Protein 1OKT (pdb70)

Radius of gyration: 25.34 Å; Cα contacts (8 Å, |Δi|>4): 531; chains: 2; bounding box: 46×38×75 Å

Sequence (422 aa):
MGDNIVLYYFDARGKAELIRLIFAYLGIEYTDKRFGVNGDAFVEFKNFKKEKDTPFEQVPILQIGDLILAQSQAIVRYLSKKYNICGESELNEFYADMIFCGVQDIHYKFNNTNLFKQNETTFLNEDLPKWSGYFEKLLKKNHTNNNNDKYYFVGNNLTYADLAVFNLYDDIETKYPSSLKNFPLLKAHNEFISNLPNIKNYITNRKESVYMGDNIVLYYFDARGKAELIRLIFAYLGIEYTDKRFGVNGDAFVEFKNFKKEKDTPFEQVPILQIGDLILAQSQAIVRYLSKKYNICGESELNEFYADMIFCGVQDIHYKFNNTNLFKQNETTFLNEDLPKWSGYFEKLLKKNHTNNNNDKYYFVGNNLTYADLAVFNLYDDIETKYPSSLKNFPLLKAHNEFISNLPNIKNYITNRKESVY

CATH classification: 3.40.30.10 (+1 more: 1.20.1050.10)

Solvent-accessible surface area: 21359 Å² total; per-residue (Å²): 236,68,66,107,20,25,0,35,3,20,46,7,35,9,48,0,2,14,0,1,0,0,1,20,64,48,47,35,148,56,72,49,76,24,2,19,90,150,55,61,25,34,83,49,10,113,65,15,55,176,137,43,125,19,79,121,117,61,8,3,0,0,33,27,22,141,90,52,32,19,70,10,47,50,2,1,87,85,1,0,144,114,78,125,7,14,21,139,51,163,104,39,78,106,88,0,47,70,6,13,68,16,5,57,62,0,13,104,77,10,31,39,8,18,15,21,37,67,37,19,41,56,2,40,101,109,27,6,52,106,41,0,28,98,3,25,126,45,1,123,150,36,53,132,33,45,56,145,104,63,37,29,7,6,21,77,74,11,3,4,0,0,0,2,2,5,12,0,2,29,35,0,50,89,64,13,102,81,23,4,164,110,31,87,32,2,86,28,0,20,74,37,0,25,70,32,106,67,0,93,92,36,47,99,110,36,110,172,24,128,100,162,97,52,101,18,22,0,26,1,19,70,7,24,10,51,0,2,14,0,0,0,0,3,20,64,46,52,53,161,52,65,50,61,46,6,36,78,116,38,86,29,49,77,31,13,126,68,15,50,133,151,48,120,18,80,123,114,63,7,5,0,0,20,16,30,135,85,53,34,20,70,10,54,49,1,2,84,84,4,0,124,109,75,128,12,8,21,156,53,167,102,38,67,106,88,0,46,72,6,13,60,10,4,53,68,0,14,106,86,10,32,39,8,29,13,22,37,68,38,15,37,66,3,32,81,96,28,3,51,105,45,0,26,105,3,28,113,49,1,118,141,32,115,20,128,103,78,83,111,70,44,35,10,4,26,102,88,12,4,4,0,0,0,1,0,10,9,0,4,27,23,2,74,81,58,8,75,86,38,13,174,107,28,77,41,0,89,21,0,11,96,40,0,25,86,32,106,69,0,108,88,39,46,106,107,45,181,169,29,115,110

Nearest PDB structures (foldseek):
  1okt-assembly1_A  TM=1.005E+00  e=1.021E-35  Plasmodium falciparum
  3fr6-assembly1_A-2  TM=9.965E-01  e=4.905E-29  Plasmodium falciparum
  2aaw-assembly1_A  TM=9.789E-01  e=7.487E-29  Plasmodium falciparum
  4zxg-assembly1_A-2  TM=9.916E-01  e=8.082E-28  Plasmodium falciparum
  3fr6-assembly1_B-2  TM=9.935E-01  e=1.170E-27  Plasmodium falciparum

InterPro domains:
  IPR004045 Glutathione S-transferase, N-terminal [PF02798] (6-80)
  IPR004045 Glutathione S-transferase, N-terminal [PS50404] (3-87)
  IPR004046 Glutathione S-transferase, C-terminal [PF14497] (111-206)
  IPR010987 Glutathione S-transferase, C-terminal-like [PS50405] (89-211)
  IPR036249 Thioredoxin-like superfamily [SSF52833] (3-84)
  IPR036282 Glutathione S-transferase, C-terminal domain superfamily [SSF47616] (86-207)
  IPR040079 Glutathione transferase family [SFLDS00019] (4-208)
  IPR050213 Glutathione S-transferase superfamily [PTHR11571] (6-207)

Secondary structure (DSSP, 8-state):
--PPEEEEEESSSTTTHHHHHHHHHHT---EEEEETSSS-HHHHHHHHHHHS--SSS-S-EEEETTEEEE-HHHHHHHHHHHTT-S-SSHHHHHHHHHHHHHHHHHHHHHTT--TTTT-HHHIIIIIHHHHHHHHHHHHHHT-SS--TT---SSTTS--HHHHHHHHHHHHHHTTS--TTTT-HHHHHHHHHHHTSHHHHHHHHHSPP---/--S-EEEEEESS-TTTHHHHHHHHHHT---EEEEETSSS-HHHHHHHHHHHS--SSS-S-EEEETTEEEE-HHHHHHHHHHHTT-S-SSHHHHHHHHHHHHHHHHHHHHHHT--GGGT-HHHIIIIIHHHHHHHHHHHHHHT-SSTTTT---SSTTS--HHHHHHHHHHHHHHTTS---GGG-HHHHHHHHHHHTSHHHHHHHHHSPP---

Organism: Plasmodium falciparum (isolate 3D7) (NCBI:txid36329)

Structure (mmCIF, N/CA/C/O backbone):
data_1OKT
#
_entry.id   1OKT
#
_cell.length_a   89.360
_cell.length_b   63.000
_cell.length_c   75.330
_cell.angle_alpha   90.00
_cell.angle_beta   90.00
_cell.angle_gamma   90.00
#
_symmetry.space_group_name_H-M   'P 21 21 2'
#
loop_
_entity.id
_entity.type
_entity.pdbx_description
1 polymer 'GLUTATHIONE S-TRANSFERASE'
2 non-polymer 'FORMIC ACID'
3 water water
#
loop_
_atom_site.group_PDB
_atom_site.id
_atom_site.type_symbol
_atom_site.label_atom_id
_atom_site.label_alt_id
_atom_site.label_comp_id
_atom_site.label_asym_id
_atom_site.label_entity_id
_atom_site.label_seq_id
_atom_site.pdbx_PDB_ins_code
_atom_site.Cartn_x
_atom_site.Cartn_y
_atom_site.Cartn_z
_atom_site.occupancy
_atom_site.B_iso_or_equiv
_atom_site.auth_seq_id
_atom_site.auth_comp_id
_atom_site.auth_asym_id
_atom_site.auth_atom_id
_atom_site.pdbx_PDB_model_num
ATOM 1 N N . MET A 1 1 ? 63.541 36.544 28.923 1.00 77.58 1 MET A N 1
ATOM 2 C CA . MET A 1 1 ? 63.234 37.771 29.715 1.00 77.73 1 MET A CA 1
ATOM 3 C C . MET A 1 1 ? 63.087 38.974 28.784 1.00 76.56 1 MET A C 1
ATOM 4 O O . MET A 1 1 ? 62.020 39.197 28.210 1.00 76.83 1 MET A O 1
ATOM 9 N N . GLY A 1 2 ? 64.160 39.748 28.642 1.00 74.91 2 GLY A N 1
ATOM 10 C CA . GLY A 1 2 ? 64.132 40.908 27.766 1.00 72.43 2 GLY A CA 1
ATOM 11 C C . GLY A 1 2 ? 64.936 40.618 26.512 1.00 70.40 2 GLY A C 1
ATOM 12 O O . GLY A 1 2 ? 65.803 41.401 26.116 1.00 70.39 2 GLY A O 1
ATOM 13 N N . ASP A 1 3 ? 64.637 39.481 25.888 1.00 67.82 3 ASP A N 1
ATOM 14 C CA . ASP A 1 3 ? 65.326 39.031 24.681 1.00 64.04 3 ASP A CA 1
ATOM 15 C C . ASP A 1 3 ? 65.411 40.074 23.574 1.00 60.14 3 ASP A C 1
ATOM 16 O O . ASP A 1 3 ? 64.674 41.062 23.567 1.00 59.91 3 ASP A O 1
ATOM 21 N N . ASN A 1 4 ? 66.326 39.836 22.640 1.00 54.75 4 ASN A N 1
ATOM 22 C CA . ASN A 1 4 ? 66.529 40.720 21.502 1.00 50.02 4 ASN A CA 1
ATOM 23 C C . ASN A 1 4 ? 65.587 40.244 20.399 1.00 44.21 4 ASN A C 1
ATOM 24 O O . ASN A 1 4 ? 65.601 39.074 20.032 1.00 43.35 4 ASN A O 1
ATOM 29 N N . ILE A 1 5 ? 64.771 41.156 19.881 1.00 39.57 5 ILE A N 1
ATOM 30 C CA . ILE A 1 5 ? 63.801 40.822 18.840 1.00 33.59 5 ILE A CA 1
ATOM 31 C C . ILE A 1 5 ? 64.215 41.265 17.445 1.00 30.70 5 ILE A C 1
ATOM 32 O O . ILE A 1 5 ? 64.569 42.422 17.228 1.00 29.14 5 ILE A O 1
ATOM 37 N N . VAL A 1 6 ? 64.149 40.340 16.494 1.00 28.99 6 VAL A N 1
ATOM 38 C CA . VAL A 1 6 ? 64.488 40.645 15.112 1.00 26.29 6 VAL A CA 1
ATOM 39 C C . VAL A 1 6 ? 63.423 40.061 14.178 1.00 24.67 6 VAL A C 1
ATOM 40 O O . VAL A 1 6 ? 63.057 38.898 14.291 1.00 23.03 6 VAL A O 1
ATOM 44 N N . LEU A 1 7 ? 62.925 40.893 13.274 1.00 24.10 7 LEU A N 1
ATOM 45 C CA . LEU A 1 7 ? 61.925 40.476 12.296 1.00 22.92 7 LEU A CA 1
ATOM 46 C C . LEU A 1 7 ? 62.647 40.402 10.963 1.00 23.47 7 LEU A C 1
ATOM 47 O O . LEU A 1 7 ? 63.332 41.353 10.575 1.00 24.69 7 LEU A O 1
ATOM 52 N N . TYR A 1 8 ? 62.517 39.275 10.271 1.00 22.81 8 TYR A N 1
ATOM 53 C CA . TYR A 1 8 ? 63.163 39.115 8.975 1.00 21.97 8 TYR A CA 1
ATOM 54 C C . TYR A 1 8 ? 62.093 39.039 7.904 1.00 22.82 8 TYR A C 1
ATOM 55 O O . TYR A 1 8 ? 61.132 38.285 8.035 1.00 22.29 8 TYR A O 1
ATOM 64 N N . TYR A 1 9 ? 62.272 39.813 6.844 1.00 22.44 9 TYR A N 1
ATOM 65 C CA . TYR A 1 9 ? 61.318 39.821 5.750 1.00 22.09 9 TYR A CA 1
ATOM 66 C C . TYR A 1 9 ? 61.919 40.614 4.607 1.00 22.75 9 TYR A C 1
ATOM 67 O O . TYR A 1 9 ? 63.014 41.182 4.734 1.00 23.26 9 TYR A O 1
ATOM 76 N N . PHE A 1 10 ? 61.214 40.659 3.485 1.00 19.56 10 PHE A N 1
ATOM 77 C CA . PHE A 1 10 ? 61.708 41.422 2.363 1.00 22.16 10 PHE A CA 1
ATOM 78 C C . PHE A 1 10 ? 61.510 42.894 2.669 1.00 22.94 10 PHE A C 1
ATOM 79 O O . PHE A 1 10 ? 60.838 43.253 3.635 1.00 21.49 10 PHE A O 1
ATOM 87 N N . ASP A 1 11 ? 62.113 43.741 1.848 1.00 24.80 11 ASP A N 1
ATOM 88 C CA . ASP A 1 11 ? 62.004 45.180 2.028 1.00 25.71 11 ASP A CA 1
ATOM 89 C C . ASP A 1 11 ? 60.668 45.628 1.438 1.00 24.14 11 ASP A C 1
ATOM 90 O O . ASP A 1 11 ? 60.621 46.280 0.399 1.00 24.97 11 ASP A O 1
ATOM 95 N N . ALA A 1 12 ? 59.582 45.254 2.107 1.00 25.03 12 ALA A N 1
ATOM 96 C CA . ALA A 1 12 ? 58.244 45.588 1.646 1.00 24.39 12 ALA A CA 1
ATOM 97 C C . ALA A 1 12 ? 57.256 45.394 2.786 1.00 24.30 12 ALA A C 1
ATOM 98 O O . ALA A 1 12 ? 57.593 44.831 3.824 1.00 22.76 12 ALA A O 1
ATOM 100 N N . ARG A 1 13 ? 56.032 45.866 2.593 1.00 24.57 13 ARG A N 1
ATOM 101 C CA . ARG A 1 13 ? 55.016 45.725 3.626 1.00 25.28 13 ARG A CA 1
ATOM 102 C C . ARG A 1 13 ? 54.522 44.286 3.640 1.00 23.47 13 ARG A C 1
ATOM 103 O O . ARG A 1 13 ? 54.656 43.581 4.648 1.00 21.85 13 ARG A O 1
ATOM 111 N N . GLY A 1 14 ? 53.972 43.856 2.506 1.00 24.03 14 GLY A N 1
ATOM 112 C CA . GLY A 1 14 ? 53.476 42.497 2.361 1.00 23.00 14 GLY A CA 1
ATOM 113 C C . GLY A 1 14 ? 52.788 41.889 3.566 1.00 23.10 14 GLY A C 1
ATOM 114 O O . GLY A 1 14 ? 51.887 42.495 4.146 1.00 24.72 14 GLY A O 1
ATOM 115 N N . LYS A 1 15 ? 53.222 40.685 3.942 1.00 22.25 15 LYS A N 1
ATOM 116 C CA . LYS A 1 15 ? 52.653 39.944 5.070 1.00 22.86 15 LYS A CA 1
ATOM 117 C C . LYS A 1 15 ? 53.276 40.284 6.432 1.00 21.82 15 LYS A C 1
ATOM 118 O O . LYS A 1 15 ? 52.840 39.773 7.463 1.00 23.47 15 LYS A O 1
ATOM 124 N N . ALA A 1 16 ? 54.293 41.137 6.441 1.00 21.42 16 ALA A N 1
ATOM 125 C CA . ALA A 1 16 ? 54.946 41.498 7.700 1.00 20.97 16 ALA A CA 1
ATOM 126 C C . ALA A 1 16 ? 54.458 42.816 8.322 1.00 22.47 16 ALA A C 1
ATOM 127 O O . ALA A 1 16 ? 54.671 43.060 9.510 1.00 20.01 16 ALA A O 1
ATOM 129 N N . GLU A 1 17 ? 53.791 43.657 7.539 1.00 22.11 17 GLU A N 1
ATOM 130 C CA . GLU A 1 17 ? 53.357 44.955 8.052 1.00 23.19 17 GLU A CA 1
ATOM 131 C C . GLU A 1 17 ? 52.456 44.908 9.283 1.00 22.40 17 GLU A C 1
ATOM 132 O O . GLU A 1 17 ? 52.590 45.755 10.164 1.00 22.31 17 GLU A O 1
ATOM 138 N N . LEU A 1 18 ? 51.551 43.932 9.363 1.00 20.33 18 LEU A N 1
ATOM 139 C CA . LEU A 1 18 ? 50.668 43.836 10.527 1.00 20.63 18 LEU A CA 1
ATOM 140 C C . LEU A 1 18 ? 51.496 43.606 11.792 1.00 21.94 18 LEU A C 1
ATOM 141 O O . LEU A 1 18 ? 51.187 44.148 12.855 1.00 21.37 18 LEU A O 1
ATOM 146 N N . ILE A 1 19 ? 52.541 42.791 11.679 1.00 20.61 19 ILE A N 1
ATOM 147 C CA . ILE A 1 19 ? 53.418 42.522 12.812 1.00 20.77 19 ILE A CA 1
ATOM 148 C C . ILE A 1 19 ? 54.147 43.820 13.182 1.00 22.56 19 ILE A C 1
ATOM 149 O O . ILE A 1 19 ? 54.249 44.171 14.353 1.00 24.00 19 ILE A O 1
ATOM 154 N N . ARG A 1 20 ? 54.635 44.547 12.182 1.00 21.99 20 ARG A N 1
ATOM 155 C CA . ARG A 1 20 ? 55.325 45.800 12.460 1.00 24.53 20 ARG A CA 1
ATOM 156 C C . ARG A 1 20 ? 54.361 46.795 13.135 1.00 26.30 20 ARG A C 1
ATOM 157 O O . ARG A 1 20 ? 54.755 47.528 14.044 1.00 26.13 20 ARG A O 1
ATOM 165 N N . LEU A 1 21 ? 53.100 46.804 12.704 1.00 25.18 21 LEU A N 1
ATOM 166 C CA . LEU A 1 21 ? 52.102 47.711 13.279 1.00 25.44 21 LEU A CA 1
ATOM 167 C C . LEU A 1 21 ? 51.841 47.360 14.738 1.00 25.39 21 LEU A C 1
ATOM 168 O O . LEU A 1 21 ? 51.622 48.244 15.572 1.00 26.73 21 LEU A O 1
ATOM 173 N N . ILE A 1 22 ? 51.848 46.067 15.041 1.00 23.10 22 ILE A N 1
ATOM 174 C CA . ILE A 1 22 ? 51.636 45.599 16.401 1.00 25.53 22 ILE A CA 1
ATOM 175 C C . ILE A 1 22 ? 52.786 46.090 17.289 1.00 26.41 22 ILE A C 1
ATOM 176 O O . ILE A 1 22 ? 52.565 46.574 18.406 1.00 24.97 22 ILE A O 1
ATOM 181 N N . PHE A 1 23 ? 54.012 45.968 16.791 1.00 26.23 23 PHE A N 1
ATOM 182 C CA . PHE A 1 23 ? 55.173 46.428 17.545 1.00 28.48 23 PHE A CA 1
ATOM 183 C C . PHE A 1 23 ? 55.071 47.938 17.756 1.00 30.44 23 PHE A C 1
ATOM 184 O O . PHE A 1 23 ? 55.238 48.429 18.875 1.00 30.60 23 PHE A O 1
ATOM 192 N N . ALA A 1 24 ? 54.780 48.669 16.683 1.00 30.88 24 ALA A N 1
ATOM 193 C CA . ALA A 1 24 ? 54.643 50.121 16.762 1.00 32.36 24 ALA A CA 1
ATOM 194 C C . ALA A 1 24 ? 53.597 50.513 17.804 1.00 32.79 24 ALA A C 1
ATOM 195 O O . ALA A 1 24 ? 53.837 51.387 18.638 1.00 34.31 24 ALA A O 1
ATOM 197 N N . TYR A 1 25 ? 52.438 49.864 17.760 1.00 31.66 25 TYR A N 1
ATOM 198 C CA . TYR A 1 25 ? 51.379 50.160 18.712 1.00 31.39 25 TYR A CA 1
ATOM 199 C C . TYR A 1 25 ? 51.825 49.909 20.147 1.00 32.17 25 TYR A C 1
ATOM 200 O O . TYR A 1 25 ? 51.645 50.759 21.019 1.00 32.03 25 TYR A O 1
ATOM 209 N N . LEU A 1 26 ? 52.416 48.743 20.377 1.00 30.80 26 LEU A N 1
ATOM 210 C CA . LEU A 1 26 ? 52.885 48.349 21.702 1.00 34.89 26 LEU A CA 1
ATOM 211 C C . LEU A 1 26 ? 54.153 49.068 22.173 1.00 35.35 26 LEU A C 1
ATOM 212 O O . LEU A 1 26 ? 54.539 48.946 23.336 1.00 36.75 26 LEU A O 1
ATOM 217 N N . GLY A 1 27 ? 54.797 49.808 21.275 1.00 36.52 27 GLY A N 1
ATOM 218 C CA . GLY A 1 27 ? 56.014 50.521 21.631 1.00 38.09 27 GLY A CA 1
ATOM 219 C C . GLY A 1 27 ? 57.206 49.608 21.876 1.00 39.95 27 GLY A C 1
ATOM 220 O O . GLY A 1 27 ? 58.172 49.995 22.540 1.00 39.39 27 GLY A O 1
ATOM 221 N N . ILE A 1 28 ? 57.149 48.399 21.327 1.00 38.31 28 ILE A N 1
ATOM 222 C CA . ILE A 1 28 ? 58.216 47.420 21.506 1.00 39.15 28 ILE A CA 1
ATOM 223 C C . ILE A 1 28 ? 59.409 47.606 20.574 1.00 38.36 28 ILE A C 1
ATOM 224 O O . ILE A 1 28 ? 59.254 47.832 19.372 1.00 38.45 28 ILE A O 1
ATOM 229 N N . GLU A 1 29 ? 60.605 47.501 21.149 1.00 37.70 29 GLU A N 1
ATOM 230 C CA . GLU A 1 29 ? 61.847 47.659 20.399 1.00 37.61 29 GLU A CA 1
ATOM 231 C C . GLU A 1 29 ? 62.243 46.376 19.686 1.00 34.37 29 GLU A C 1
ATOM 232 O O . GLU A 1 29 ? 62.230 45.295 20.279 1.00 32.94 29 GLU A O 1
ATOM 238 N N . TYR A 1 30 ? 62.609 46.500 18.416 1.00 32.18 30 TYR A N 1
ATOM 239 C CA . TYR A 1 30 ? 63.012 45.335 17.638 1.00 31.31 30 TYR A CA 1
ATOM 240 C C . TYR A 1 30 ? 63.804 45.740 16.410 1.00 30.03 30 TYR A C 1
ATOM 241 O O . TYR A 1 30 ? 63.774 46.902 15.985 1.00 31.15 30 TYR A O 1
ATOM 250 N N . THR A 1 31 ? 64.519 44.777 15.843 1.00 29.68 31 THR A N 1
ATOM 251 C CA . THR A 1 31 ? 65.285 45.028 14.641 1.00 29.85 31 THR A CA 1
ATOM 252 C C . THR A 1 31 ? 64.454 44.596 13.444 1.00 28.75 31 THR A C 1
ATOM 253 O O . THR A 1 31 ? 64.093 43.430 13.317 1.00 27.43 31 THR A O 1
ATOM 257 N N . ASP A 1 32 ? 64.163 45.555 12.575 1.00 28.12 32 ASP A N 1
ATOM 258 C CA . ASP A 1 32 ? 63.373 45.331 11.370 1.00 29.36 32 ASP A CA 1
ATOM 259 C C . ASP A 1 32 ? 64.318 45.037 10.204 1.00 27.30 32 ASP A C 1
ATOM 260 O O . ASP A 1 32 ? 64.637 45.918 9.397 1.00 31.87 32 ASP A O 1
ATOM 265 N N . LYS A 1 33 ? 64.766 43.790 10.133 1.00 25.97 33 LYS A N 1
ATOM 266 C CA . LYS A 1 33 ? 65.697 43.342 9.104 1.00 24.34 33 LYS A CA 1
ATOM 267 C C . LYS A 1 33 ? 65.009 43.057 7.769 1.00 25.99 33 LYS A C 1
ATOM 268 O O . LYS A 1 33 ? 64.118 42.212 7.691 1.00 21.99 33 LYS A O 1
ATOM 274 N N . ARG A 1 34 ? 65.445 43.754 6.723 1.00 25.72 34 ARG A N 1
ATOM 275 C CA . ARG A 1 34 ? 64.863 43.598 5.396 1.00 27.36 34 ARG A CA 1
ATOM 276 C C . ARG A 1 34 ? 65.874 43.134 4.352 1.00 28.32 34 ARG A C 1
ATOM 277 O O . ARG A 1 34 ? 66.994 43.656 4.278 1.00 28.66 34 ARG A O 1
ATOM 285 N N . PHE A 1 35 ? 65.468 42.157 3.544 1.00 26.75 35 PHE A N 1
ATOM 286 C CA . PHE A 1 35 ? 66.314 41.621 2.480 1.00 26.54 35 PHE A CA 1
ATOM 287 C C . PHE A 1 35 ? 66.360 42.584 1.295 1.00 27.76 35 PHE A C 1
ATOM 288 O O . PHE A 1 35 ? 65.389 43.291 1.011 1.00 26.10 35 PHE A O 1
ATOM 296 N N . GLY A 1 36 ? 67.492 42.603 0.603 1.00 27.48 36 GLY A N 1
ATOM 297 C CA . GLY A 1 36 ? 67.621 43.437 -0.578 1.00 25.17 36 GLY A CA 1
ATOM 298 C C . GLY A 1 36 ? 67.565 44.944 -0.439 1.00 27.26 36 GLY A C 1
ATOM 299 O O . GLY A 1 36 ? 67.156 45.623 -1.380 1.00 27.24 36 GLY A O 1
ATOM 300 N N . VAL A 1 37 ? 67.966 45.478 0.708 1.00 28.13 37 VAL A N 1
ATOM 301 C CA . VAL A 1 37 ? 67.962 46.928 0.889 1.00 29.51 37 VAL A CA 1
ATOM 302 C C . VAL A 1 37 ? 68.959 47.527 -0.104 1.00 30.79 37 VAL A C 1
ATO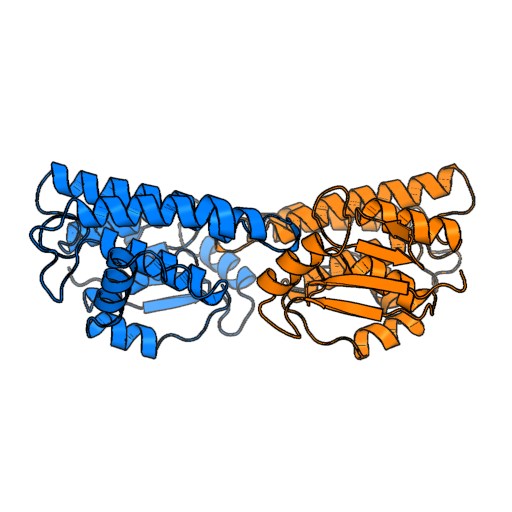M 303 O O . VAL A 1 37 ? 68.686 48.556 -0.729 1.00 28.91 37 VAL A O 1
ATOM 307 N N . ASN A 1 38 ? 70.106 46.865 -0.257 1.00 28.63 38 ASN A N 1
ATOM 308 C CA . ASN A 1 38 ? 71.150 47.324 -1.173 1.00 29.42 38 ASN A CA 1
ATOM 309 C C . ASN A 1 38 ? 71.460 46.323 -2.280 1.00 29.19 38 ASN A C 1
ATOM 310 O O . ASN A 1 38 ? 71.674 46.706 -3.432 1.00 29.26 38 ASN A O 1
ATOM 315 N N . GLY A 1 39 ? 71.495 45.042 -1.928 1.00 27.75 39 GLY A N 1
ATOM 316 C CA . GLY A 1 39 ? 71.785 44.024 -2.914 1.00 27.31 39 GLY A CA 1
ATOM 317 C C . GLY A 1 39 ? 70.566 43.287 -3.429 1.00 29.37 39 GLY A C 1
ATOM 318 O O . GLY A 1 39 ? 69.444 43.802 -3.403 1.00 29.51 39 GLY A O 1
ATOM 319 N N . ASP A 1 40 ? 70.800 42.071 -3.909 1.00 26.90 40 ASP A N 1
ATOM 320 C CA . ASP A 1 40 ? 69.742 41.227 -4.440 1.00 27.89 40 ASP A CA 1
ATOM 321 C C . ASP A 1 40 ? 68.986 40.596 -3.274 1.00 24.62 40 ASP A C 1
ATOM 322 O O . ASP A 1 40 ? 69.561 39.860 -2.478 1.00 24.50 40 ASP A O 1
ATOM 327 N N . ALA A 1 41 ? 67.699 40.899 -3.179 1.00 24.37 41 ALA A N 1
ATOM 328 C CA . ALA A 1 41 ? 66.861 40.373 -2.108 1.00 24.32 41 ALA A CA 1
ATOM 329 C C . ALA A 1 41 ? 66.760 38.846 -2.099 1.00 22.69 41 ALA A C 1
ATOM 330 O O . ALA A 1 41 ? 66.682 38.228 -1.038 1.00 23.61 41 ALA A O 1
ATOM 332 N N . PHE A 1 42 ? 66.769 38.232 -3.275 1.00 25.05 42 PHE A N 1
ATOM 333 C CA . PHE A 1 42 ? 66.650 36.784 -3.341 1.00 25.76 42 PHE A CA 1
ATOM 334 C C . PHE A 1 42 ? 67.923 36.018 -3.014 1.00 26.50 42 PHE A C 1
ATOM 335 O O . PHE A 1 42 ? 67.861 34.899 -2.501 1.00 26.45 42 PHE A O 1
ATOM 343 N N . VAL A 1 43 ? 69.077 36.611 -3.303 1.00 26.37 43 VAL A N 1
ATOM 344 C CA . VAL A 1 43 ? 70.341 35.971 -2.961 1.00 25.54 43 VAL A CA 1
ATOM 345 C C . VAL A 1 43 ? 70.409 36.007 -1.440 1.00 23.63 43 VAL A C 1
ATOM 346 O O . VAL A 1 43 ? 70.784 35.026 -0.798 1.00 24.50 43 VAL A O 1
ATOM 350 N N . GLU A 1 44 ? 70.012 37.142 -0.868 1.00 24.83 44 GLU A N 1
ATOM 351 C CA . GLU A 1 44 ? 70.024 37.309 0.574 1.00 23.53 44 GLU A CA 1
ATOM 352 C C . GLU A 1 44 ? 69.005 36.375 1.239 1.00 24.26 44 GLU A C 1
ATOM 353 O O . GLU A 1 44 ? 69.258 35.833 2.317 1.00 23.74 44 GLU A O 1
ATOM 359 N N . PHE A 1 45 ? 67.861 36.171 0.591 1.00 23.02 45 PHE A N 1
ATOM 360 C CA . PHE A 1 45 ? 66.846 35.275 1.146 1.00 21.57 45 PHE A CA 1
ATOM 361 C C . PHE A 1 45 ? 67.369 33.838 1.077 1.00 21.76 45 PHE A C 1
ATOM 362 O O . PHE A 1 45 ? 67.178 33.044 2.002 1.00 22.45 45 PHE A O 1
ATOM 370 N N . LYS A 1 46 ? 68.046 33.508 -0.017 1.00 24.43 46 LYS A N 1
ATOM 371 C CA . LYS A 1 46 ? 68.603 32.172 -0.177 1.00 26.22 46 LYS A CA 1
ATOM 372 C C . LYS A 1 46 ? 69.611 31.930 0.950 1.00 28.33 46 LYS A C 1
ATOM 373 O O . LYS A 1 46 ? 69.602 30.874 1.596 1.00 24.90 46 LYS A O 1
ATOM 379 N N . ASN A 1 47 ? 70.471 32.918 1.192 1.00 28.40 47 ASN A N 1
ATOM 380 C CA . ASN A 1 47 ? 71.475 32.812 2.247 1.00 28.54 47 ASN A CA 1
ATOM 381 C C . ASN A 1 47 ? 70.825 32.787 3.627 1.00 27.37 47 ASN A C 1
ATOM 382 O O . ASN A 1 47 ? 71.297 32.100 4.535 1.00 29.11 47 ASN A O 1
ATOM 387 N N . PHE A 1 48 ? 69.738 33.533 3.785 1.00 26.90 48 PHE A N 1
ATOM 388 C CA . PHE A 1 48 ? 69.032 33.564 5.069 1.00 27.21 48 PHE A CA 1
ATOM 389 C C . PHE A 1 48 ? 68.551 32.163 5.443 1.00 27.28 48 PHE A C 1
ATOM 390 O O . PHE A 1 48 ? 68.724 31.718 6.583 1.00 28.40 48 PHE A O 1
ATOM 398 N N . LYS A 1 49 ? 67.950 31.471 4.478 1.00 26.73 49 LYS A N 1
ATOM 399 C CA . LYS A 1 49 ? 67.429 30.125 4.703 1.00 27.44 49 LYS A CA 1
ATOM 400 C C . LYS A 1 49 ? 68.533 29.106 4.984 1.00 30.72 49 LYS A C 1
ATOM 401 O O . LYS A 1 49 ? 68.323 28.116 5.686 1.00 30.09 49 LYS A O 1
ATOM 407 N N . LYS A 1 50 ? 69.713 29.355 4.436 1.00 34.09 50 LYS A N 1
ATOM 408 C CA . LYS A 1 50 ? 70.845 28.464 4.647 1.00 36.79 50 LYS A CA 1
ATOM 409 C C . LYS A 1 50 ? 71.430 28.683 6.042 1.00 36.35 50 LYS A C 1
ATOM 410 O O . LYS A 1 50 ? 71.927 27.749 6.673 1.00 36.87 50 LYS A O 1
ATOM 416 N N . GLU A 1 51 ? 71.345 29.918 6.526 1.00 36.93 51 GLU A N 1
ATOM 417 C CA . GLU A 1 51 ? 71.894 30.279 7.831 1.00 39.03 51 GLU A CA 1
ATOM 418 C C . GLU A 1 51 ? 70.937 30.121 9.004 1.00 38.95 51 GLU A C 1
ATOM 419 O O . GLU A 1 51 ? 71.371 29.910 10.139 1.00 38.88 51 GLU A O 1
ATOM 425 N N . LYS A 1 52 ? 69.639 30.228 8.741 1.00 37.66 52 LYS A N 1
ATOM 426 C CA . LYS A 1 52 ? 68.653 30.111 9.804 1.00 35.28 52 LYS A CA 1
ATOM 427 C C . LYS A 1 52 ? 67.695 28.946 9.570 1.00 33.51 52 LYS A C 1
ATOM 428 O O . LYS A 1 52 ? 67.261 28.701 8.447 1.00 30.94 52 LYS A O 1
ATOM 434 N N . ASP A 1 53 ? 67.368 28.238 10.645 1.00 33.53 53 ASP A N 1
ATOM 435 C CA . ASP A 1 53 ? 66.484 27.079 10.581 1.00 34.09 53 ASP A CA 1
ATOM 436 C C . ASP A 1 53 ? 64.999 27.451 10.570 1.00 31.89 53 ASP A C 1
ATOM 437 O O . ASP A 1 53 ? 64.381 27.600 11.621 1.00 32.61 53 ASP A O 1
ATOM 442 N N . THR A 1 54 ? 64.430 27.599 9.378 1.00 29.03 54 THR A N 1
ATOM 443 C CA . THR A 1 54 ? 63.015 27.943 9.258 1.00 26.81 54 THR A CA 1
ATOM 444 C C . THR A 1 54 ? 62.213 26.660 9.047 1.00 25.45 54 THR A C 1
ATOM 445 O O . THR A 1 54 ? 62.697 25.709 8.430 1.00 26.68 54 THR A O 1
ATOM 449 N N . PRO A 1 55 ? 60.975 26.612 9.566 1.00 21.63 55 PRO A N 1
ATOM 450 C CA . PRO A 1 55 ? 60.136 25.422 9.416 1.00 23.11 55 PRO A CA 1
ATOM 451 C C . PRO A 1 55 ? 59.547 25.156 8.029 1.00 20.63 55 PRO A C 1
ATOM 452 O O . PRO A 1 55 ? 59.347 23.995 7.663 1.00 21.01 55 PRO A O 1
ATOM 456 N N . PHE A 1 56 ? 59.261 26.218 7.275 1.00 20.49 56 PHE A N 1
ATOM 457 C CA . PHE A 1 56 ? 58.676 26.089 5.936 1.00 19.41 56 PHE A CA 1
ATOM 458 C C . PHE A 1 56 ? 59.365 26.927 4.864 1.00 21.17 56 PHE A C 1
ATOM 459 O O . PHE A 1 56 ? 58.793 27.169 3.799 1.00 19.16 56 PHE A O 1
ATOM 467 N N . GLU A 1 57 ? 60.577 27.384 5.148 1.00 21.06 57 GLU A N 1
ATOM 468 C CA . GLU A 1 57 ? 61.327 28.190 4.188 1.00 22.41 57 GLU A CA 1
ATOM 469 C C . GLU A 1 57 ? 60.561 29.432 3.734 1.00 22.65 57 GLU A C 1
ATOM 470 O O . GLU A 1 57 ? 60.611 29.832 2.570 1.00 21.08 57 GLU A O 1
ATOM 476 N N . GLN A 1 58 ? 59.849 30.046 4.670 1.00 21.79 58 GLN A N 1
ATOM 477 C CA . GLN A 1 58 ? 59.089 31.243 4.357 1.00 20.55 58 GLN A CA 1
ATOM 478 C C . GLN A 1 58 ? 59.389 32.310 5.391 1.00 19.99 58 GLN A C 1
ATOM 479 O O . GLN A 1 58 ? 59.886 32.020 6.480 1.00 19.41 58 GLN A O 1
ATOM 485 N N . VAL A 1 59 ? 59.098 33.548 5.016 1.00 18.91 59 VAL A N 1
ATOM 486 C CA . VAL A 1 59 ? 59.224 34.681 5.909 1.00 19.86 59 VAL A CA 1
ATOM 487 C C . VAL A 1 59 ? 57.816 35.280 5.838 1.00 18.58 59 VAL A C 1
ATOM 488 O O . VAL A 1 59 ? 57.062 34.987 4.916 1.00 21.71 59 VAL A O 1
ATOM 492 N N . PRO A 1 60 ? 57.454 36.140 6.788 1.00 20.38 60 PRO A N 1
ATOM 493 C CA . PRO A 1 60 ? 58.266 36.601 7.915 1.00 19.23 60 PRO A CA 1
ATOM 494 C C . PRO A 1 60 ? 58.730 35.571 8.941 1.00 20.61 60 PRO A C 1
ATOM 495 O O . PRO A 1 60 ? 58.089 34.548 9.173 1.00 20.60 60 PRO A O 1
ATOM 499 N N . ILE A 1 61 ? 59.865 35.881 9.557 1.00 20.65 61 ILE A N 1
ATOM 500 C CA . ILE A 1 61 ? 60.434 35.069 10.616 1.00 21.32 61 ILE A CA 1
ATOM 501 C C . ILE A 1 61 ? 60.681 36.053 11.744 1.00 20.46 61 ILE A C 1
ATOM 502 O O . ILE A 1 61 ? 61.259 37.116 11.532 1.00 21.59 61 ILE A O 1
ATOM 507 N N . LEU A 1 62 ? 60.215 35.717 12.937 1.00 21.66 62 LEU A N 1
ATOM 508 C CA . LEU A 1 62 ? 60.430 36.581 14.076 1.00 21.98 62 LEU A CA 1
ATOM 509 C C . LEU A 1 62 ? 61.314 35.811 15.042 1.00 24.81 62 LEU A C 1
ATOM 510 O O . LEU A 1 62 ? 61.000 34.681 15.423 1.00 25.79 62 LEU A O 1
ATOM 515 N N . GLN A 1 63 ? 62.438 36.406 15.417 1.00 25.95 63 GLN A N 1
ATOM 516 C CA . GLN A 1 63 ? 63.325 35.734 16.349 1.00 27.81 63 GLN A CA 1
ATOM 517 C C . GLN A 1 63 ? 63.378 36.536 17.630 1.00 27.93 63 GLN A C 1
ATOM 518 O O . GLN A 1 63 ? 63.617 37.742 17.610 1.00 28.18 63 GLN A O 1
ATOM 524 N N . ILE A 1 64 ? 63.122 35.855 18.739 1.00 27.67 64 ILE A N 1
ATOM 525 C CA . ILE A 1 64 ? 63.151 36.470 20.060 1.00 31.84 64 ILE A CA 1
ATOM 526 C C . ILE A 1 64 ? 64.184 35.634 20.804 1.00 32.75 64 ILE A C 1
ATOM 527 O O . ILE A 1 64 ? 63.929 34.480 21.146 1.00 33.32 64 ILE A O 1
ATOM 532 N N . GLY A 1 65 ? 65.358 36.214 21.028 1.00 35.03 65 GLY A N 1
ATOM 533 C CA . GLY A 1 65 ? 66.419 35.468 21.678 1.00 36.04 65 GLY A CA 1
ATOM 534 C C . GLY A 1 65 ? 66.862 34.433 20.663 1.00 35.93 65 GLY A C 1
ATOM 535 O O . GLY A 1 65 ? 67.222 34.784 19.539 1.00 36.59 65 GLY A O 1
ATOM 536 N N . ASP A 1 66 ? 66.824 33.159 21.037 1.00 35.74 66 ASP A N 1
ATOM 537 C CA . ASP A 1 66 ? 67.211 32.100 20.114 1.00 37.61 66 ASP A CA 1
ATOM 538 C C . ASP A 1 66 ? 65.960 31.438 19.550 1.00 36.38 66 ASP A C 1
ATOM 539 O O . ASP A 1 66 ? 66.042 30.523 18.731 1.00 36.17 66 ASP A O 1
ATOM 544 N N . LEU A 1 67 ? 64.802 31.912 19.998 1.00 34.35 67 LEU A N 1
ATOM 545 C CA . LEU A 1 67 ? 63.523 31.369 19.562 1.00 34.36 67 LEU A CA 1
ATOM 546 C C . LEU A 1 67 ? 63.145 31.849 18.160 1.00 31.70 67 LEU A C 1
ATOM 547 O O . LEU A 1 67 ? 63.067 33.051 17.912 1.00 32.04 67 LEU A O 1
ATOM 552 N N . ILE A 1 68 ? 62.913 30.905 17.252 1.00 29.89 68 ILE A N 1
ATOM 553 C CA . ILE A 1 68 ? 62.532 31.228 15.878 1.00 28.30 68 ILE A CA 1
ATOM 554 C C . ILE A 1 68 ? 61.049 30.943 15.668 1.00 27.55 68 ILE A C 1
ATOM 555 O O . ILE A 1 68 ? 60.592 29.816 15.856 1.00 24.71 68 ILE A O 1
ATOM 560 N N . LEU A 1 69 ? 60.306 31.976 15.285 1.00 25.49 69 LEU A N 1
ATOM 561 C CA . LEU A 1 69 ? 58.870 31.852 15.059 1.00 24.70 69 LEU A CA 1
ATOM 562 C C . LEU A 1 69 ? 58.562 32.125 13.593 1.00 22.27 69 LEU A C 1
ATOM 563 O O . LEU A 1 69 ? 59.124 33.042 12.996 1.00 24.13 69 LEU A O 1
ATOM 568 N N . ALA A 1 70 ? 57.669 31.327 13.020 1.00 21.33 70 ALA A N 1
ATOM 569 C CA . ALA A 1 70 ? 57.271 31.482 11.618 1.00 21.06 70 ALA A CA 1
ATOM 570 C C . ALA A 1 70 ? 55.749 31.519 11.503 1.00 20.26 70 ALA A C 1
ATOM 571 O O . ALA A 1 70 ? 55.043 31.305 12.491 1.00 19.47 70 ALA A O 1
ATOM 573 N N . GLN A 1 71 ? 55.271 31.773 10.282 1.00 18.42 71 GLN A N 1
ATOM 574 C CA . GLN A 1 71 ? 53.848 31.853 9.951 1.00 16.69 71 GLN A CA 1
ATOM 575 C C . GLN A 1 71 ? 53.250 33.138 10.507 1.00 18.29 71 GLN A C 1
ATOM 576 O O . GLN A 1 71 ? 52.956 33.240 11.694 1.00 18.58 71 GLN A O 1
ATOM 582 N N . SER A 1 72 ? 53.099 34.124 9.632 1.00 16.94 72 SER A N 1
ATOM 583 C CA . SER A 1 72 ? 52.570 35.428 10.022 1.00 18.74 72 SER A CA 1
ATOM 584 C C . SER A 1 72 ? 51.345 35.409 10.924 1.00 15.69 72 SER A C 1
ATOM 585 O O . SER A 1 72 ? 51.308 36.135 11.915 1.00 16.71 72 SER A O 1
ATOM 588 N N . GLN A 1 73 ? 50.336 34.602 10.598 1.00 15.68 73 GLN A N 1
ATOM 589 C CA . GLN A 1 73 ? 49.131 34.583 11.431 1.00 18.35 73 GLN A CA 1
ATOM 590 C C . GLN A 1 73 ? 49.408 34.090 12.845 1.00 19.14 73 GLN A C 1
ATOM 591 O O . GLN A 1 73 ? 48.885 34.637 13.818 1.00 17.13 73 GLN A O 1
ATOM 597 N N . ALA A 1 74 ? 50.214 33.042 12.958 1.00 19.27 74 ALA A N 1
ATOM 598 C C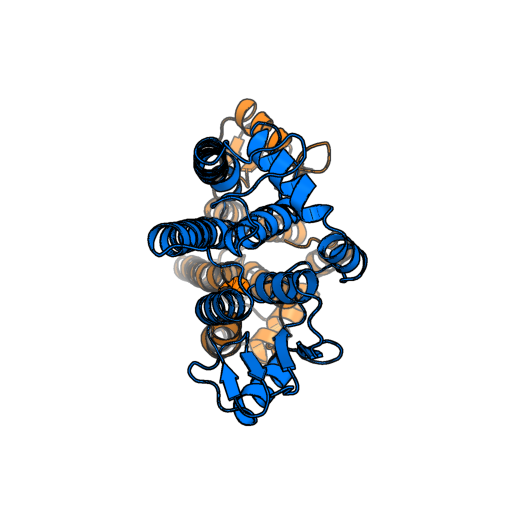A . ALA A 1 74 ? 50.526 32.483 14.262 1.00 20.16 74 ALA A CA 1
ATOM 599 C C . ALA A 1 74 ? 51.342 33.478 15.075 1.00 19.88 74 ALA A C 1
ATOM 600 O O . ALA A 1 74 ? 51.166 33.594 16.290 1.00 20.78 74 ALA A O 1
ATOM 602 N N . ILE A 1 75 ? 52.227 34.205 14.402 1.00 19.82 75 ILE A N 1
ATOM 603 C CA . ILE A 1 75 ? 53.046 35.207 15.077 1.00 19.17 75 ILE A CA 1
ATOM 604 C C . ILE A 1 75 ? 52.161 36.320 15.634 1.00 21.27 75 ILE A C 1
ATOM 605 O O . ILE A 1 75 ? 52.333 36.756 16.772 1.00 18.40 75 ILE A O 1
ATOM 610 N N . VAL A 1 76 ? 51.216 36.780 14.821 1.00 21.01 76 VAL A N 1
ATOM 611 C CA . VAL A 1 76 ? 50.293 37.838 15.235 1.00 21.67 76 VAL A CA 1
ATOM 612 C C . VAL A 1 76 ? 49.496 37.423 16.470 1.00 21.96 76 VAL A C 1
ATOM 613 O O . VAL A 1 76 ? 49.344 38.203 17.414 1.00 20.61 76 VAL A O 1
ATOM 617 N N . ARG A 1 77 ? 48.981 36.198 16.469 1.00 20.79 77 ARG A N 1
ATOM 618 C CA . ARG A 1 77 ? 48.221 35.720 17.616 1.00 21.18 77 ARG A CA 1
ATOM 619 C C . ARG A 1 77 ? 49.111 35.523 18.847 1.00 22.17 77 ARG A C 1
ATOM 620 O O . ARG A 1 77 ? 48.663 35.709 19.979 1.00 21.07 77 ARG A O 1
ATOM 628 N N . TYR A 1 78 ? 50.368 35.150 18.628 1.00 22.35 78 TYR A N 1
ATOM 629 C CA . TYR A 1 78 ? 51.301 34.938 19.739 1.00 23.58 78 TYR A CA 1
ATOM 630 C C . TYR A 1 78 ? 51.608 36.250 20.456 1.00 24.08 78 TYR A C 1
ATOM 631 O O . TYR A 1 78 ? 51.570 36.332 21.686 1.00 24.74 78 TYR A O 1
ATOM 640 N N . LEU A 1 79 ? 51.919 37.274 19.675 1.00 21.44 79 LEU A N 1
ATOM 641 C CA . LEU A 1 79 ? 52.232 38.581 20.224 1.00 23.51 79 LEU A CA 1
ATOM 642 C C . LEU A 1 79 ? 51.005 39.199 20.873 1.00 24.70 79 LEU A C 1
ATOM 643 O O . LEU A 1 79 ? 51.086 39.777 21.958 1.00 25.72 79 LEU A O 1
ATOM 648 N N . SER A 1 80 ? 49.862 39.066 20.210 1.00 25.72 80 SER A N 1
ATOM 649 C CA . SER A 1 80 ? 48.626 39.640 20.721 1.00 26.88 80 SER A CA 1
ATOM 650 C C . SER A 1 80 ? 48.202 39.057 22.061 1.00 29.19 80 SER A C 1
ATOM 651 O O . SER A 1 80 ? 47.720 39.784 22.933 1.00 29.78 80 SER A O 1
ATOM 654 N N . LYS A 1 81 ? 48.383 37.754 22.228 1.00 31.81 81 LYS A N 1
ATOM 655 C CA . LYS A 1 81 ? 48.019 37.090 23.475 1.00 36.63 81 LYS A CA 1
ATOM 656 C C . LYS A 1 81 ? 49.016 37.471 24.563 1.00 37.82 81 LYS A C 1
ATOM 657 O O . LYS A 1 81 ? 48.646 37.664 25.720 1.00 38.22 81 LYS A O 1
ATOM 663 N N . LYS A 1 82 ? 50.280 37.594 24.175 1.00 37.22 82 LYS A N 1
ATOM 664 C CA . LYS A 1 82 ? 51.345 37.948 25.104 1.00 39.56 82 LYS A CA 1
ATOM 665 C C . LYS A 1 82 ? 51.293 39.402 25.570 1.00 38.89 82 LYS A C 1
ATOM 666 O O . LYS A 1 82 ? 51.701 39.711 26.689 1.00 40.83 82 LYS A O 1
ATOM 672 N N . TYR A 1 83 ? 50.799 40.295 24.719 1.00 36.33 83 TYR A N 1
ATOM 673 C CA . TYR A 1 83 ? 50.738 41.708 25.077 1.00 35.80 83 TYR A CA 1
ATOM 674 C C . TYR A 1 83 ? 49.333 42.283 25.216 1.00 34.08 83 TYR A C 1
ATOM 675 O O . TYR A 1 83 ? 49.123 43.481 25.039 1.00 33.87 83 TYR A O 1
ATOM 684 N N . ASN A 1 84 ? 48.382 41.413 25.530 1.00 35.78 84 ASN A N 1
ATOM 685 C CA . ASN A 1 84 ? 46.988 41.788 25.745 1.00 38.00 84 ASN A CA 1
ATOM 686 C C . ASN A 1 84 ? 46.236 42.635 24.726 1.00 37.43 84 ASN A C 1
ATOM 687 O O . ASN A 1 84 ? 45.730 43.714 25.053 1.00 38.05 84 ASN A O 1
ATOM 692 N N . ILE A 1 85 ? 46.158 42.151 23.494 1.00 33.93 85 ILE A N 1
ATOM 693 C CA . ILE A 1 85 ? 45.395 42.840 22.465 1.00 31.10 85 ILE A CA 1
ATOM 694 C C . ILE A 1 85 ? 44.643 41.759 21.692 1.00 29.81 85 ILE A C 1
ATOM 695 O O . ILE A 1 85 ? 44.461 41.851 20.484 1.00 27.28 85 ILE A O 1
ATOM 700 N N . CYS A 1 86 ? 44.183 40.741 22.416 1.00 31.94 86 CYS A N 1
ATOM 701 C CA . CYS A 1 86 ? 43.467 39.624 21.793 1.00 34.83 86 CYS A CA 1
ATOM 702 C C . CYS A 1 86 ? 42.051 39.380 22.308 1.00 35.48 86 CYS A C 1
ATOM 703 O O . CYS A 1 86 ? 41.375 38.458 21.848 1.00 38.11 86 CYS A O 1
ATOM 706 N N . GLY A 1 87 ? 41.596 40.187 23.258 1.00 35.14 87 GLY A N 1
ATOM 707 C CA . GLY A 1 87 ? 40.260 39.979 23.787 1.00 35.56 87 GLY A CA 1
ATOM 708 C C . GLY A 1 87 ? 40.336 39.518 25.227 1.00 36.08 87 GLY A C 1
ATOM 709 O O . GLY A 1 87 ? 41.231 38.752 25.591 1.00 36.26 87 GLY A O 1
ATOM 710 N N . GLU A 1 88 ? 39.387 39.963 26.044 1.00 35.31 88 GLU A N 1
ATOM 711 C CA . GLU A 1 88 ? 39.386 39.614 27.457 1.00 35.53 88 GLU A CA 1
ATOM 712 C C . GLU A 1 88 ? 38.432 38.503 27.889 1.00 34.33 88 GLU A C 1
ATOM 713 O O . GLU A 1 88 ? 38.127 38.363 29.075 1.00 33.88 88 GLU A O 1
ATOM 719 N N . SER A 1 89 ? 37.971 37.711 26.930 1.00 31.24 89 SER A N 1
ATOM 720 C CA . SER A 1 89 ? 37.085 36.591 27.222 1.00 29.59 89 SER A CA 1
ATOM 721 C C . SER A 1 89 ? 37.303 35.553 26.137 1.00 29.73 89 SER A C 1
ATOM 722 O O . SER A 1 89 ? 37.850 35.869 25.080 1.00 29.94 89 SER A O 1
ATOM 725 N N . GLU A 1 90 ? 36.891 34.316 26.395 1.00 28.51 90 GLU A N 1
ATOM 726 C CA . GLU A 1 90 ? 37.052 33.259 25.403 1.00 30.97 90 GLU A CA 1
ATOM 727 C C . GLU A 1 90 ? 36.307 33.654 24.128 1.00 29.87 90 GLU A C 1
ATOM 728 O O . GLU A 1 90 ? 36.824 33.518 23.017 1.00 28.75 90 GLU A O 1
ATOM 734 N N . LEU A 1 91 ? 35.091 34.154 24.306 1.00 29.01 91 LEU A N 1
ATOM 735 C CA . LEU A 1 91 ? 34.258 34.571 23.187 1.00 29.67 91 LEU A CA 1
ATOM 736 C C . LEU A 1 91 ? 34.899 35.706 22.387 1.00 28.48 91 LEU A C 1
ATOM 737 O O . LEU A 1 91 ? 34.956 35.653 21.157 1.00 25.70 91 LEU A O 1
ATOM 742 N N . ASN A 1 92 ? 35.374 36.734 23.082 1.00 26.27 92 ASN A N 1
ATOM 743 C CA . ASN A 1 92 ? 35.992 37.862 22.400 1.00 27.86 92 ASN A CA 1
ATOM 744 C C . ASN A 1 92 ? 37.300 37.479 21.719 1.00 26.26 92 ASN A C 1
ATOM 745 O O . ASN A 1 92 ? 37.640 38.018 20.670 1.00 26.15 92 ASN A O 1
ATOM 750 N N . GLU A 1 93 ? 38.036 36.545 22.308 1.00 27.07 93 GLU A N 1
ATOM 751 C CA . GLU A 1 93 ? 39.275 36.102 21.689 1.00 27.16 93 GLU A CA 1
ATOM 752 C C . GLU A 1 93 ? 38.860 35.485 20.357 1.00 25.81 93 GLU A C 1
ATOM 753 O O . GLU A 1 93 ? 39.499 35.705 19.327 1.00 22.50 93 GLU A O 1
ATOM 759 N N . PHE A 1 94 ? 37.769 34.725 20.382 1.00 22.82 94 PHE A N 1
ATOM 760 C CA . PHE A 1 94 ? 37.259 34.113 19.164 1.00 23.85 94 PHE A CA 1
ATOM 761 C C . PHE A 1 94 ? 36.846 35.180 18.142 1.00 22.39 94 PHE A C 1
ATOM 762 O O . PHE A 1 94 ? 37.200 35.096 16.968 1.00 20.69 94 PHE A O 1
ATOM 770 N N . TYR A 1 95 ? 36.085 36.179 18.579 1.00 22.83 95 TYR A N 1
ATOM 771 C CA . TYR A 1 95 ? 35.645 37.221 17.652 1.00 22.85 95 TYR A CA 1
ATOM 772 C C . TYR A 1 95 ? 36.812 37.947 16.989 1.00 21.80 95 TYR A C 1
ATOM 773 O O . TYR A 1 95 ? 36.781 38.196 15.783 1.00 22.04 95 TYR A O 1
ATOM 782 N N . ALA A 1 96 ? 37.852 38.274 17.751 1.00 19.88 96 ALA A N 1
ATOM 783 C CA . ALA A 1 96 ? 39.009 38.955 17.161 1.00 19.13 96 ALA A CA 1
ATOM 784 C C . ALA A 1 96 ? 39.634 38.039 16.101 1.00 19.66 96 ALA A C 1
ATOM 785 O O . ALA A 1 96 ? 40.066 38.490 15.038 1.00 18.54 96 ALA A O 1
ATOM 787 N N . ASP A 1 97 ? 39.659 36.749 16.415 1.00 18.81 97 ASP A N 1
ATOM 788 C CA . ASP A 1 97 ? 40.203 35.716 15.537 1.00 20.48 97 ASP A CA 1
ATOM 789 C C . ASP A 1 97 ? 39.376 35.618 14.246 1.00 20.62 97 ASP A C 1
ATOM 790 O O . ASP A 1 97 ? 39.911 35.637 13.134 1.00 20.28 97 ASP A O 1
ATOM 795 N N . MET A 1 98 ? 38.065 35.494 14.412 1.00 18.14 98 MET A N 1
ATOM 796 C CA . MET A 1 98 ? 37.142 35.385 13.287 1.00 19.84 98 MET A CA 1
ATOM 797 C C . MET A 1 98 ? 37.311 36.576 12.338 1.00 18.95 98 MET A C 1
ATOM 798 O O . MET A 1 98 ? 37.360 36.421 11.115 1.00 16.80 98 MET A O 1
ATOM 803 N N . ILE A 1 99 ? 37.423 37.767 12.907 1.00 18.93 99 ILE A N 1
ATOM 804 C CA . ILE A 1 99 ? 37.589 38.965 12.104 1.00 19.38 99 ILE A CA 1
ATOM 805 C C . ILE A 1 99 ? 38.908 38.931 11.338 1.00 19.22 99 ILE A C 1
ATOM 806 O O . ILE A 1 99 ? 38.948 39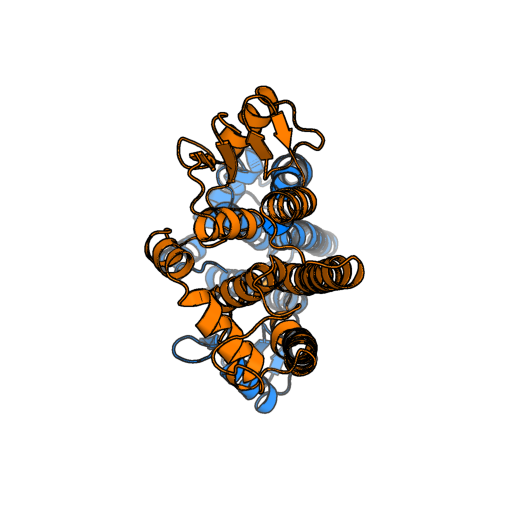.283 10.161 1.00 17.32 99 ILE A O 1
ATOM 811 N N . PHE A 1 100 ? 39.980 38.494 11.995 1.00 16.94 100 PHE A N 1
ATOM 812 C CA . PHE A 1 100 ? 41.280 38.411 11.326 1.00 17.83 100 PHE A CA 1
ATOM 813 C C . PHE A 1 100 ? 41.197 37.393 10.187 1.00 13.77 100 PHE A C 1
ATOM 814 O O . PHE A 1 100 ? 41.761 37.607 9.117 1.00 15.87 100 PHE A O 1
ATOM 822 N N . CYS A 1 101 ? 40.502 36.280 10.412 1.00 16.96 101 CYS A N 1
ATOM 823 C CA . CYS A 1 101 ? 40.353 35.291 9.347 1.00 17.38 101 CYS A CA 1
ATOM 824 C C . CYS A 1 101 ? 39.621 35.923 8.158 1.00 16.03 101 CYS A C 1
ATOM 825 O O . CYS A 1 101 ? 39.958 35.665 6.998 1.00 15.74 101 CYS A O 1
ATOM 828 N N . GLY A 1 102 ? 38.615 36.742 8.445 1.00 16.19 102 GLY A N 1
ATOM 829 C CA . GLY A 1 102 ? 37.896 37.409 7.364 1.00 14.85 102 GLY A CA 1
ATOM 830 C C . GLY A 1 102 ? 38.822 38.335 6.583 1.00 15.58 102 GLY A C 1
ATOM 831 O O . GLY A 1 102 ? 38.813 38.364 5.347 1.00 16.08 102 GLY A O 1
ATOM 832 N N . VAL A 1 103 ? 39.627 39.105 7.306 1.00 15.82 103 VAL A N 1
ATOM 833 C CA . VAL A 1 103 ? 40.574 40.028 6.686 1.00 13.93 103 VAL A CA 1
ATOM 834 C C . VAL A 1 103 ? 41.523 39.293 5.715 1.00 15.23 103 VAL A C 1
ATOM 835 O O . VAL A 1 103 ? 41.786 39.766 4.608 1.00 13.95 103 VAL A O 1
ATOM 839 N N . GLN A 1 104 ? 42.035 38.141 6.136 1.00 15.31 1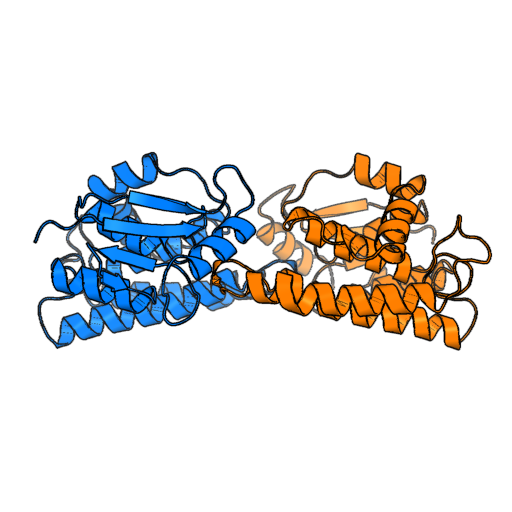04 GLN A N 1
ATOM 840 C CA . GLN A 1 104 ? 42.959 37.372 5.305 1.00 15.16 104 GLN A CA 1
ATOM 841 C C . GLN A 1 104 ? 42.327 37.027 3.960 1.00 15.22 104 GLN A C 1
ATOM 842 O O . GLN A 1 104 ? 42.983 37.083 2.915 1.00 15.24 104 GLN A O 1
ATOM 848 N N . ASP A 1 105 ? 41.050 36.671 3.994 1.00 17.21 105 ASP A N 1
ATOM 849 C CA . ASP A 1 105 ? 40.310 36.321 2.786 1.00 17.74 105 ASP A CA 1
ATOM 850 C C . ASP A 1 105 ? 40.305 37.479 1.795 1.00 17.54 105 ASP A C 1
ATOM 851 O O . ASP A 1 105 ? 40.745 37.331 0.663 1.00 17.61 105 ASP A O 1
ATOM 856 N N . ILE A 1 106 ? 39.841 38.644 2.227 1.00 17.42 106 ILE A N 1
ATOM 857 C CA . ILE A 1 106 ? 39.772 39.774 1.314 1.00 16.90 106 ILE A CA 1
ATOM 858 C C . ILE A 1 106 ? 41.138 40.383 1.000 1.00 16.55 106 ILE A C 1
ATOM 859 O O . ILE A 1 106 ? 41.354 40.881 -0.107 1.00 16.62 106 ILE A O 1
ATOM 864 N N . HIS A 1 107 ? 42.082 40.301 1.938 1.00 16.22 107 HIS A N 1
ATOM 865 C CA . HIS A 1 107 ? 43.408 40.849 1.689 1.00 16.85 107 HIS A CA 1
ATOM 866 C C . HIS A 1 107 ? 44.069 40.003 0.603 1.00 17.28 107 HIS A C 1
ATOM 867 O O . HIS A 1 107 ? 44.732 40.530 -0.282 1.00 16.98 107 HIS A O 1
ATOM 874 N N . TYR A 1 108 ? 43.861 38.689 0.660 1.00 15.85 108 TYR A N 1
ATOM 875 C CA . TYR A 1 108 ? 44.419 37.796 -0.347 1.00 17.18 108 TYR A CA 1
ATOM 876 C C . TYR A 1 108 ? 43.796 38.109 -1.706 1.00 18.86 108 TYR A C 1
ATOM 877 O O . TYR A 1 108 ? 44.496 38.163 -2.721 1.00 20.04 108 TYR A O 1
ATOM 886 N N . LYS A 1 109 ? 42.481 38.317 -1.730 1.00 20.09 109 LYS A N 1
ATOM 887 C CA . LYS A 1 109 ? 41.792 38.644 -2.981 1.00 21.46 109 LYS A CA 1
ATOM 888 C C . LYS A 1 109 ? 42.394 39.907 -3.588 1.00 20.05 109 LYS A C 1
ATOM 889 O O . LYS A 1 109 ? 42.672 39.961 -4.786 1.00 21.07 109 LYS A O 1
ATOM 895 N N . PHE A 1 110 ? 42.584 40.926 -2.758 1.00 21.15 110 PHE A N 1
ATOM 896 C CA . PHE A 1 110 ? 43.166 42.184 -3.218 1.00 20.23 110 PHE A CA 1
ATOM 897 C C . PHE A 1 110 ? 44.522 41.939 -3.869 1.00 22.27 110 PHE A C 1
ATOM 898 O O . PHE A 1 110 ? 44.810 42.450 -4.950 1.00 23.39 110 PHE A O 1
ATOM 906 N N . ASN A 1 111 ? 45.356 41.150 -3.201 1.00 22.44 111 ASN A N 1
ATOM 907 C CA . ASN A 1 111 ? 46.684 40.851 -3.714 1.00 26.04 111 ASN A CA 1
ATOM 908 C C . ASN A 1 111 ? 46.713 39.858 -4.863 1.00 27.59 111 ASN A C 1
ATOM 909 O O . ASN A 1 111 ? 47.784 39.482 -5.343 1.00 32.81 111 ASN A O 1
ATOM 914 N N . ASN A 1 112 ? 45.533 39.445 -5.304 1.00 25.48 112 ASN A N 1
ATOM 915 C CA . ASN A 1 112 ? 45.406 38.506 -6.404 1.00 24.54 112 ASN A CA 1
ATOM 916 C C . ASN A 1 112 ? 44.689 39.232 -7.535 1.00 24.49 112 ASN A C 1
ATOM 917 O O . ASN A 1 112 ? 44.288 38.634 -8.531 1.00 24.65 112 ASN A O 1
ATOM 922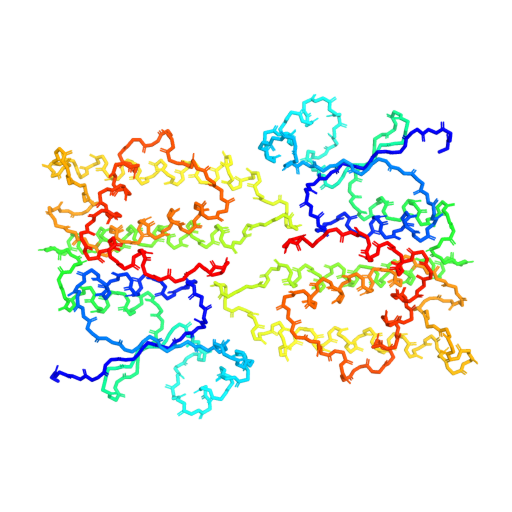 N N . THR A 1 113 ? 44.533 40.536 -7.364 1.00 23.22 113 THR A N 1
ATOM 923 C CA . THR A 1 113 ? 43.844 41.353 -8.347 1.00 24.55 113 THR A CA 1
ATOM 924 C C . THR A 1 113 ? 44.831 42.193 -9.127 1.00 24.09 113 THR A C 1
ATOM 925 O O . THR A 1 113 ? 45.738 42.795 -8.554 1.00 25.58 113 THR A O 1
ATOM 929 N N . ASN A 1 114 ? 44.682 42.207 -10.443 1.00 24.95 114 ASN A N 1
ATOM 930 C CA . ASN A 1 114 ? 45.544 43.035 -11.267 1.00 24.61 114 ASN A CA 1
ATOM 931 C C . ASN A 1 114 ? 45.041 43.155 -12.690 1.00 27.20 114 ASN A C 1
ATOM 932 O O . ASN A 1 114 ? 44.204 42.372 -13.155 1.00 23.78 114 ASN A O 1
ATOM 937 N N . LEU A 1 115 ? 45.556 44.171 -13.365 1.00 25.83 115 LEU A N 1
ATOM 938 C CA . LEU A 1 115 ? 45.192 44.469 -14.734 1.00 27.46 115 LEU A CA 1
ATOM 939 C C . LEU A 1 115 ? 45.346 43.277 -15.663 1.00 26.99 115 LEU A C 1
ATOM 940 O O . LEU A 1 115 ? 44.423 42.942 -16.407 1.00 29.15 115 LEU A O 1
ATOM 945 N N . PHE A 1 116 ? 46.510 42.635 -15.622 1.00 27.10 116 PHE A N 1
ATOM 946 C CA . PHE A 1 116 ? 46.764 41.497 -16.496 1.00 26.95 116 PHE A CA 1
ATOM 947 C C . PHE A 1 116 ? 45.660 40.454 -16.397 1.00 26.84 116 PHE A C 1
ATOM 948 O O . PHE A 1 116 ? 45.200 39.937 -17.419 1.00 25.57 116 PHE A O 1
ATOM 956 N N . LYS A 1 117 ? 45.228 40.159 -15.171 1.00 25.77 117 LYS A N 1
ATOM 957 C CA . LYS A 1 117 ? 44.180 39.168 -14.927 1.00 23.50 117 LYS A CA 1
ATOM 958 C C . LYS A 1 117 ? 42.756 39.642 -15.204 1.00 23.02 117 LYS A C 1
ATOM 959 O O . LYS A 1 117 ? 41.817 38.855 -15.134 1.00 24.85 117 LYS A O 1
ATOM 965 N N . GLN A 1 118 ? 42.594 40.926 -15.503 1.00 22.77 118 GLN A N 1
ATOM 966 C CA . GLN A 1 118 ? 41.282 41.479 -15.808 1.00 22.02 118 GLN A CA 1
ATOM 967 C C . GLN A 1 118 ? 40.246 41.264 -14.708 1.00 23.58 118 GLN A C 1
ATOM 968 O O . GLN A 1 118 ? 39.062 41.087 -14.999 1.00 22.28 118 GLN A O 1
ATOM 974 N N . ASN A 1 119 ? 40.679 41.277 -13.449 1.00 22.24 119 ASN A N 1
ATOM 975 C CA . ASN A 1 119 ? 39.738 41.078 -12.352 1.00 23.22 119 ASN A CA 1
ATOM 976 C C . ASN A 1 119 ? 39.649 42.281 -11.423 1.00 21.86 119 ASN A C 1
ATOM 977 O O . ASN A 1 119 ? 39.157 42.164 -10.307 1.00 22.46 119 ASN A O 1
ATOM 982 N N . GLU A 1 120 ? 40.125 43.429 -11.894 1.00 23.58 120 GLU A N 1
ATOM 983 C CA . GLU A 1 120 ? 40.102 44.668 -11.113 1.00 25.04 120 GLU A CA 1
ATOM 984 C C . GLU A 1 120 ? 38.686 45.193 -10.906 1.00 25.62 120 GLU A C 1
ATOM 985 O O . GLU A 1 120 ? 38.301 45.541 -9.791 1.00 25.35 120 GLU A O 1
ATOM 991 N N . THR A 1 121 ? 37.918 45.254 -11.989 1.00 27.47 121 THR A N 1
ATOM 992 C CA . THR A 1 121 ? 36.539 45.729 -11.932 1.00 29.69 121 THR A CA 1
ATOM 993 C C . THR A 1 121 ? 35.710 44.863 -10.992 1.00 30.25 121 THR A C 1
ATOM 994 O O . THR A 1 121 ? 34.900 45.369 -10.217 1.00 29.66 121 THR A O 1
ATOM 998 N N . THR A 1 122 ? 35.915 43.552 -11.068 1.00 29.42 122 THR A N 1
ATOM 999 C CA . THR A 1 122 ? 35.198 42.617 -10.206 1.00 31.16 122 THR A CA 1
ATOM 1000 C C . THR A 1 122 ? 35.504 42.911 -8.742 1.00 29.14 122 THR A C 1
ATOM 1001 O O . THR A 1 122 ? 34.605 42.999 -7.902 1.00 29.29 122 THR A O 1
ATOM 1005 N N . PHE A 1 123 ? 36.788 43.041 -8.436 1.00 28.09 123 PHE A N 1
ATOM 1006 C CA . PHE A 1 123 ? 37.207 43.319 -7.075 1.00 25.98 123 PHE A CA 1
ATOM 1007 C C . PHE A 1 123 ? 36.593 44.627 -6.572 1.00 27.03 123 PHE A C 1
ATOM 1008 O O . PHE A 1 123 ? 36.034 44.686 -5.476 1.00 27.10 123 PHE A O 1
ATOM 1016 N N . LEU A 1 124 ? 36.691 45.668 -7.389 1.00 26.75 124 LEU A N 1
ATOM 1017 C CA . LEU A 1 124 ? 36.179 46.984 -7.021 1.00 29.40 124 LEU A CA 1
ATOM 1018 C C . LEU A 1 124 ? 34.669 47.122 -6.881 1.00 28.87 124 LEU A C 1
ATOM 1019 O O . LEU A 1 124 ? 34.192 47.829 -5.995 1.00 29.60 124 LEU A O 1
ATOM 1024 N N . ASN A 1 125 ? 33.913 46.444 -7.736 1.00 31.12 125 ASN A N 1
ATOM 1025 C CA . ASN A 1 125 ? 32.465 46.569 -7.697 1.00 32.55 125 ASN A CA 1
ATOM 1026 C C . ASN A 1 125 ? 31.707 45.431 -7.032 1.00 33.06 125 ASN A C 1
ATOM 1027 O O . ASN A 1 125 ? 30.541 45.588 -6.683 1.00 33.97 125 ASN A O 1
ATOM 1032 N N . GLU A 1 126 ? 32.353 44.286 -6.846 1.00 31.19 126 GLU A N 1
ATOM 1033 C CA . GLU A 1 126 ? 31.671 43.166 -6.215 1.00 31.85 126 GLU A CA 1
ATOM 1034 C C . GLU A 1 126 ? 32.282 42.787 -4.868 1.00 30.78 126 GLU A C 1
ATOM 1035 O O . GLU A 1 126 ? 31.676 42.982 -3.813 1.00 28.30 126 GLU A O 1
ATOM 1041 N N . ASP A 1 127 ? 33.495 42.254 -4.917 1.00 26.76 127 ASP A N 1
ATOM 1042 C CA . ASP A 1 127 ? 34.184 41.797 -3.720 1.00 25.91 127 ASP A CA 1
ATOM 1043 C C . ASP A 1 127 ? 34.432 42.806 -2.599 1.00 22.65 127 ASP A C 1
ATOM 1044 O O . ASP A 1 127 ? 34.000 42.596 -1.464 1.00 21.83 127 ASP A O 1
ATOM 1049 N N . LEU A 1 128 ? 35.124 43.898 -2.898 1.00 23.40 128 LEU A N 1
ATOM 1050 C CA . LEU A 1 128 ? 35.427 44.861 -1.847 1.00 24.85 128 LEU A CA 1
ATOM 1051 C C . LEU A 1 128 ? 34.193 45.493 -1.209 1.00 24.58 128 LEU A C 1
ATOM 1052 O O . LEU A 1 128 ? 34.123 45.620 0.011 1.00 23.55 128 LEU A O 1
ATOM 1057 N N . PRO A 1 129 ? 33.205 45.904 -2.020 1.00 25.60 129 PRO A N 1
ATOM 1058 C CA . PRO A 1 129 ? 32.016 46.509 -1.406 1.00 25.63 129 PRO A CA 1
ATOM 1059 C C . PRO A 1 129 ? 31.328 45.519 -0.467 1.00 25.07 129 PRO A C 1
ATOM 1060 O O . PRO A 1 129 ? 30.842 45.884 0.602 1.00 24.41 129 PRO A O 1
ATOM 1064 N N . LYS A 1 130 ? 31.299 44.257 -0.877 1.00 22.98 130 LYS A N 1
ATOM 1065 C CA . LYS A 1 130 ? 30.663 43.218 -0.082 1.00 24.54 130 LYS A CA 1
ATOM 1066 C C . LYS A 1 130 ? 31.378 43.053 1.258 1.00 22.09 130 LYS A C 1
ATOM 1067 O O . LYS A 1 130 ? 30.752 43.110 2.315 1.00 19.82 130 LYS A O 1
ATOM 1073 N N . TRP A 1 131 ? 32.694 42.874 1.219 1.00 21.03 131 TRP A N 1
ATOM 1074 C CA . TRP A 1 131 ? 33.457 42.712 2.453 1.00 20.97 131 TRP A CA 1
ATOM 1075 C C . TRP A 1 131 ? 33.476 43.965 3.329 1.00 19.21 131 TRP A C 1
ATOM 1076 O O . TRP A 1 131 ? 33.490 43.867 4.553 1.00 17.91 131 TRP A O 1
ATOM 1087 N N . SER A 1 132 ? 33.482 45.142 2.717 1.00 21.17 132 SER A N 1
ATOM 1088 C CA . SER A 1 132 ? 33.448 46.368 3.513 1.00 23.44 132 SER A CA 1
ATOM 1089 C C . SER A 1 132 ? 32.134 46.362 4.307 1.00 23.29 132 SER A C 1
ATOM 1090 O O . SER A 1 132 ? 32.097 46.749 5.477 1.00 22.73 132 SER A O 1
ATOM 1093 N N . GLY A 1 133 ? 31.063 45.897 3.665 1.00 23.59 133 GLY A N 1
ATOM 1094 C CA . GLY A 1 133 ? 29.771 45.816 4.324 1.00 22.23 133 GLY A CA 1
ATOM 1095 C C . GLY A 1 133 ? 29.798 44.817 5.474 1.00 22.91 133 GLY A C 1
ATOM 1096 O O . GLY A 1 133 ? 29.148 45.022 6.496 1.00 23.02 133 GLY A O 1
ATOM 1097 N N . TYR A 1 134 ? 30.541 43.726 5.318 1.00 21.86 134 TYR A N 1
ATOM 1098 C CA . TYR A 1 134 ? 30.639 42.745 6.398 1.00 21.62 134 TYR A CA 1
ATOM 1099 C C . TYR A 1 134 ? 31.281 43.406 7.614 1.00 21.87 134 TYR A C 1
ATOM 1100 O O . TYR A 1 134 ? 30.800 43.275 8.741 1.00 22.50 134 TYR A O 1
ATOM 1109 N N . PHE A 1 135 ? 32.369 44.128 7.374 1.00 21.39 135 PHE A N 1
ATOM 1110 C CA . PHE A 1 135 ? 33.094 44.786 8.449 1.00 19.69 135 PHE A CA 1
ATOM 1111 C C . PHE A 1 135 ? 32.294 45.929 9.064 1.00 22.78 135 PHE A C 1
ATOM 1112 O O . PHE A 1 135 ? 32.313 46.115 10.283 1.00 18.53 135 PHE A O 1
ATOM 1120 N N . GLU A 1 136 ? 31.596 46.691 8.222 1.00 22.44 136 GLU A N 1
ATOM 1121 C CA . GLU A 1 136 ? 30.778 47.799 8.704 1.00 23.09 136 GLU A CA 1
ATOM 1122 C C . GLU A 1 136 ? 29.744 47.263 9.700 1.00 23.97 136 GLU A C 1
ATOM 1123 O O . GLU A 1 136 ? 29.550 47.830 10.772 1.00 24.26 136 GLU A O 1
ATOM 1129 N N . LYS A 1 137 ? 29.089 46.163 9.336 1.00 21.78 137 LYS A N 1
ATOM 1130 C CA . LYS A 1 137 ? 28.064 45.540 10.172 1.00 24.01 137 LYS A CA 1
ATOM 1131 C C . LYS A 1 137 ? 28.633 44.967 11.474 1.00 25.90 137 LYS A C 1
ATOM 1132 O O . LYS A 1 137 ? 27.993 45.034 12.527 1.00 22.27 137 LYS A O 1
ATOM 1138 N N . LEU A 1 138 ? 29.834 44.401 11.402 1.00 22.70 138 LEU A N 1
ATOM 1139 C CA . LEU A 1 138 ? 30.472 43.841 12.590 1.00 25.14 138 LEU A CA 1
ATOM 1140 C C . LEU A 1 138 ? 30.847 44.963 13.551 1.00 24.06 138 LEU A C 1
ATOM 1141 O O . LEU A 1 138 ? 30.719 44.830 14.762 1.00 24.58 138 LEU A O 1
ATOM 1146 N N . LEU A 1 139 ? 31.304 46.076 13.001 1.00 25.44 139 LEU A N 1
ATOM 1147 C CA . LEU A 1 139 ? 31.684 47.216 13.819 1.00 28.88 139 LEU A CA 1
ATOM 1148 C C . LEU A 1 139 ? 30.417 47.785 14.468 1.00 31.48 139 LEU A C 1
ATOM 1149 O O . LEU A 1 139 ? 30.420 48.180 15.638 1.00 31.55 139 LEU A O 1
ATOM 1154 N N . LYS A 1 140 ? 29.332 47.801 13.701 1.00 32.21 140 LYS A N 1
ATOM 1155 C CA . LYS A 1 140 ? 28.054 48.308 14.181 1.00 37.07 140 LYS A CA 1
ATOM 1156 C C . LYS A 1 140 ? 27.548 47.469 15.352 1.00 38.90 140 LYS A C 1
ATOM 1157 O O . LYS A 1 140 ? 26.995 48.003 16.314 1.00 38.00 140 LYS A O 1
ATOM 1163 N N . LYS A 1 141 ? 27.750 46.157 15.273 1.00 41.75 141 LYS A N 1
ATOM 1164 C CA . LYS A 1 141 ? 27.318 45.247 16.331 1.00 47.19 141 LYS A CA 1
ATOM 1165 C C . LYS A 1 141 ? 28.006 45.554 17.654 1.00 49.99 141 LYS A C 1
ATOM 1166 O O . LYS A 1 141 ? 27.391 45.480 18.716 1.00 49.59 141 LYS A O 1
ATOM 1172 N N . ASN A 1 142 ? 29.289 45.888 17.585 1.00 54.21 142 ASN A N 1
ATOM 1173 C CA . ASN A 1 142 ? 30.059 46.218 18.778 1.00 59.22 142 ASN A CA 1
ATOM 1174 C C . ASN A 1 142 ? 30.070 47.740 18.913 1.00 63.57 142 ASN A C 1
ATOM 1175 O O . ASN A 1 142 ? 31.127 48.368 18.860 1.00 65.33 142 ASN A O 1
ATOM 1180 N N . HIS A 1 143 ? 28.890 48.330 19.089 1.00 68.38 143 HIS A N 1
ATOM 1181 C CA . HIS A 1 143 ? 28.776 49.780 19.194 1.00 72.74 143 HIS A CA 1
ATOM 1182 C C . HIS A 1 143 ? 28.430 50.352 20.563 1.00 74.72 143 HIS A C 1
ATOM 1183 O O . HIS A 1 143 ? 27.851 51.433 20.657 1.00 75.19 143 HIS A O 1
ATOM 1190 N N . THR A 1 144 ? 28.787 49.637 21.623 1.00 77.71 144 THR A N 1
ATOM 1191 C CA . THR A 1 144 ? 28.527 50.119 22.974 1.00 79.89 144 THR A CA 1
ATOM 1192 C C . THR A 1 144 ? 29.740 50.946 23.393 1.00 81.67 144 THR A C 1
ATOM 1193 O O . THR A 1 144 ? 29.671 51.759 24.315 1.00 82.01 144 THR A O 1
ATOM 1197 N N . ASN A 1 145 ? 30.850 50.723 22.692 1.00 83.67 145 ASN A N 1
ATOM 1198 C CA . ASN A 1 145 ? 32.102 51.430 22.940 1.00 85.62 145 ASN A CA 1
ATOM 1199 C C . ASN A 1 145 ? 32.510 52.188 21.687 1.00 86.87 145 ASN A C 1
ATOM 1200 O O . ASN A 1 145 ? 33.661 52.608 21.542 1.00 87.19 145 ASN A O 1
ATOM 1205 N N . ASN A 1 146 ? 31.551 52.345 20.780 1.00 87.90 146 ASN A N 1
ATOM 1206 C CA . ASN A 1 146 ? 31.764 53.067 19.532 1.00 88.49 146 ASN A CA 1
ATOM 1207 C C . ASN A 1 146 ? 32.005 54.529 19.879 1.00 88.92 146 ASN A C 1
ATOM 1208 O O . ASN A 1 146 ? 31.977 55.399 19.006 1.00 89.17 146 ASN A O 1
ATOM 1213 N N . ASN A 1 147 ? 32.219 54.776 21.170 1.00 88.26 147 ASN A N 1
ATOM 1214 C CA . ASN A 1 147 ? 32.470 56.104 21.718 1.00 87.82 147 ASN A CA 1
ATOM 1215 C C . ASN A 1 147 ? 32.857 57.138 20.665 1.00 87.34 147 ASN A C 1
ATOM 1216 O O . ASN A 1 147 ? 33.674 56.876 19.779 1.00 87.28 147 ASN A O 1
ATOM 1221 N N . ASN A 1 148 ? 32.243 58.311 20.787 1.00 86.29 148 ASN A N 1
ATOM 1222 C CA . ASN A 1 148 ? 32.452 59.453 19.901 1.00 84.59 148 ASN A CA 1
ATOM 1223 C C . ASN A 1 148 ? 33.768 59.447 19.126 1.00 82.59 148 ASN A C 1
ATOM 1224 O O . ASN A 1 148 ? 33.799 59.781 17.940 1.00 82.56 148 ASN A O 1
ATOM 1229 N N . ASP A 1 149 ? 34.853 59.067 19.794 1.00 79.83 149 ASP A N 1
ATOM 1230 C CA . ASP A 1 149 ? 36.162 59.063 19.156 1.00 76.88 149 ASP A CA 1
ATOM 1231 C C . ASP A 1 149 ? 36.931 57.741 19.195 1.00 73.86 149 ASP A C 1
ATOM 1232 O O . ASP A 1 149 ? 38.111 57.707 18.845 1.00 74.26 149 ASP A O 1
ATOM 1237 N N . LYS A 1 150 ? 36.281 56.658 19.612 1.00 69.66 150 LYS A N 1
ATOM 1238 C CA . LYS A 1 150 ? 36.959 55.365 19.660 1.00 64.90 150 LYS A CA 1
ATOM 1239 C C . LYS A 1 150 ? 36.100 54.224 19.124 1.00 60.52 150 LYS A C 1
ATOM 1240 O O . LYS A 1 150 ? 34.981 53.998 19.584 1.00 59.03 150 LYS A O 1
ATOM 1246 N N . TYR A 1 151 ? 36.640 53.505 18.146 1.00 55.19 151 TYR A N 1
ATOM 1247 C CA . TYR A 1 151 ? 35.933 52.388 17.536 1.00 49.59 151 TYR A CA 1
ATOM 1248 C C . TYR A 1 151 ? 36.735 51.106 17.646 1.00 44.26 151 TYR A C 1
ATOM 1249 O O . TYR A 1 151 ? 37.885 51.050 17.220 1.00 42.96 151 TYR A O 1
ATOM 1258 N N . TYR A 1 152 ? 36.123 50.079 18.218 1.00 38.94 152 TYR A N 1
ATOM 1259 C CA . TYR A 1 152 ? 36.784 48.790 18.362 1.00 35.49 152 TYR A CA 1
ATOM 1260 C C . TYR A 1 152 ? 35.884 47.713 17.796 1.00 31.91 152 TYR A C 1
ATOM 1261 O O . TYR A 1 152 ? 34.666 47.800 17.912 1.00 29.60 152 TYR A O 1
ATOM 1270 N N . PHE A 1 153 ? 36.480 46.703 17.169 1.00 28.35 153 PHE A N 1
ATOM 1271 C CA . PHE A 1 153 ? 35.695 45.614 16.616 1.00 26.23 153 PHE A CA 1
ATOM 1272 C C . PHE A 1 153 ? 35.270 44.657 17.716 1.00 25.84 153 PHE A C 1
ATOM 1273 O O . PHE A 1 153 ? 34.193 44.078 17.653 1.00 27.27 153 PHE A O 1
ATOM 1281 N N . VAL A 1 154 ? 36.119 44.501 18.729 1.00 26.00 154 VAL A N 1
ATOM 1282 C CA . VAL A 1 154 ? 35.833 43.573 19.817 1.00 28.15 154 VAL A CA 1
ATOM 1283 C C . VAL A 1 154 ? 35.969 44.206 21.206 1.00 29.90 154 VAL A C 1
ATOM 1284 O O . VAL A 1 154 ? 36.954 44.887 21.497 1.00 29.07 154 VAL A O 1
ATOM 1288 N N . GLY A 1 155 ? 34.977 43.962 22.060 1.00 31.71 155 GLY A N 1
ATOM 1289 C CA . GLY A 1 155 ? 35.005 44.501 23.409 1.00 34.88 155 GLY A CA 1
ATOM 1290 C C . GLY A 1 155 ? 35.154 46.009 23.488 1.00 37.19 155 GLY A C 1
ATOM 1291 O O . GLY A 1 155 ? 34.668 46.742 22.626 1.00 37.89 155 GLY A O 1
ATOM 1292 N N . ASN A 1 156 ? 35.827 46.480 24.533 1.00 39.45 156 ASN A N 1
ATOM 1293 C CA . ASN A 1 156 ? 36.031 47.909 24.719 1.00 40.92 156 ASN A CA 1
ATOM 1294 C C . ASN A 1 156 ? 37.500 48.300 24.673 1.00 39.96 156 ASN A C 1
ATOM 1295 O O . ASN A 1 156 ? 37.875 49.395 25.098 1.00 39.47 156 ASN A O 1
ATOM 1300 N N . ASN A 1 157 ? 38.329 47.400 24.150 1.00 37.60 157 ASN A N 1
ATOM 1301 C CA . ASN A 1 157 ? 39.760 47.647 24.028 1.00 35.73 157 ASN A CA 1
ATOM 1302 C C . ASN A 1 157 ? 40.255 47.218 22.651 1.00 34.05 157 ASN A C 1
ATOM 1303 O O . ASN A 1 157 ? 39.665 46.343 22.013 1.00 29.98 157 ASN A O 1
ATOM 1308 N N . LEU A 1 158 ? 41.343 47.836 22.202 1.00 30.94 158 LEU A N 1
ATOM 1309 C CA . LEU A 1 158 ? 41.900 47.513 20.900 1.00 30.15 158 LEU A CA 1
ATOM 1310 C C . LEU A 1 158 ? 42.415 46.084 20.875 1.00 27.80 158 LEU A C 1
ATOM 1311 O O . LEU A 1 158 ? 42.959 45.594 21.862 1.00 29.17 158 LEU A O 1
ATOM 1316 N N . THR A 1 159 ? 42.215 45.411 19.746 1.00 27.20 159 THR A N 1
ATOM 1317 C CA . THR A 1 159 ? 42.708 44.054 19.567 1.00 24.19 159 THR A CA 1
ATOM 1318 C C . THR A 1 159 ? 43.461 44.053 18.249 1.00 23.84 159 THR A C 1
ATOM 1319 O O . THR A 1 159 ? 43.401 45.030 17.498 1.00 23.07 159 THR A O 1
ATOM 1323 N N . TYR A 1 160 ? 44.180 42.971 17.964 1.00 21.20 160 TYR A N 1
ATOM 1324 C CA . TYR A 1 160 ? 44.930 42.902 16.720 1.00 21.74 160 TYR A CA 1
ATOM 1325 C C . TYR A 1 160 ? 43.957 42.965 15.550 1.00 20.49 160 TYR A C 1
ATOM 1326 O O . TYR A 1 160 ? 44.327 43.347 14.443 1.00 20.98 160 TYR A O 1
ATOM 1335 N N . ALA A 1 161 ? 42.707 42.594 15.805 1.00 22.39 161 ALA A N 1
ATOM 1336 C CA . ALA A 1 161 ? 41.682 42.634 14.767 1.00 22.68 161 ALA A CA 1
ATOM 1337 C C . ALA A 1 161 ? 41.538 44.069 14.254 1.00 22.56 161 ALA A C 1
ATOM 1338 O O . ALA A 1 161 ? 41.333 44.293 13.063 1.00 21.77 161 ALA A O 1
ATOM 1340 N N . ASP A 1 162 ? 41.645 45.043 15.153 1.00 23.67 162 ASP A N 1
ATOM 1341 C CA . ASP A 1 162 ? 41.537 46.441 14.751 1.00 21.30 162 ASP A CA 1
ATOM 1342 C C . ASP A 1 162 ? 42.703 46.827 13.836 1.00 21.42 162 ASP A C 1
ATOM 1343 O O . ASP A 1 162 ? 42.517 47.489 12.807 1.00 19.16 162 ASP A O 1
ATOM 1348 N N . LEU A 1 163 ? 43.907 46.399 14.195 1.00 20.50 163 LEU A N 1
ATOM 1349 C CA . LEU A 1 163 ? 45.082 46.726 13.394 1.00 20.28 163 LEU A CA 1
ATOM 1350 C C . LEU A 1 163 ? 45.066 46.009 12.051 1.00 19.27 163 LEU A C 1
ATOM 1351 O O . LEU A 1 163 ? 45.548 46.539 11.043 1.00 17.97 163 LEU A O 1
ATOM 1356 N N . ALA A 1 164 ? 44.492 44.810 12.035 1.00 18.86 164 ALA A N 1
ATOM 1357 C CA . ALA A 1 164 ? 44.426 44.030 10.807 1.00 19.14 164 ALA A CA 1
ATOM 1358 C C . ALA A 1 164 ? 43.499 44.716 9.814 1.00 20.69 164 ALA A C 1
ATOM 1359 O O . ALA A 1 164 ? 43.829 44.860 8.637 1.00 20.04 164 ALA A O 1
ATOM 1361 N N . VAL A 1 165 ? 42.333 45.152 10.281 1.00 20.85 165 VAL A N 1
ATOM 1362 C CA . VAL A 1 165 ? 41.407 45.815 9.371 1.00 20.23 165 VAL A CA 1
ATOM 1363 C C . VAL A 1 165 ? 42.024 47.119 8.869 1.00 19.63 165 VAL A C 1
ATOM 1364 O O . VAL A 1 165 ? 41.916 47.440 7.692 1.00 19.09 165 VAL A O 1
ATOM 1368 N N . PHE A 1 166 ? 42.673 47.870 9.754 1.00 20.30 166 PHE A N 1
ATOM 1369 C CA . PHE A 1 166 ? 43.316 49.109 9.329 1.00 19.70 166 PHE A CA 1
ATOM 1370 C C . PHE A 1 166 ? 44.328 48.801 8.227 1.00 20.01 166 PHE A C 1
ATOM 1371 O O . PHE A 1 166 ? 44.304 49.405 7.152 1.00 20.47 166 PHE A O 1
ATOM 1379 N N . ASN A 1 167 ? 45.225 47.857 8.502 1.00 18.02 167 ASN A N 1
ATOM 1380 C CA . ASN A 1 167 ? 46.260 47.477 7.539 1.00 21.60 167 ASN A CA 1
ATOM 1381 C C . ASN A 1 167 ? 45.657 47.100 6.191 1.00 19.94 167 ASN A C 1
ATOM 1382 O O . ASN A 1 167 ? 46.148 47.511 5.137 1.00 20.61 167 ASN A O 1
ATOM 1387 N N . LEU A 1 168 ? 44.578 46.329 6.235 1.00 20.98 168 LEU A N 1
ATOM 1388 C CA . LEU A 1 168 ? 43.890 45.896 5.021 1.00 20.95 168 LEU A CA 1
ATOM 1389 C C . LEU A 1 168 ? 43.541 47.082 4.123 1.00 21.42 168 LEU A C 1
ATOM 1390 O O . LEU A 1 168 ? 43.971 47.158 2.976 1.00 19.25 168 LEU A O 1
ATOM 1395 N N . TYR A 1 169 ? 42.754 48.015 4.644 1.00 22.98 169 TYR A N 1
ATOM 1396 C CA . TYR A 1 169 ? 42.375 49.152 3.825 1.00 24.09 169 TYR A CA 1
ATOM 1397 C C . TYR A 1 169 ? 43.537 50.080 3.517 1.00 26.04 169 TYR A C 1
ATOM 1398 O O . TYR A 1 169 ? 43.562 50.715 2.467 1.00 28.51 169 TYR A O 1
ATOM 1407 N N . ASP A 1 170 ? 44.517 50.135 4.411 1.00 26.33 170 ASP A N 1
ATOM 1408 C CA . ASP A 1 170 ? 45.687 50.971 4.181 1.00 27.31 170 ASP A CA 1
ATOM 1409 C C . ASP A 1 170 ? 46.412 50.465 2.929 1.00 27.91 170 ASP A C 1
ATOM 1410 O O . ASP A 1 170 ? 46.848 51.245 2.071 1.00 25.11 170 ASP A O 1
ATOM 1415 N N . ASP A 1 171 ? 46.524 49.144 2.827 1.00 26.85 171 ASP A N 1
ATOM 1416 C CA . ASP A 1 171 ? 47.188 48.511 1.694 1.00 27.72 171 ASP A CA 1
ATOM 1417 C C . ASP A 1 171 ? 46.386 48.719 0.409 1.00 28.51 171 ASP A C 1
ATOM 1418 O O . ASP A 1 171 ? 46.935 49.140 -0.610 1.00 28.69 171 ASP A O 1
ATOM 1423 N N . ILE A 1 172 ? 45.087 48.436 0.466 1.00 28.23 172 ILE A N 1
ATOM 1424 C CA . ILE A 1 172 ? 44.216 48.607 -0.694 1.00 30.24 172 ILE A CA 1
ATOM 1425 C C . ILE A 1 172 ? 44.312 50.046 -1.198 1.00 33.71 172 ILE A C 1
ATOM 1426 O O . ILE A 1 172 ? 44.540 50.286 -2.385 1.00 33.64 172 ILE A O 1
ATOM 1431 N N . GLU A 1 173 ? 44.153 50.993 -0.277 1.00 36.89 173 GLU A N 1
ATOM 1432 C CA . GLU A 1 173 ? 44.193 52.424 -0.588 1.00 40.90 173 GLU A CA 1
ATOM 1433 C C . GLU A 1 173 ? 45.366 52.883 -1.454 1.00 41.01 173 GLU A C 1
ATOM 1434 O O . GLU A 1 173 ? 45.229 53.831 -2.228 1.00 41.84 173 GLU A O 1
ATOM 1440 N N . THR A 1 174 ? 46.514 52.228 -1.326 1.00 42.43 174 THR A N 1
ATOM 1441 C CA . THR A 1 174 ? 47.681 52.613 -2.115 1.00 43.64 174 THR A CA 1
ATOM 1442 C C . THR A 1 174 ? 47.557 52.175 -3.570 1.00 44.76 174 THR A C 1
ATOM 1443 O O . THR A 1 174 ? 48.511 52.294 -4.342 1.00 44.64 174 THR A O 1
ATOM 1447 N N . LYS A 1 175 ? 46.383 51.670 -3.943 1.00 44.37 175 LYS A N 1
ATOM 1448 C CA . LYS A 1 175 ? 46.162 51.217 -5.310 1.00 45.07 175 LYS A CA 1
ATOM 1449 C C . LYS A 1 175 ? 44.761 51.573 -5.804 1.00 45.79 175 LYS A C 1
ATOM 1450 O O . LYS A 1 175 ? 44.576 51.881 -6.982 1.00 46.86 175 LYS A O 1
ATOM 1456 N N . TYR A 1 176 ? 43.783 51.546 -4.901 1.00 46.56 176 TYR A N 1
ATOM 1457 C CA . TYR A 1 176 ? 42.390 51.854 -5.238 1.00 47.99 176 TYR A CA 1
ATOM 1458 C C . TYR A 1 176 ? 41.767 52.783 -4.184 1.00 48.79 176 TYR A C 1
ATOM 1459 O O . TYR A 1 176 ? 41.031 52.336 -3.305 1.00 50.34 176 TYR A O 1
ATOM 1468 N N . PRO A 1 177 ? 42.038 54.092 -4.280 1.00 49.10 177 PRO A N 1
ATOM 1469 C CA . PRO A 1 177 ? 41.544 55.129 -3.363 1.00 48.45 177 PRO A CA 1
ATOM 1470 C C . PRO A 1 177 ? 40.035 55.273 -3.152 1.00 47.71 177 PRO A C 1
ATOM 1471 O O . PRO A 1 177 ? 39.228 54.881 -3.996 1.00 47.89 177 PRO A O 1
ATOM 1475 N N . SER A 1 178 ? 39.681 55.845 -2.001 1.00 46.79 178 SER A N 1
ATOM 1476 C CA . SER A 1 178 ? 38.294 56.125 -1.621 1.00 46.64 178 SER A CA 1
ATOM 1477 C C . SER A 1 178 ? 37.329 54.945 -1.523 1.00 45.28 178 SER A C 1
ATOM 1478 O O . SER A 1 178 ? 36.149 55.073 -1.850 1.00 46.18 178 SER A O 1
ATOM 1481 N N . SER A 1 179 ? 37.813 53.805 -1.051 1.00 42.03 179 SER A N 1
ATOM 1482 C CA . SER A 1 179 ? 36.962 52.632 -0.926 1.00 39.71 179 SER A CA 1
ATOM 1483 C C . SER A 1 179 ? 36.008 52.725 0.270 1.00 39.59 179 SER A C 1
ATOM 1484 O O . SER A 1 179 ? 35.005 52.013 0.325 1.00 39.98 179 SER A O 1
ATOM 1487 N N . LEU A 1 180 ? 36.305 53.612 1.216 1.00 38.40 180 LEU A N 1
ATOM 1488 C CA . LEU A 1 180 ? 35.477 53.739 2.411 1.00 36.85 180 LEU A CA 1
ATOM 1489 C C . LEU A 1 180 ? 34.457 54.871 2.431 1.00 36.15 180 LEU A C 1
ATOM 1490 O O . LEU A 1 180 ? 33.869 55.147 3.474 1.00 34.82 180 LEU A O 1
ATOM 1495 N N . LYS A 1 181 ? 34.232 55.516 1.292 1.00 36.61 181 LYS A N 1
ATOM 1496 C CA . LYS A 1 181 ? 33.284 56.620 1.242 1.00 37.61 181 LYS A CA 1
ATOM 1497 C C . LYS A 1 181 ? 31.893 56.244 1.756 1.00 35.66 181 LYS A C 1
ATOM 1498 O O . LYS A 1 181 ? 31.304 56.972 2.557 1.00 36.33 181 LYS A O 1
ATOM 1504 N N . ASN A 1 182 ? 31.384 55.098 1.320 1.00 33.63 182 ASN A N 1
ATOM 1505 C CA . ASN A 1 182 ? 30.052 54.654 1.725 1.00 31.24 182 ASN A CA 1
ATOM 1506 C C . ASN A 1 182 ? 29.973 53.846 3.020 1.00 27.50 182 ASN A C 1
ATOM 1507 O O . ASN A 1 182 ? 28.916 53.326 3.358 1.00 27.31 182 ASN A O 1
ATOM 1512 N N . PHE A 1 183 ? 31.078 53.753 3.752 1.00 25.09 183 PHE A N 1
ATOM 1513 C CA . PHE A 1 183 ? 31.102 52.986 4.995 1.00 25.28 183 PHE A CA 1
ATOM 1514 C C . PHE A 1 183 ? 31.601 53.859 6.131 1.00 26.03 183 PHE A C 1
ATOM 1515 O O . PHE A 1 183 ? 32.769 53.794 6.515 1.00 26.42 183 PHE A O 1
ATOM 1523 N N . PRO A 1 184 ? 30.707 54.682 6.703 1.00 29.41 184 PRO A N 1
ATOM 1524 C CA . PRO A 1 184 ? 31.046 55.591 7.802 1.00 28.39 184 PRO A CA 1
ATOM 1525 C C . PRO A 1 184 ? 31.767 55.007 9.013 1.00 26.43 184 PRO A C 1
ATOM 1526 O O . PRO A 1 184 ? 32.776 55.560 9.447 1.00 27.48 184 PRO A O 1
ATOM 1530 N N . LEU A 1 185 ? 31.253 53.916 9.575 1.00 25.64 185 LEU A N 1
ATOM 1531 C CA . LEU A 1 185 ? 31.893 53.321 10.745 1.00 27.39 185 LEU A CA 1
ATOM 1532 C C . LEU A 1 185 ? 33.304 52.865 10.408 1.00 27.08 185 LEU A C 1
ATOM 1533 O O . LEU A 1 185 ? 34.251 53.130 11.150 1.00 27.32 185 LEU A O 1
ATOM 1538 N N . LEU A 1 186 ? 33.433 52.178 9.281 1.00 25.35 186 LEU A N 1
ATOM 1539 C CA . LEU A 1 186 ? 34.721 51.673 8.834 1.00 25.07 186 LEU A CA 1
ATOM 1540 C C . LEU A 1 186 ? 35.702 52.827 8.601 1.00 24.49 186 LEU A C 1
ATOM 1541 O O . LEU A 1 186 ? 36.870 52.744 8.969 1.00 23.41 186 LEU A O 1
ATOM 1546 N N . LYS A 1 187 ? 35.220 53.909 7.995 1.00 24.63 187 LYS A N 1
ATOM 1547 C CA . LYS A 1 187 ? 36.065 55.072 7.729 1.00 26.91 187 LYS A CA 1
ATOM 1548 C C . LYS A 1 187 ? 36.515 55.709 9.047 1.00 25.97 187 LYS A C 1
ATOM 1549 O O . LYS A 1 187 ? 37.677 56.087 9.205 1.00 27.57 187 LYS A O 1
ATOM 1555 N N . ALA A 1 188 ? 35.588 55.817 9.991 1.00 26.86 188 ALA A N 1
ATOM 1556 C CA . ALA A 1 188 ? 35.876 56.399 11.295 1.00 26.98 188 ALA A CA 1
ATOM 1557 C C . ALA A 1 188 ? 36.863 55.516 12.053 1.00 27.10 188 ALA A C 1
ATOM 1558 O O . ALA A 1 188 ? 37.731 56.011 12.769 1.00 25.27 188 ALA A O 1
ATOM 1560 N N . HIS A 1 189 ? 36.721 54.203 11.893 1.00 25.88 189 HIS A N 1
ATOM 1561 C CA . HIS A 1 189 ? 37.614 53.260 12.555 1.00 24.09 189 HIS A CA 1
ATOM 1562 C C . HIS A 1 189 ? 39.031 53.433 12.003 1.00 25.88 189 HIS A C 1
ATOM 1563 O O . HIS A 1 189 ? 40.000 53.497 12.759 1.00 23.94 189 HIS A O 1
ATOM 1570 N N . ASN A 1 190 ? 39.142 53.508 10.681 1.00 25.71 190 ASN A N 1
ATOM 1571 C CA . ASN A 1 190 ? 40.428 53.689 10.027 1.00 30.51 190 ASN A CA 1
ATOM 1572 C C . ASN A 1 190 ? 41.095 54.990 10.493 1.00 33.63 190 ASN A C 1
ATOM 1573 O O . ASN A 1 190 ? 42.294 55.019 10.777 1.00 31.89 190 ASN A O 1
ATOM 1578 N N . GLU A 1 191 ? 40.310 56.062 10.567 1.00 33.69 191 GLU A N 1
ATOM 1579 C CA . GLU A 1 191 ? 40.813 57.360 11.009 1.00 37.01 191 GLU A CA 1
ATOM 1580 C C . GLU A 1 191 ? 41.346 57.252 12.435 1.00 35.22 191 GLU A C 1
ATOM 1581 O O . GLU A 1 191 ? 42.462 57.676 12.727 1.00 35.76 191 GLU A O 1
ATOM 1587 N N . PHE A 1 192 ? 40.531 56.679 13.315 1.00 34.14 192 PHE A N 1
ATOM 1588 C CA . PHE A 1 192 ? 40.891 56.491 14.713 1.00 33.53 192 PHE A CA 1
ATOM 1589 C C . PHE A 1 192 ? 42.202 55.721 14.872 1.00 33.14 192 PHE A C 1
ATOM 1590 O O . PHE A 1 192 ? 43.113 56.167 15.573 1.00 30.13 192 PHE A O 1
ATOM 1598 N N . ILE A 1 193 ? 42.303 54.564 14.223 1.00 30.96 193 ILE A N 1
ATOM 1599 C CA . ILE A 1 193 ? 43.517 53.765 14.326 1.00 30.98 193 ILE A CA 1
ATOM 1600 C C . ILE A 1 193 ? 44.739 54.495 13.772 1.00 31.02 193 ILE A C 1
ATOM 1601 O O . ILE A 1 193 ? 45.797 54.503 14.397 1.00 32.10 193 ILE A O 1
ATOM 1606 N N . SER A 1 194 ? 44.590 55.112 12.606 1.00 31.07 194 SER A N 1
ATOM 1607 C CA . SER A 1 194 ? 45.696 55.825 11.976 1.00 34.05 194 SER A CA 1
ATOM 1608 C C . SER A 1 194 ? 46.161 57.038 12.778 1.00 36.14 194 SER A C 1
ATOM 1609 O O . SER A 1 194 ? 47.245 57.571 12.529 1.00 35.89 194 SER A O 1
ATOM 1612 N N . ASN A 1 195 ? 45.344 57.481 13.729 1.00 36.33 195 ASN A N 1
ATOM 1613 C CA . ASN A 1 195 ? 45.705 58.645 14.526 1.00 37.43 195 ASN A CA 1
ATOM 1614 C C . ASN A 1 195 ? 46.199 58.345 15.928 1.00 37.18 195 ASN A C 1
ATOM 1615 O O . ASN A 1 195 ? 46.512 59.263 16.684 1.00 36.01 195 ASN A O 1
ATOM 1620 N N . LEU A 1 196 ? 46.265 57.069 16.290 1.00 35.96 196 LEU A N 1
ATOM 1621 C CA . LEU A 1 196 ? 46.788 56.727 17.605 1.00 35.73 196 LEU A CA 1
ATOM 1622 C C . LEU A 1 196 ? 48.235 57.215 17.523 1.00 35.52 196 LEU A C 1
ATOM 1623 O O . LEU A 1 196 ? 48.918 56.970 16.531 1.00 35.34 196 LEU A O 1
ATOM 1628 N N . PRO A 1 197 ? 48.718 57.932 18.553 1.00 36.39 197 PRO A N 1
ATOM 1629 C CA . PRO A 1 197 ? 50.099 58.434 18.521 1.00 35.70 197 PRO A CA 1
ATOM 1630 C C . PRO A 1 197 ? 51.192 57.466 18.046 1.00 33.95 197 PRO A C 1
ATOM 1631 O O . PRO A 1 197 ? 51.976 57.803 17.161 1.00 34.40 197 PRO A O 1
ATOM 1635 N N . ASN A 1 198 ? 51.250 56.271 18.621 1.00 33.67 198 ASN A N 1
ATOM 1636 C CA . ASN A 1 198 ? 52.274 55.313 18.215 1.00 33.86 198 ASN A CA 1
ATOM 1637 C C . ASN A 1 198 ? 52.127 54.886 16.753 1.00 34.11 198 ASN A C 1
ATOM 1638 O O . ASN A 1 198 ? 53.111 54.837 16.012 1.00 33.28 198 ASN A O 1
ATOM 1643 N N . ILE A 1 199 ? 50.902 54.584 16.333 1.00 33.71 199 ILE A N 1
ATOM 1644 C CA . ILE A 1 199 ? 50.669 54.179 14.951 1.00 33.24 199 ILE A CA 1
ATOM 1645 C C . ILE A 1 199 ? 50.996 55.338 14.009 1.00 33.25 199 ILE A C 1
ATOM 1646 O O . ILE A 1 199 ? 51.699 55.157 13.021 1.00 32.97 199 ILE A O 1
ATOM 1651 N N . LYS A 1 200 ? 50.499 56.532 14.325 1.00 35.74 200 LYS A N 1
ATOM 1652 C CA . LYS A 1 200 ? 50.748 57.695 13.477 1.00 36.84 200 LYS A CA 1
ATOM 1653 C C . LYS A 1 200 ? 52.236 57.979 13.298 1.00 36.02 200 LYS A C 1
ATOM 1654 O O . LYS A 1 200 ? 52.703 58.223 12.183 1.00 33.60 200 LYS A O 1
ATOM 1660 N N . ASN A 1 201 ? 52.975 57.957 14.402 1.00 37.45 201 ASN A N 1
ATOM 1661 C CA . ASN A 1 201 ? 54.409 58.211 14.364 1.00 37.75 201 ASN A CA 1
ATOM 1662 C C . ASN A 1 201 ? 55.074 57.181 13.455 1.00 38.26 201 ASN A C 1
ATOM 1663 O O . ASN A 1 201 ? 55.952 57.513 12.656 1.00 34.99 201 ASN A O 1
ATOM 1668 N N . TYR A 1 202 ? 54.635 55.931 13.566 1.00 37.01 202 TYR A N 1
ATOM 1669 C CA . TYR A 1 202 ? 55.186 54.859 12.746 1.00 37.76 202 TYR A CA 1
ATOM 1670 C C . TYR A 1 202 ? 54.929 55.094 11.260 1.00 38.00 202 TYR A C 1
ATOM 1671 O O . TYR A 1 202 ? 55.850 55.044 10.446 1.00 37.65 202 TYR A O 1
ATOM 1680 N N . ILE A 1 203 ? 53.672 55.348 10.912 1.00 38.92 203 ILE A N 1
ATOM 1681 C CA . ILE A 1 203 ? 53.299 55.568 9.521 1.00 41.55 203 ILE A CA 1
ATOM 1682 C C . ILE A 1 203 ? 54.045 56.739 8.886 1.00 43.55 203 ILE A C 1
ATOM 1683 O O . ILE A 1 203 ? 54.469 56.659 7.732 1.00 41.96 203 ILE A O 1
ATOM 1688 N N . THR A 1 204 ? 54.210 57.825 9.634 1.00 46.43 204 THR A N 1
ATOM 1689 C CA . THR A 1 204 ? 54.914 58.987 9.101 1.00 50.18 204 THR A CA 1
ATOM 1690 C C . THR A 1 204 ? 56.387 58.689 8.811 1.00 50.48 204 THR A C 1
ATOM 1691 O O . THR A 1 204 ? 57.000 59.337 7.966 1.00 50.75 204 THR A O 1
ATOM 1695 N N . ASN A 1 205 ? 56.942 57.694 9.496 1.00 51.68 205 ASN A N 1
ATOM 1696 C CA . ASN A 1 205 ? 58.348 57.332 9.330 1.00 53.38 205 ASN A CA 1
ATOM 1697 C C . ASN A 1 205 ? 58.664 56.278 8.271 1.00 54.15 205 ASN A C 1
ATOM 1698 O O . ASN A 1 205 ? 59.595 56.453 7.486 1.00 54.25 205 ASN A O 1
ATOM 1703 N N . ARG A 1 206 ? 57.911 55.182 8.253 1.00 54.39 206 ARG A N 1
ATOM 1704 C CA . ARG A 1 206 ? 58.171 54.119 7.283 1.00 54.63 206 ARG A CA 1
ATOM 1705 C C . ARG A 1 206 ? 58.197 54.652 5.851 1.00 56.45 206 ARG A C 1
ATOM 1706 O O . ARG A 1 206 ? 57.449 55.568 5.503 1.00 55.66 206 ARG A O 1
ATOM 1714 N N . LYS A 1 207 ? 59.057 54.069 5.023 1.00 58.68 207 LYS A N 1
ATOM 1715 C CA . LYS A 1 207 ? 59.172 54.484 3.631 1.00 61.53 207 LYS A CA 1
ATOM 1716 C C . LYS A 1 207 ? 58.033 53.921 2.793 1.00 63.30 207 LYS A C 1
ATOM 1717 O O . LYS A 1 207 ? 57.325 53.010 3.222 1.00 63.61 207 LYS A O 1
ATOM 1723 N N . GLU A 1 208 ? 57.857 54.473 1.597 1.00 65.48 208 GLU A N 1
ATOM 1724 C CA . GLU A 1 208 ? 56.804 54.022 0.697 1.00 67.96 208 GLU A CA 1
ATOM 1725 C C . GLU A 1 208 ? 57.249 52.781 -0.061 1.00 68.57 208 GLU A C 1
ATOM 1726 O O . GLU A 1 208 ? 58.287 52.785 -0.721 1.00 69.15 208 GLU A O 1
ATOM 1732 N N . SER A 1 209 ? 56.458 51.719 0.042 1.00 69.41 209 SER A N 1
ATOM 1733 C CA . SER A 1 209 ? 56.765 50.464 -0.633 1.00 70.12 209 SER A CA 1
ATOM 1734 C C . SER A 1 209 ? 55.633 50.106 -1.588 1.00 70.45 209 SER A C 1
ATOM 1735 O O . SER A 1 209 ? 54.462 50.142 -1.208 1.00 70.88 209 SER A O 1
ATOM 1738 N N . VAL A 1 210 ? 55.979 49.769 -2.827 1.00 70.01 210 VAL A N 1
ATOM 1739 C CA . VAL A 1 210 ? 54.970 49.396 -3.810 1.00 69.74 210 VAL A CA 1
ATOM 1740 C C . VAL A 1 210 ? 54.357 48.059 -3.413 1.00 69.43 210 VAL A C 1
ATOM 1741 O O . VAL A 1 210 ? 53.201 47.774 -3.725 1.00 69.26 210 VAL A O 1
ATOM 1745 N N . TYR A 1 211 ? 55.140 47.246 -2.710 1.00 69.08 211 TYR A N 1
ATOM 1746 C CA . TYR A 1 211 ? 54.689 45.935 -2.259 1.00 68.34 211 TYR A CA 1
ATOM 1747 C C . TYR A 1 211 ? 54.690 45.869 -0.729 1.00 67.56 211 TYR A C 1
ATOM 1748 O O . TYR A 1 211 ? 55.188 46.828 -0.096 1.00 65.63 211 TYR A O 1
ATOM 1758 N N . MET B 1 1 ? 42.461 49.681 -42.821 1.00 90.22 1 MET B N 1
ATOM 1759 C CA . MET B 1 1 ? 42.256 49.896 -44.283 1.00 90.47 1 MET B CA 1
ATOM 1760 C C . MET B 1 1 ? 41.571 51.234 -44.557 1.00 89.33 1 MET B C 1
ATOM 1761 O O . MET B 1 1 ? 40.349 51.302 -44.697 1.00 89.42 1 MET B O 1
ATOM 1766 N N . GLY B 1 2 ? 42.369 52.296 -44.638 1.00 87.89 2 GLY B N 1
ATOM 1767 C CA . GLY B 1 2 ? 41.819 53.617 -44.888 1.00 85.45 2 GLY B CA 1
ATOM 1768 C C . GLY B 1 2 ? 40.924 54.067 -43.748 1.00 83.45 2 GLY B C 1
ATOM 1769 O O . GLY B 1 2 ? 40.238 55.088 -43.843 1.00 83.46 2 GLY B O 1
ATOM 1770 N N . ASP B 1 3 ? 40.933 53.296 -42.664 1.00 80.80 3 ASP B N 1
ATOM 1771 C CA . ASP B 1 3 ? 40.123 53.597 -41.491 1.00 77.15 3 ASP B CA 1
ATOM 1772 C C . ASP B 1 3 ? 40.999 54.006 -40.315 1.00 73.96 3 ASP B C 1
ATOM 1773 O O . ASP B 1 3 ? 42.124 53.526 -40.171 1.00 73.71 3 ASP B O 1
ATOM 1778 N N . ASN B 1 4 ? 40.480 54.896 -39.476 1.00 69.82 4 ASN B N 1
ATOM 1779 C CA . ASN B 1 4 ? 41.225 55.350 -38.315 1.00 65.58 4 ASN B CA 1
ATOM 1780 C C . ASN B 1 4 ? 41.377 54.170 -37.362 1.00 61.92 4 ASN B C 1
ATOM 1781 O O . ASN B 1 4 ? 40.405 53.477 -37.062 1.00 61.59 4 ASN B O 1
ATOM 1786 N N . ILE B 1 5 ? 42.602 53.937 -36.903 1.00 58.22 5 ILE B N 1
ATOM 1787 C CA . ILE B 1 5 ? 42.876 52.841 -35.982 1.00 53.97 5 ILE B CA 1
ATOM 1788 C C . ILE B 1 5 ? 42.962 53.359 -34.556 1.00 50.92 5 ILE B C 1
ATOM 1789 O O . ILE B 1 5 ? 43.747 54.261 -34.258 1.00 50.90 5 ILE B O 1
ATOM 1794 N N . VAL B 1 6 ? 42.154 52.780 -33.674 1.00 47.71 6 VAL B N 1
ATOM 1795 C CA . VAL B 1 6 ? 42.150 53.189 -32.279 1.00 42.93 6 VAL B CA 1
ATOM 1796 C C . VAL B 1 6 ? 42.221 51.991 -31.339 1.00 41.50 6 VAL B C 1
ATOM 1797 O O . VAL B 1 6 ? 41.375 51.093 -31.390 1.00 39.90 6 VAL B O 1
ATOM 1801 N N . LEU B 1 7 ? 43.244 51.985 -30.494 1.00 37.27 7 LEU B N 1
ATOM 1802 C CA . LEU B 1 7 ? 43.432 50.927 -29.512 1.00 36.71 7 LEU B CA 1
ATOM 1803 C C . LEU B 1 7 ? 42.998 51.470 -28.156 1.00 36.24 7 LEU B C 1
ATOM 1804 O O . LEU B 1 7 ? 43.461 52.533 -27.728 1.00 35.01 7 LEU B O 1
ATOM 1809 N N . TYR B 1 8 ? 42.101 50.747 -27.489 1.00 36.14 8 TYR B N 1
ATOM 1810 C CA . TYR B 1 8 ? 41.616 51.158 -26.179 1.00 35.50 8 TYR B CA 1
ATOM 1811 C C . TYR B 1 8 ? 42.112 50.217 -25.089 1.00 35.35 8 TYR B C 1
ATOM 1812 O O . TYR B 1 8 ? 41.949 48.998 -25.183 1.00 32.56 8 TYR B O 1
ATOM 1821 N N . TYR B 1 9 ? 42.713 50.790 -24.055 1.00 32.83 9 TYR B N 1
ATOM 1822 C CA . TYR B 1 9 ? 43.215 49.998 -22.942 1.00 35.02 9 TYR B CA 1
ATOM 1823 C C . TYR B 1 9 ? 43.540 50.938 -21.798 1.00 35.16 9 TYR B C 1
ATOM 1824 O O . TYR B 1 9 ? 43.331 52.146 -21.906 1.00 37.03 9 TYR B O 1
ATOM 1833 N N . PHE B 1 10 ? 44.041 50.390 -20.699 1.00 34.18 10 PHE B N 1
ATOM 1834 C CA . PHE B 1 10 ? 44.412 51.225 -19.572 1.00 35.42 10 PHE B CA 1
ATOM 1835 C C . PHE B 1 10 ? 45.802 51.786 -19.826 1.00 35.89 10 PHE B C 1
ATOM 1836 O O . PHE B 1 10 ? 46.505 51.335 -20.733 1.00 34.58 10 PHE B O 1
ATOM 1844 N N . ASP B 1 11 ? 46.194 52.772 -19.029 1.00 36.70 11 ASP B N 1
ATOM 1845 C CA . ASP B 1 11 ? 47.508 53.379 -19.174 1.00 38.12 11 ASP B CA 1
ATOM 1846 C C . ASP B 1 11 ? 48.537 52.406 -18.618 1.00 36.22 11 ASP B C 1
ATOM 1847 O O . ASP B 1 11 ? 49.072 52.602 -17.526 1.00 37.39 11 ASP B O 1
ATOM 1852 N N . ALA B 1 12 ? 48.806 51.349 -19.374 1.00 33.43 12 ALA B N 1
ATOM 1853 C CA . ALA B 1 12 ? 49.757 50.338 -18.948 1.00 31.69 12 ALA B CA 1
ATOM 1854 C C . ALA B 1 12 ? 50.060 49.402 -20.099 1.00 31.93 12 ALA B C 1
ATOM 1855 O O . ALA B 1 12 ? 49.388 49.427 -21.127 1.00 32.03 12 ALA B O 1
ATOM 1857 N N . ARG B 1 13 ? 51.082 48.578 -19.917 1.00 32.88 13 ARG B N 1
ATOM 1858 C CA . ARG B 1 13 ? 51.481 47.618 -20.931 1.00 32.77 13 ARG B CA 1
ATOM 1859 C C . ARG B 1 13 ? 50.492 46.455 -20.900 1.00 31.30 13 ARG B C 1
ATOM 1860 O O . ARG B 1 13 ? 49.741 46.245 -21.857 1.00 28.92 13 ARG B O 1
ATOM 1868 N N . GLY B 1 14 ? 50.481 45.721 -19.790 1.00 31.64 14 GLY B N 1
ATOM 1869 C CA . GLY B 1 14 ? 49.554 44.611 -19.628 1.00 29.44 14 GLY B CA 1
ATOM 1870 C C . GLY B 1 14 ? 49.365 43.699 -20.827 1.00 27.54 14 GLY B C 1
ATOM 1871 O O . GLY B 1 14 ? 50.335 43.176 -21.379 1.00 27.50 14 GLY B O 1
ATOM 1872 N N . LYS B 1 15 ? 48.106 43.518 -21.225 1.00 26.87 15 LYS B N 1
ATOM 1873 C CA . LYS B 1 15 ? 47.736 42.654 -22.348 1.00 28.39 15 LYS B CA 1
ATOM 1874 C C . LYS B 1 15 ? 47.674 43.380 -23.697 1.00 29.21 15 LYS B C 1
ATOM 1875 O O . LYS B 1 15 ? 47.327 42.780 -24.716 1.00 28.99 15 LYS B O 1
ATOM 1881 N N . ALA B 1 16 ? 47.999 44.665 -23.709 1.00 29.03 16 ALA B N 1
ATOM 1882 C CA . ALA B 1 16 ? 47.942 45.426 -24.952 1.00 30.71 16 ALA B CA 1
ATOM 1883 C C . ALA B 1 16 ? 49.312 45.691 -25.568 1.00 30.32 16 ALA B C 1
ATOM 1884 O O . ALA B 1 16 ? 49.412 46.023 -26.749 1.00 32.23 16 ALA B O 1
ATOM 1886 N N . GLU B 1 17 ? 50.368 45.513 -24.786 1.00 32.05 17 GLU B N 1
ATOM 1887 C CA . GLU B 1 17 ? 51.717 45.791 -25.267 1.00 32.88 17 GLU B CA 1
ATOM 1888 C C . GLU B 1 17 ? 52.200 44.970 -26.469 1.00 33.05 17 GLU B C 1
ATOM 1889 O O . GLU B 1 17 ? 53.034 45.450 -27.243 1.00 32.20 17 GLU B O 1
ATOM 1895 N N . LEU B 1 18 ? 51.699 43.748 -26.639 1.00 30.21 18 LEU B N 1
ATOM 1896 C CA . LEU B 1 18 ? 52.117 42.945 -27.789 1.00 30.39 18 LEU B CA 1
ATOM 1897 C C . LEU B 1 18 ? 51.501 43.535 -29.053 1.00 30.84 18 LEU B C 1
ATOM 1898 O O . LEU B 1 18 ? 52.120 43.531 -30.116 1.00 30.52 18 LEU B O 1
ATOM 1903 N N . ILE B 1 19 ? 50.278 44.042 -28.925 1.00 31.23 19 ILE B N 1
ATOM 1904 C CA . ILE B 1 19 ? 49.579 44.664 -30.042 1.00 32.39 19 ILE B CA 1
ATOM 1905 C C . ILE B 1 19 ? 50.343 45.934 -30.423 1.00 35.81 19 ILE B C 1
ATOM 1906 O O . ILE B 1 19 ? 50.606 46.183 -31.605 1.00 34.33 19 ILE B O 1
ATOM 1911 N N . ARG B 1 20 ? 50.717 46.721 -29.416 1.00 35.84 20 ARG B N 1
ATOM 1912 C CA . ARG B 1 20 ? 51.461 47.950 -29.661 1.00 37.82 20 ARG B CA 1
ATOM 1913 C C . ARG B 1 20 ? 52.781 47.644 -30.368 1.00 38.44 20 ARG B C 1
ATOM 1914 O O . ARG B 1 20 ? 53.177 48.359 -31.284 1.00 41.11 20 ARG B O 1
ATOM 1922 N N . LEU B 1 21 ? 53.451 46.574 -29.950 1.00 38.46 21 LEU B N 1
ATOM 1923 C CA . LEU B 1 21 ? 54.714 46.165 -30.560 1.00 38.40 21 LEU B CA 1
ATOM 1924 C C . LEU B 1 21 ? 54.511 45.749 -32.018 1.00 39.25 21 LEU B C 1
ATOM 1925 O O . LEU B 1 21 ? 55.392 45.942 -32.862 1.00 39.80 21 LEU B O 1
ATOM 1930 N N . ILE B 1 22 ? 53.348 45.175 -32.309 1.00 37.93 22 ILE B N 1
ATOM 1931 C CA . ILE B 1 22 ? 53.029 44.745 -33.663 1.00 40.21 22 ILE B CA 1
ATOM 1932 C C . ILE B 1 22 ? 52.850 45.968 -34.563 1.00 41.11 22 ILE B C 1
ATOM 1933 O O . ILE B 1 22 ? 53.333 45.993 -35.698 1.00 41.27 22 ILE B O 1
ATOM 1938 N N . PHE B 1 23 ? 52.168 46.987 -34.050 1.00 40.74 23 PHE B N 1
ATOM 1939 C CA . PHE B 1 23 ? 51.956 48.212 -34.813 1.00 42.07 23 PHE B CA 1
ATOM 1940 C C . PHE B 1 23 ? 53.291 48.918 -35.023 1.00 43.51 23 PHE B C 1
ATOM 1941 O O . PHE B 1 23 ? 53.605 49.355 -36.131 1.00 44.10 23 PHE B O 1
ATOM 1949 N N . ALA B 1 24 ? 54.074 49.015 -33.953 1.00 44.06 24 ALA B N 1
ATOM 1950 C CA . ALA B 1 24 ? 55.380 49.658 -34.001 1.00 44.76 24 ALA B CA 1
ATOM 1951 C C . ALA B 1 24 ? 56.275 48.996 -35.041 1.00 46.21 24 ALA B C 1
ATOM 1952 O O . ALA B 1 24 ? 56.940 49.675 -35.824 1.00 46.72 24 ALA B O 1
ATOM 1954 N N . TYR B 1 25 ? 56.295 47.667 -35.046 1.00 45.88 25 TYR B N 1
ATOM 1955 C CA . TYR B 1 25 ? 57.118 46.935 -35.998 1.00 46.33 25 TYR B CA 1
ATOM 1956 C C . TYR B 1 25 ? 56.607 47.075 -37.426 1.00 48.15 25 TYR B C 1
ATOM 1957 O O . TYR B 1 25 ? 57.392 47.085 -38.374 1.00 49.16 25 TYR B O 1
ATOM 1966 N N . LEU B 1 26 ? 55.291 47.179 -37.577 1.00 48.95 26 LEU B N 1
ATOM 1967 C CA . LEU B 1 26 ? 54.679 47.312 -38.894 1.00 50.16 26 LEU B CA 1
ATOM 1968 C C . LEU B 1 26 ? 54.593 48.761 -39.358 1.00 50.91 26 LEU B C 1
ATOM 1969 O O . LEU B 1 26 ? 54.166 49.033 -40.479 1.00 51.38 26 LEU B O 1
ATOM 1974 N N . GLY B 1 27 ? 54.991 49.687 -38.494 1.00 51.71 27 GLY B N 1
ATOM 1975 C CA . GLY B 1 27 ? 54.937 51.093 -38.847 1.00 53.39 27 GLY B CA 1
ATOM 1976 C C . GLY B 1 27 ? 53.521 51.604 -39.057 1.00 54.71 27 GLY B C 1
ATOM 1977 O O . GLY B 1 27 ? 53.310 52.589 -39.768 1.00 55.29 27 GLY B O 1
ATOM 1978 N N . ILE B 1 28 ? 52.546 50.939 -38.444 1.00 54.50 28 ILE B N 1
ATOM 1979 C CA . ILE B 1 28 ? 51.150 51.345 -38.570 1.00 54.47 28 ILE B CA 1
ATOM 1980 C C . ILE B 1 28 ? 50.817 52.442 -37.567 1.00 54.54 28 ILE B C 1
ATOM 1981 O O . ILE B 1 28 ? 51.063 52.296 -36.369 1.00 55.15 28 ILE B O 1
ATOM 1986 N N . GLU B 1 29 ? 50.256 53.541 -38.061 1.00 54.47 29 GLU B N 1
ATOM 1987 C CA . GLU B 1 29 ? 49.887 54.659 -37.203 1.00 53.85 29 GLU B CA 1
ATOM 1988 C C . GLU B 1 29 ? 48.499 54.405 -36.646 1.00 51.64 29 GLU B C 1
ATOM 1989 O O . GLU B 1 29 ? 47.612 53.944 -37.360 1.00 50.46 29 GLU B O 1
ATOM 1995 N N . TYR B 1 30 ? 48.312 54.713 -35.368 1.00 50.31 30 TYR B N 1
ATOM 1996 C CA . TYR B 1 30 ? 47.027 54.493 -34.717 1.00 48.02 30 TYR B CA 1
ATOM 1997 C C . TYR B 1 30 ? 46.920 55.363 -33.474 1.00 47.27 30 TYR B C 1
ATOM 1998 O O . TYR B 1 30 ? 47.913 55.916 -33.002 1.00 46.99 30 TYR B O 1
ATOM 2007 N N . THR B 1 31 ? 45.710 55.484 -32.944 1.00 47.14 31 THR B N 1
ATOM 2008 C CA . THR B 1 31 ? 45.499 56.269 -31.739 1.00 47.73 31 THR B CA 1
ATOM 2009 C C . THR B 1 31 ? 45.601 55.327 -30.539 1.00 47.16 31 THR B C 1
ATOM 2010 O O . THR B 1 31 ? 44.820 54.387 -30.407 1.00 45.76 31 THR B O 1
ATOM 2014 N N . ASP B 1 32 ? 46.577 55.583 -29.676 1.00 46.60 32 ASP B N 1
ATOM 2015 C CA . ASP B 1 32 ? 46.797 54.759 -28.498 1.00 46.54 32 ASP B CA 1
ATOM 2016 C C . ASP B 1 32 ? 46.064 55.350 -27.296 1.00 45.86 32 ASP B C 1
ATOM 2017 O O . ASP B 1 32 ? 46.665 56.012 -26.452 1.00 46.73 32 ASP B O 1
ATOM 2022 N N . LYS B 1 33 ? 44.757 55.105 -27.231 1.00 45.78 33 LYS B N 1
ATOM 2023 C CA . LYS B 1 33 ? 43.921 55.614 -26.145 1.00 46.45 33 LYS B CA 1
ATOM 2024 C C . LYS B 1 33 ? 44.148 54.853 -24.842 1.00 46.29 33 LYS B C 1
ATOM 2025 O O . LYS B 1 33 ? 44.012 53.627 -24.795 1.00 45.86 33 LYS B O 1
ATOM 2031 N N . ARG B 1 34 ? 44.482 55.589 -23.785 1.00 44.93 34 ARG B N 1
ATOM 2032 C CA . ARG B 1 34 ? 44.737 54.996 -22.478 1.00 45.69 34 ARG B CA 1
ATOM 2033 C C . ARG B 1 34 ? 43.821 55.564 -21.398 1.00 47.06 34 ARG B C 1
ATOM 2034 O O . ARG B 1 34 ? 43.687 56.779 -21.267 1.00 47.40 34 ARG B O 1
ATOM 2042 N N . PHE B 1 35 ? 43.186 54.683 -20.630 1.00 47.61 35 PHE B N 1
ATOM 2043 C CA . PHE B 1 35 ? 42.308 55.113 -19.548 1.00 49.29 35 PHE B CA 1
ATOM 2044 C C . PHE B 1 35 ? 43.201 55.569 -18.401 1.00 51.45 35 PHE B C 1
ATOM 2045 O O . PHE B 1 35 ? 44.353 55.147 -18.302 1.00 51.96 35 PHE B O 1
ATOM 2053 N N . GLY B 1 36 ? 42.668 56.427 -17.538 1.00 54.60 36 GLY B N 1
ATOM 2054 C CA . GLY B 1 36 ? 43.438 56.909 -16.406 1.00 58.38 36 GLY B CA 1
ATOM 2055 C C . GLY B 1 36 ? 44.324 58.095 -16.729 1.00 61.43 36 GLY B C 1
ATOM 2056 O O . GLY B 1 36 ? 45.167 58.482 -15.919 1.00 61.39 36 GLY B O 1
ATOM 2057 N N . VAL B 1 37 ? 44.143 58.669 -17.915 1.00 64.42 37 VAL B N 1
ATOM 2058 C CA . VAL B 1 37 ? 44.930 59.825 -18.330 1.00 66.89 37 VAL B CA 1
ATOM 2059 C C . VAL B 1 37 ? 44.082 61.090 -18.261 1.00 68.76 37 VAL B C 1
ATOM 2060 O O . VAL B 1 37 ? 44.573 62.154 -17.882 1.00 69.67 37 VAL B O 1
ATOM 2064 N N . ASN B 1 38 ? 42.806 60.971 -18.621 1.00 70.16 38 ASN B N 1
ATOM 2065 C CA . ASN B 1 38 ? 41.892 62.110 -18.586 1.00 71.03 38 ASN B CA 1
ATOM 2066 C C . ASN B 1 38 ? 41.188 62.183 -17.235 1.00 71.13 38 ASN B C 1
ATOM 2067 O O . ASN B 1 38 ? 40.897 63.271 -16.733 1.00 71.72 38 ASN B O 1
ATOM 2072 N N . GLY B 1 39 ? 40.913 61.019 -16.654 1.00 70.07 39 GLY B N 1
ATOM 2073 C CA . GLY B 1 39 ? 40.245 60.973 -15.366 1.00 68.29 39 GLY B CA 1
ATOM 2074 C C . GLY B 1 39 ? 40.408 59.620 -14.707 1.00 66.33 39 GLY B C 1
ATOM 2075 O O . GLY B 1 39 ? 41.219 58.809 -15.153 1.00 67.09 39 GLY B O 1
ATOM 2076 N N . ASP B 1 40 ? 39.646 59.377 -13.644 1.00 64.33 40 ASP B N 1
ATOM 2077 C CA . ASP B 1 40 ? 39.710 58.103 -12.933 1.00 61.78 40 ASP B CA 1
ATOM 2078 C C . ASP B 1 40 ? 39.737 56.970 -13.948 1.00 58.64 40 ASP B C 1
ATOM 2079 O O . ASP B 1 40 ? 38.796 56.800 -14.727 1.00 58.42 40 ASP B O 1
ATOM 2084 N N . ALA B 1 41 ? 40.821 56.202 -13.937 1.00 54.07 41 ALA B N 1
ATOM 2085 C CA . ALA B 1 41 ? 40.976 55.091 -14.865 1.00 50.51 41 ALA B CA 1
ATOM 2086 C C . ALA B 1 41 ? 39.711 54.251 -14.976 1.00 46.23 41 ALA B C 1
ATOM 2087 O O . ALA B 1 41 ? 39.263 53.941 -16.076 1.00 46.29 41 ALA B O 1
ATOM 2089 N N . PHE B 1 42 ? 39.126 53.898 -13.838 1.00 44.43 42 PHE B N 1
ATOM 2090 C CA . PHE B 1 42 ? 37.927 53.069 -13.841 1.00 42.49 42 PHE B CA 1
ATOM 2091 C C . PHE B 1 42 ? 36.637 53.795 -14.188 1.00 42.80 42 PHE B C 1
ATOM 2092 O O . PHE B 1 42 ? 35.652 53.165 -14.578 1.00 41.10 42 PHE B O 1
ATOM 2100 N N . VAL B 1 43 ? 36.630 55.117 -14.052 1.00 43.18 43 VAL B N 1
ATOM 2101 C CA . VAL B 1 43 ? 35.443 55.874 -14.417 1.00 41.79 43 VAL B CA 1
ATOM 2102 C C . VAL B 1 43 ? 35.433 55.895 -15.940 1.00 40.61 43 VAL B C 1
ATOM 2103 O O . VAL B 1 43 ? 34.407 55.630 -16.565 1.00 40.46 43 VAL B O 1
ATOM 2107 N N . GLU B 1 44 ? 36.591 56.192 -16.528 1.00 40.63 44 GLU B N 1
ATOM 2108 C CA . GLU B 1 44 ? 36.734 56.215 -17.983 1.00 40.24 44 GLU B CA 1
ATOM 2109 C C . GLU B 1 44 ? 36.330 54.865 -18.578 1.00 40.02 44 GLU B C 1
ATOM 2110 O O . GLU B 1 44 ? 35.541 54.801 -19.524 1.00 38.38 44 GLU B O 1
ATOM 2116 N N . PHE B 1 45 ? 36.881 53.787 -18.021 1.00 37.85 45 PHE B N 1
ATOM 2117 C CA . PHE B 1 45 ? 36.577 52.438 -18.492 1.00 36.85 45 PHE B CA 1
ATOM 2118 C C . PHE B 1 45 ? 35.076 52.171 -18.415 1.00 36.00 45 PHE B C 1
ATOM 2119 O O . PHE B 1 45 ? 34.491 51.597 -19.327 1.00 35.64 45 PHE B O 1
ATOM 2127 N N . LYS B 1 46 ? 34.450 52.596 -17.326 1.00 38.09 46 LYS B N 1
ATOM 2128 C CA . LYS B 1 46 ? 33.017 52.391 -17.166 1.00 40.34 46 LYS B CA 1
ATOM 2129 C C . LYS B 1 46 ? 32.257 53.103 -18.290 1.00 40.87 46 LYS B C 1
ATOM 2130 O O . LYS B 1 46 ? 31.389 52.510 -18.937 1.00 39.21 46 LYS B O 1
ATOM 2136 N N . ASN B 1 47 ? 32.594 54.367 -18.531 1.00 40.66 47 ASN B N 1
ATOM 2137 C CA . ASN B 1 47 ? 31.932 55.131 -19.584 1.00 41.88 47 ASN B CA 1
ATOM 2138 C C . ASN B 1 47 ? 32.248 54.568 -20.963 1.00 41.14 47 ASN B C 1
ATOM 2139 O O . ASN B 1 47 ? 31.405 54.596 -21.861 1.00 40.96 47 ASN B O 1
ATOM 2144 N N . PHE B 1 48 ? 33.465 54.062 -21.132 1.00 39.98 48 PHE B N 1
ATOM 2145 C CA . PHE B 1 48 ? 33.862 53.472 -22.406 1.00 39.62 48 PHE B CA 1
ATOM 2146 C C . PHE B 1 48 ? 32.904 52.339 -22.759 1.00 38.90 48 PHE B C 1
ATOM 2147 O O . PHE B 1 48 ? 32.363 52.296 -23.862 1.00 38.96 48 PHE B O 1
ATOM 2155 N N . LYS B 1 49 ? 32.696 51.421 -21.818 1.00 39.07 49 LYS B N 1
ATOM 2156 C CA . LYS B 1 49 ? 31.804 50.291 -22.043 1.00 40.09 49 LYS B CA 1
ATOM 2157 C C . LYS B 1 49 ? 30.387 50.740 -22.382 1.00 42.62 49 LYS B C 1
ATOM 2158 O O . LYS B 1 49 ? 29.637 50.013 -23.033 1.00 41.85 49 LYS B O 1
ATOM 2164 N N . LYS B 1 50 ? 30.025 51.942 -21.945 1.00 45.82 50 LYS B N 1
ATOM 2165 C CA . LYS B 1 50 ? 28.701 52.484 -22.231 1.00 48.73 50 LYS B CA 1
ATOM 2166 C C . LYS B 1 50 ? 28.628 52.956 -23.682 1.00 49.98 50 LYS B C 1
ATOM 2167 O O . LYS B 1 50 ? 27.646 52.699 -24.380 1.00 50.08 50 LYS B O 1
ATOM 2173 N N . GLU B 1 51 ? 29.679 53.636 -24.133 1.00 51.04 51 GLU B N 1
ATOM 2174 C CA . GLU B 1 51 ? 29.732 54.158 -25.493 1.00 52.48 51 GLU B CA 1
ATOM 2175 C C . GLU B 1 51 ? 30.086 53.123 -26.562 1.00 51.73 51 GLU B C 1
ATOM 2176 O O . GLU B 1 51 ? 29.547 53.166 -27.667 1.00 52.14 51 GLU B O 1
ATOM 2182 N N . LYS B 1 52 ? 30.989 52.199 -26.244 1.00 50.07 52 LYS B N 1
ATOM 2183 C CA . LYS B 1 52 ? 31.387 51.166 -27.201 1.00 48.92 52 LYS B CA 1
ATOM 2184 C C . LYS B 1 52 ? 30.658 49.852 -26.954 1.00 47.30 52 LYS B C 1
ATOM 2185 O O . LYS B 1 52 ? 30.386 49.488 -25.812 1.00 47.73 52 LYS B O 1
ATOM 2191 N N . ASP B 1 53 ? 30.351 49.141 -28.032 1.00 45.95 53 ASP B N 1
ATOM 2192 C CA . ASP B 1 53 ? 29.659 47.862 -27.937 1.00 45.20 53 ASP B CA 1
ATOM 2193 C C . ASP B 1 53 ? 30.677 46.721 -27.894 1.00 43.06 53 ASP B C 1
ATOM 2194 O O . ASP B 1 53 ? 31.004 46.131 -28.925 1.00 42.80 53 ASP B O 1
ATOM 2199 N N . THR B 1 54 ? 31.176 46.421 -26.696 1.00 39.30 54 THR B N 1
ATOM 2200 C CA . THR B 1 54 ? 32.158 45.357 -26.519 1.00 35.86 54 THR B CA 1
ATOM 2201 C C . THR B 1 54 ? 31.459 44.017 -26.312 1.00 33.43 54 THR B C 1
ATOM 2202 O O . THR B 1 54 ? 30.388 43.947 -25.712 1.00 33.94 54 THR B O 1
ATOM 2206 N N . PRO B 1 55 ? 32.054 42.929 -26.821 1.00 30.16 55 PRO B N 1
ATOM 2207 C CA . PRO B 1 55 ? 31.431 41.614 -26.659 1.00 28.16 55 PRO B CA 1
ATOM 2208 C C . PRO B 1 55 ? 31.523 41.015 -25.260 1.00 27.12 55 PRO B C 1
ATOM 2209 O O . PRO B 1 55 ? 30.603 40.324 -24.820 1.00 23.03 55 PRO B O 1
ATOM 2213 N N . PHE B 1 56 ? 32.616 41.291 -24.555 1.00 26.90 56 PHE B N 1
ATOM 2214 C CA . PHE B 1 56 ? 32.810 40.726 -23.216 1.00 26.51 56 PHE B CA 1
ATOM 2215 C C . PHE B 1 56 ? 33.110 41.752 -22.123 1.00 27.48 56 PHE B C 1
ATOM 2216 O O . PHE B 1 56 ? 33.513 41.386 -21.015 1.00 25.78 56 PHE B O 1
ATOM 2224 N N . GLU B 1 57 ? 32.923 43.031 -22.430 1.00 28.03 57 GLU B N 1
ATOM 2225 C CA . GLU B 1 57 ? 33.193 44.094 -21.469 1.00 27.92 57 GLU B CA 1
ATOM 2226 C C . GLU B 1 57 ? 34.642 44.073 -20.968 1.00 27.05 57 GLU B C 1
ATOM 2227 O O . GLU B 1 57 ? 34.928 44.350 -19.798 1.00 27.11 57 GLU B O 1
ATOM 2233 N N . GLN B 1 58 ? 35.560 43.740 -21.864 1.00 26.36 58 GLN B N 1
ATOM 2234 C CA . GLN B 1 58 ? 36.970 43.719 -21.517 1.00 26.35 58 GLN B CA 1
ATOM 2235 C C . GLN B 1 58 ? 37.741 44.516 -22.557 1.00 26.79 58 GLN B C 1
ATOM 2236 O O . GLN B 1 58 ? 37.261 44.726 -23.670 1.00 27.29 58 GLN B O 1
ATOM 2242 N N . VAL B 1 59 ? 38.930 44.964 -22.171 1.00 25.08 59 VAL B N 1
ATOM 2243 C CA . VAL B 1 59 ? 39.840 45.653 -23.075 1.00 25.64 59 VAL B CA 1
ATOM 2244 C C . VAL B 1 59 ? 41.042 44.712 -23.032 1.00 26.13 59 VAL B C 1
ATOM 2245 O O . VAL B 1 59 ? 41.163 43.911 -22.107 1.00 28.25 59 VAL B O 1
ATOM 2249 N N . PRO B 1 60 ? 41.956 44.804 -24.003 1.00 27.21 60 PRO B N 1
ATOM 2250 C CA . PRO B 1 60 ? 41.946 45.737 -25.133 1.00 27.84 60 PRO B CA 1
ATOM 2251 C C . PRO B 1 60 ? 40.821 45.585 -26.148 1.00 29.07 60 PRO B C 1
ATOM 2252 O O . PRO B 1 60 ? 40.263 44.503 -26.354 1.00 28.14 60 PRO B O 1
ATOM 2256 N N . ILE B 1 61 ? 40.493 46.710 -26.765 1.00 30.31 61 ILE B N 1
ATOM 2257 C CA . ILE B 1 61 ? 39.495 46.786 -27.816 1.00 32.51 61 ILE B CA 1
ATOM 2258 C C . ILE B 1 61 ? 40.231 47.525 -28.926 1.00 33.39 61 ILE B C 1
ATOM 2259 O O . ILE B 1 61 ? 40.834 48.575 -28.687 1.00 32.60 61 ILE B O 1
ATOM 2264 N N . LEU B 1 62 ? 40.219 46.958 -30.122 1.00 35.27 62 LEU B N 1
ATOM 2265 C CA . LEU B 1 62 ? 40.868 47.596 -31.252 1.00 36.73 62 LEU B CA 1
ATOM 2266 C C . LEU B 1 62 ? 39.744 47.977 -32.191 1.00 38.08 62 LEU B C 1
ATOM 2267 O O . LEU B 1 62 ? 38.921 47.135 -32.560 1.00 37.42 62 LEU B O 1
ATOM 2272 N N . GLN B 1 63 ? 39.687 49.251 -32.557 1.00 40.35 63 GLN B N 1
ATOM 2273 C CA . GLN B 1 63 ? 38.648 49.701 -33.463 1.00 43.50 63 GLN B CA 1
ATOM 2274 C C . GLN B 1 63 ? 39.264 50.197 -34.758 1.00 43.94 63 GLN B C 1
ATOM 2275 O O . GLN B 1 63 ? 40.098 51.101 -34.756 1.00 44.45 63 GLN B O 1
ATOM 2281 N N . ILE B 1 64 ? 38.857 49.572 -35.857 1.00 45.54 64 ILE B N 1
ATOM 2282 C CA . ILE B 1 64 ? 39.328 49.930 -37.186 1.00 46.98 64 ILE B CA 1
ATOM 2283 C C . ILE B 1 64 ? 38.098 50.478 -37.899 1.00 47.59 64 ILE B C 1
ATOM 2284 O O . ILE B 1 64 ? 37.199 49.723 -38.274 1.00 47.43 64 ILE B O 1
ATOM 2289 N N . GLY B 1 65 ? 38.054 51.793 -38.076 1.00 48.16 65 GLY B N 1
ATOM 2290 C CA . GLY B 1 65 ? 36.893 52.393 -38.700 1.00 48.88 65 GLY B CA 1
ATOM 2291 C C . GLY B 1 65 ? 35.801 52.279 -37.657 1.00 49.42 65 GLY B C 1
ATOM 2292 O O . GLY B 1 65 ? 35.927 52.835 -36.568 1.00 51.00 65 GLY B O 1
ATOM 2293 N N . ASP B 1 66 ? 34.736 51.554 -37.976 1.00 50.26 66 ASP B N 1
ATOM 2294 C CA . ASP B 1 66 ? 33.648 51.353 -37.028 1.00 50.85 66 ASP B CA 1
ATOM 2295 C C . ASP B 1 66 ? 33.634 49.879 -36.634 1.00 49.59 66 ASP B C 1
ATOM 2296 O O . ASP B 1 66 ? 32.704 49.396 -35.988 1.00 48.14 66 ASP B O 1
ATOM 2301 N N . LEU B 1 67 ? 34.688 49.177 -37.036 1.00 48.32 67 LEU B N 1
ATOM 2302 C CA . LEU B 1 67 ? 34.854 47.757 -36.750 1.00 47.16 67 LEU B CA 1
ATOM 2303 C C . LEU B 1 67 ? 35.427 47.590 -35.344 1.00 44.97 67 LEU B C 1
ATOM 2304 O O . LEU B 1 67 ? 36.475 48.151 -35.030 1.00 44.52 67 LEU B O 1
ATOM 2309 N N . ILE B 1 68 ? 34.738 46.823 -34.504 1.00 42.72 68 ILE B N 1
ATOM 2310 C CA . ILE B 1 68 ? 35.184 46.597 -33.128 1.00 40.60 68 ILE B CA 1
ATOM 2311 C C . ILE B 1 68 ? 35.696 45.171 -32.920 1.00 37.48 68 ILE B C 1
ATOM 2312 O O . ILE B 1 68 ? 34.959 44.201 -33.098 1.00 37.24 68 ILE B O 1
ATOM 2317 N N . LEU B 1 69 ? 36.964 45.059 -32.537 1.00 34.05 69 LEU B N 1
ATOM 2318 C CA . LEU B 1 69 ? 37.605 43.763 -32.314 1.00 33.27 69 LEU B CA 1
ATOM 2319 C C . LEU B 1 69 ? 38.043 43.613 -30.852 1.00 30.63 69 LEU B C 1
ATOM 2320 O O . LEU B 1 69 ? 38.680 44.508 -30.299 1.00 32.71 69 LEU B O 1
ATOM 2325 N N . ALA B 1 70 ? 37.712 42.481 -30.235 1.00 29.58 70 ALA B N 1
ATOM 2326 C CA . ALA B 1 70 ? 38.094 42.229 -28.846 1.00 26.61 70 ALA B CA 1
ATOM 2327 C C . ALA B 1 70 ? 38.908 40.942 -28.715 1.00 27.16 70 ALA B C 1
ATOM 2328 O O . ALA B 1 70 ? 39.027 40.173 -29.673 1.00 25.59 70 ALA B O 1
ATOM 2330 N N . GLN B 1 71 ? 39.444 40.721 -27.513 1.00 23.86 71 GLN B N 1
ATOM 2331 C CA . GLN B 1 71 ? 40.262 39.550 -27.175 1.00 23.72 71 GLN B CA 1
ATOM 2332 C C . GLN B 1 71 ? 41.660 39.700 -27.753 1.00 22.81 71 GLN B C 1
ATOM 2333 O O . GLN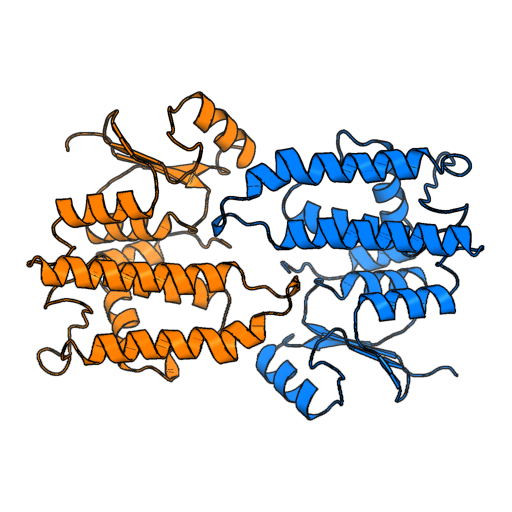 B 1 71 ? 41.888 39.511 -28.946 1.00 25.12 71 GLN B O 1
ATOM 2339 N N . SER B 1 72 ? 42.594 40.048 -26.879 1.00 22.14 72 SER B N 1
ATOM 2340 C CA . SER B 1 72 ? 43.974 40.279 -27.262 1.00 23.78 72 SER B CA 1
ATOM 2341 C C . SER B 1 72 ? 44.615 39.212 -28.151 1.00 23.69 72 SER B C 1
ATOM 2342 O O . SER B 1 72 ? 45.308 39.556 -29.106 1.00 21.55 72 SER B O 1
ATOM 2345 N N . GLN B 1 73 ? 44.400 37.929 -27.854 1.00 21.65 73 GLN B N 1
ATOM 2346 C CA . GLN B 1 73 ? 45.013 36.880 -28.672 1.00 23.39 73 GLN B CA 1
ATOM 2347 C C . GLN B 1 73 ? 44.453 36.876 -30.089 1.00 21.42 73 GLN B C 1
ATOM 2348 O O . GLN B 1 73 ? 45.203 36.728 -31.055 1.00 21.21 73 GLN B O 1
ATOM 2354 N N . ALA B 1 74 ? 43.137 37.027 -30.200 1.00 21.84 74 ALA B N 1
ATOM 2355 C CA . ALA B 1 74 ? 42.469 37.037 -31.495 1.00 23.06 74 ALA B CA 1
ATOM 2356 C C . ALA B 1 74 ? 42.928 38.236 -32.313 1.00 25.67 74 ALA B C 1
ATOM 2357 O O . ALA B 1 74 ? 43.121 38.136 -33.529 1.00 26.57 74 ALA B O 1
ATOM 2359 N N . ILE B 1 75 ? 43.104 39.369 -31.638 1.00 25.26 75 ILE B N 1
ATOM 2360 C CA . ILE B 1 75 ? 43.549 40.592 -32.289 1.00 27.41 75 ILE B CA 1
ATOM 2361 C C . ILE B 1 75 ? 44.959 40.408 -32.838 1.00 27.24 75 ILE B C 1
ATOM 2362 O O . ILE B 1 75 ? 45.245 40.802 -33.965 1.00 28.03 75 ILE B O 1
ATOM 2367 N N . VAL B 1 76 ? 45.836 39.818 -32.030 1.00 24.95 76 VAL B N 1
ATOM 2368 C CA . VAL B 1 76 ? 47.219 39.562 -32.427 1.00 25.68 76 VAL B CA 1
ATOM 2369 C C . VAL B 1 76 ? 47.276 38.664 -33.669 1.00 26.87 76 VAL B C 1
ATOM 2370 O O . VAL B 1 76 ? 47.992 38.961 -34.630 1.00 25.54 76 VAL B O 1
ATOM 2374 N N . ARG B 1 77 ? 46.529 37.565 -33.653 1.00 25.27 77 ARG B N 1
ATOM 2375 C CA . ARG B 1 77 ? 46.522 36.658 -34.799 1.00 27.90 77 ARG B CA 1
ATOM 2376 C C . ARG B 1 77 ? 45.910 37.326 -36.035 1.00 30.35 77 ARG B C 1
ATOM 2377 O O . ARG B 1 77 ? 46.362 37.102 -37.160 1.00 31.62 77 ARG B O 1
ATOM 2385 N N . TYR B 1 78 ? 44.890 38.149 -35.818 1.00 30.88 78 TYR B N 1
ATOM 2386 C CA . TYR B 1 78 ? 44.217 38.843 -36.911 1.00 34.96 78 TYR B CA 1
ATOM 2387 C C . TYR B 1 78 ? 45.178 39.785 -37.622 1.00 35.07 78 TYR B C 1
ATOM 2388 O O . TYR B 1 78 ? 45.291 39.762 -38.849 1.00 36.24 78 TYR B O 1
ATOM 2397 N N . LEU B 1 79 ? 45.865 40.614 -36.846 1.00 33.85 79 LEU B N 1
ATOM 2398 C CA . LEU B 1 79 ? 46.818 41.565 -37.396 1.00 34.63 79 LEU B CA 1
ATOM 2399 C C . LEU B 1 79 ? 47.997 40.862 -38.049 1.00 35.08 79 LEU B C 1
ATOM 2400 O O . LEU B 1 79 ? 48.460 41.269 -39.112 1.00 35.06 79 LEU B O 1
ATOM 2405 N N . SER B 1 80 ? 48.479 39.805 -37.407 1.00 34.77 80 SER B N 1
ATOM 2406 C CA . SER B 1 80 ? 49.624 39.057 -37.911 1.00 36.28 80 SER B CA 1
ATOM 2407 C C . SER B 1 80 ? 49.336 38.379 -39.241 1.00 38.35 80 SER B C 1
ATOM 2408 O O . SER B 1 80 ? 50.158 38.418 -40.159 1.00 39.92 80 SER B O 1
ATOM 2411 N N . LYS B 1 81 ? 48.171 37.752 -39.332 1.00 39.90 81 LYS B N 1
ATOM 2412 C CA . LYS B 1 81 ? 47.754 37.061 -40.543 1.00 44.24 81 LYS B CA 1
ATOM 2413 C C . LYS B 1 81 ? 47.579 38.050 -41.693 1.00 45.26 81 LYS B C 1
ATOM 2414 O O . LYS B 1 81 ? 47.998 37.791 -42.822 1.00 46.38 81 LYS B O 1
ATOM 2420 N N . LYS B 1 82 ? 46.965 39.189 -41.394 1.00 46.66 82 LYS B N 1
ATOM 2421 C CA . LYS B 1 82 ? 46.721 40.215 -42.397 1.00 48.05 82 LYS B CA 1
ATOM 2422 C C . LYS B 1 82 ? 48.019 40.855 -42.883 1.00 49.35 82 LYS B C 1
ATOM 2423 O O . LYS B 1 82 ? 48.189 41.098 -44.079 1.00 49.91 82 LYS B O 1
ATOM 2429 N N . TYR B 1 83 ? 48.940 41.118 -41.960 1.00 49.90 83 TYR B N 1
ATOM 2430 C CA . TYR B 1 83 ? 50.210 41.734 -42.321 1.00 50.49 83 TYR B CA 1
ATOM 2431 C C . TYR B 1 83 ? 51.350 40.733 -42.495 1.00 50.04 83 TYR B C 1
ATOM 2432 O O . TYR B 1 83 ? 52.524 41.056 -42.318 1.00 49.86 83 TYR B O 1
ATOM 2441 N N . ASN B 1 84 ? 50.969 39.510 -42.846 1.00 50.48 84 ASN B N 1
ATOM 2442 C CA . ASN B 1 84 ? 51.883 38.407 -43.124 1.00 49.97 84 ASN B CA 1
ATOM 2443 C C . ASN B 1 84 ? 53.077 38.152 -42.198 1.00 48.25 84 ASN B C 1
ATOM 2444 O O . ASN B 1 84 ? 54.197 37.948 -42.670 1.00 47.75 84 ASN B O 1
ATOM 2449 N N . ILE B 1 85 ? 52.845 38.151 -40.889 1.00 45.49 85 ILE B N 1
ATOM 2450 C CA . ILE B 1 85 ? 53.914 37.866 -39.934 1.00 43.14 85 ILE B CA 1
ATOM 2451 C C . ILE B 1 85 ? 53.467 36.698 -39.057 1.00 42.47 85 ILE B C 1
ATOM 2452 O O . ILE B 1 85 ? 53.683 36.693 -37.845 1.00 39.63 85 ILE B O 1
ATOM 2457 N N . CYS B 1 86 ? 52.853 35.701 -39.686 1.00 42.36 86 CYS B N 1
ATOM 2458 C CA . CYS B 1 86 ? 52.354 34.540 -38.960 1.00 43.52 86 CYS B CA 1
ATOM 2459 C C . CYS B 1 86 ? 52.843 33.193 -39.488 1.00 41.82 86 CYS B C 1
ATOM 2460 O O . CYS B 1 86 ? 52.372 32.148 -39.043 1.00 42.74 86 CYS B O 1
ATOM 2463 N N . GLY B 1 87 ? 53.781 33.207 -40.427 1.00 40.23 87 GLY B N 1
ATOM 2464 C CA . GLY B 1 87 ? 54.270 31.953 -40.977 1.00 38.36 87 GLY B CA 1
ATOM 2465 C C . GLY B 1 87 ? 53.803 31.836 -42.412 1.00 37.72 87 GLY B C 1
ATOM 2466 O O . GLY B 1 87 ? 52.723 32.322 -42.747 1.00 37.53 87 GLY B O 1
ATOM 2467 N N . GLU B 1 88 ? 54.593 31.184 -43.258 1.00 36.89 88 GLU B N 1
ATOM 2468 C CA . GLU B 1 88 ? 54.244 31.060 -44.669 1.00 37.29 88 GLU B CA 1
ATOM 2469 C C . GLU B 1 88 ? 53.788 29.671 -45.103 1.00 36.47 88 GLU B C 1
ATOM 2470 O O . GLU B 1 88 ? 53.773 29.360 -46.295 1.00 35.94 88 GLU B O 1
ATOM 2476 N N . SER B 1 89 ? 53.416 28.841 -44.138 1.00 33.91 89 SER B N 1
ATOM 2477 C CA . SER B 1 89 ? 52.944 27.493 -44.429 1.00 33.41 89 SER B CA 1
ATOM 2478 C C . SER B 1 89 ? 51.955 27.123 -43.337 1.00 32.68 89 SER B C 1
ATOM 2479 O O . SER B 1 89 ? 52.014 27.681 -42.243 1.00 33.04 89 SER B O 1
ATOM 2482 N N . GLU B 1 90 ? 51.049 26.193 -43.627 1.00 32.25 90 GLU B N 1
ATOM 2483 C CA . GLU B 1 90 ? 50.055 25.788 -42.636 1.00 34.41 90 GLU B CA 1
ATOM 2484 C C . GLU B 1 90 ? 50.747 25.333 -41.358 1.00 34.08 90 GLU B C 1
ATOM 2485 O O . GLU B 1 90 ? 50.263 25.585 -40.248 1.00 32.77 90 GLU B O 1
ATOM 2491 N N . LEU B 1 91 ? 51.881 24.662 -41.522 1.00 32.11 91 LEU B N 1
ATOM 2492 C CA . LEU B 1 91 ? 52.635 24.167 -40.383 1.00 33.19 91 LEU B CA 1
ATOM 2493 C C . LEU B 1 91 ? 53.312 25.297 -39.607 1.00 33.21 91 LEU B C 1
ATOM 2494 O O . LEU B 1 91 ? 53.278 25.307 -38.376 1.00 31.94 91 LEU B O 1
ATOM 2499 N N . ASN B 1 92 ? 53.918 26.251 -40.313 1.00 31.69 92 ASN B N 1
ATOM 2500 C CA . ASN B 1 92 ? 54.582 27.361 -39.632 1.00 31.99 92 ASN B CA 1
ATOM 2501 C C . ASN B 1 92 ? 53.594 28.283 -38.942 1.00 31.43 92 ASN B C 1
ATOM 2502 O O . ASN B 1 92 ? 53.914 28.898 -37.919 1.00 29.21 92 ASN B O 1
ATOM 2507 N N . GLU B 1 93 ? 52.400 28.397 -39.511 1.00 31.81 93 GLU B N 1
ATOM 2508 C CA . GLU B 1 93 ? 51.376 29.242 -38.916 1.00 32.64 93 GLU B CA 1
ATOM 2509 C C . GLU B 1 93 ? 51.019 28.597 -37.581 1.00 32.52 93 GLU B C 1
ATOM 2510 O O . GLU B 1 93 ? 50.730 29.284 -36.600 1.00 31.03 93 GLU B O 1
ATOM 2516 N N . PHE B 1 94 ? 51.064 27.266 -37.556 1.00 30.58 94 PHE B N 1
ATOM 2517 C CA . PHE B 1 94 ? 50.764 26.513 -36.352 1.00 30.08 94 PHE B CA 1
ATOM 2518 C C . PHE B 1 94 ? 51.852 26.695 -35.298 1.00 30.18 94 PHE B C 1
ATOM 2519 O O . PHE B 1 94 ? 51.559 26.912 -34.121 1.00 28.87 94 PHE B O 1
ATOM 2527 N N . TYR B 1 95 ? 53.106 26.581 -35.721 1.00 28.45 95 TYR B N 1
ATOM 2528 C CA . TYR B 1 95 ? 54.230 26.723 -34.805 1.00 28.31 95 TYR B CA 1
ATOM 2529 C C . TYR B 1 95 ? 54.263 28.080 -34.112 1.00 27.90 95 TYR B C 1
ATOM 2530 O O . TYR B 1 95 ? 54.490 28.159 -32.905 1.00 25.51 95 TYR B O 1
ATOM 2539 N N . ALA B 1 96 ? 54.035 29.149 -34.866 1.00 26.54 96 ALA B N 1
ATOM 2540 C CA . ALA B 1 96 ? 54.041 30.485 -34.276 1.00 26.89 96 ALA B CA 1
ATOM 2541 C C . ALA B 1 96 ? 52.911 30.579 -33.255 1.00 26.55 96 ALA B C 1
ATOM 2542 O O . ALA B 1 96 ? 53.052 31.216 -32.208 1.00 26.76 96 ALA B O 1
ATOM 2544 N N . ASP B 1 97 ? 51.796 29.933 -33.580 1.00 25.03 97 ASP B N 1
ATOM 2545 C CA . ASP B 1 97 ? 50.609 29.917 -32.728 1.00 26.76 97 ASP B CA 1
ATOM 2546 C C . ASP B 1 97 ? 50.918 29.140 -31.448 1.00 26.82 97 ASP B C 1
ATOM 2547 O O . ASP B 1 97 ? 50.647 29.612 -30.339 1.00 25.09 97 ASP B O 1
ATOM 2552 N N . MET B 1 98 ? 51.487 27.949 -31.619 1.00 24.21 98 MET B N 1
ATOM 2553 C CA . MET B 1 98 ? 51.846 27.083 -30.505 1.00 25.73 98 MET B CA 1
ATOM 2554 C C . MET B 1 98 ? 52.816 27.778 -29.555 1.00 24.58 98 MET B C 1
ATOM 2555 O O . MET B 1 98 ? 52.696 27.653 -28.336 1.00 22.60 98 MET B O 1
ATOM 2560 N N . ILE B 1 99 ? 53.775 28.510 -30.113 1.00 23.84 99 ILE B N 1
ATOM 2561 C CA . ILE B 1 99 ? 54.748 29.226 -29.296 1.00 25.00 99 ILE B CA 1
ATOM 2562 C C . ILE B 1 99 ? 54.063 30.348 -28.512 1.00 25.35 99 ILE B C 1
ATOM 2563 O O . ILE B 1 99 ? 54.370 30.574 -27.340 1.00 24.22 99 ILE B O 1
ATOM 2568 N N . PHE B 1 100 ? 53.137 31.045 -29.160 1.00 23.34 100 PHE B N 1
ATOM 2569 C CA . PHE B 1 100 ? 52.413 32.130 -28.502 1.00 23.70 100 PHE B CA 1
ATOM 2570 C C . PHE B 1 100 ? 51.567 31.582 -27.349 1.00 22.95 100 PHE B C 1
ATOM 2571 O O . PHE B 1 100 ? 51.465 32.208 -26.295 1.00 20.65 100 PHE B O 1
ATOM 2579 N N . CYS B 1 101 ? 50.967 30.413 -27.552 1.00 21.89 101 CYS B N 1
ATOM 2580 C CA . CYS B 1 101 ? 50.155 29.799 -26.510 1.00 23.12 101 CYS B CA 1
ATOM 2581 C C . CYS B 1 101 ? 51.039 29.504 -25.300 1.00 22.44 101 CYS B C 1
ATOM 2582 O O . CYS B 1 101 ? 50.603 29.651 -24.158 1.00 21.18 101 CYS B O 1
ATOM 2585 N N . GLY B 1 102 ? 52.277 29.091 -25.570 1.00 21.03 102 GLY B N 1
ATOM 2586 C CA . GLY B 1 102 ? 53.229 28.794 -24.514 1.00 20.83 102 GLY B CA 1
ATOM 2587 C C . GLY B 1 102 ? 53.589 30.076 -23.786 1.00 22.89 102 GLY B C 1
ATOM 2588 O O . GLY B 1 102 ? 53.663 30.111 -22.554 1.00 21.11 102 GLY B O 1
ATOM 2589 N N . VAL B 1 103 ? 53.818 31.136 -24.553 1.00 21.41 103 VAL B N 1
ATOM 2590 C CA . VAL B 1 103 ? 54.141 32.431 -23.966 1.00 23.22 103 VAL B CA 1
ATOM 2591 C C . VAL B 1 103 ? 53.028 32.839 -22.989 1.00 21.95 103 VAL B C 1
ATOM 2592 O O . VAL B 1 103 ? 53.299 33.239 -21.854 1.00 22.31 103 VAL B O 1
ATOM 2596 N N . GLN B 1 104 ? 51.780 32.728 -23.433 1.00 21.93 104 GLN B N 1
ATOM 2597 C CA . GLN B 1 104 ? 50.633 33.087 -22.599 1.00 19.40 104 GLN B CA 1
ATOM 2598 C C . GLN B 1 104 ? 50.660 32.381 -21.250 1.00 20.49 104 GLN B C 1
ATOM 2599 O O . GLN B 1 104 ? 50.312 32.962 -20.225 1.00 17.87 104 GLN B O 1
ATOM 2605 N N . ASP B 1 105 ? 51.067 31.120 -21.262 1.00 18.97 105 ASP B N 1
ATOM 2606 C CA . ASP B 1 105 ? 51.116 30.316 -20.048 1.00 21.95 105 ASP B CA 1
ATOM 2607 C C . ASP B 1 105 ? 52.065 30.878 -18.997 1.00 21.26 105 ASP B C 1
ATOM 2608 O O . ASP B 1 105 ? 51.671 31.141 -17.861 1.00 20.73 105 ASP B O 1
ATOM 2613 N N . ILE B 1 106 ? 53.324 31.041 -19.381 1.00 19.87 106 ILE B N 1
ATOM 2614 C CA . ILE B 1 106 ? 54.337 31.531 -18.460 1.00 21.20 106 ILE B CA 1
ATOM 2615 C C . ILE B 1 106 ? 54.150 33.019 -18.173 1.00 21.54 106 ILE B C 1
ATOM 2616 O O . ILE B 1 106 ? 54.502 33.493 -17.097 1.00 21.51 106 ILE B O 1
ATOM 2621 N N . HIS B 1 107 ? 53.569 33.755 -19.116 1.00 21.65 107 HIS B N 1
ATOM 2622 C CA . HIS B 1 107 ? 53.355 35.177 -18.896 1.00 23.32 107 HIS B CA 1
ATOM 2623 C C . HIS B 1 107 ? 52.298 35.330 -17.812 1.00 24.22 107 HIS B C 1
ATOM 2624 O O . HIS B 1 107 ? 52.385 36.207 -16.953 1.00 24.55 107 HIS B O 1
ATOM 2631 N N . TYR B 1 108 ? 51.295 34.462 -17.853 1.00 22.77 108 TYR B N 1
ATOM 2632 C CA . TYR B 1 108 ? 50.247 34.499 -16.854 1.00 22.09 108 TYR B CA 1
ATOM 2633 C C . TYR B 1 108 ? 50.856 34.162 -15.495 1.00 21.43 108 TYR B C 1
ATOM 2634 O O . TYR B 1 108 ? 50.568 34.811 -14.495 1.00 20.55 108 TYR B O 1
ATOM 2643 N N . LYS B 1 109 ? 51.697 33.136 -15.463 1.00 21.25 109 LYS B N 1
ATOM 2644 C CA . LYS B 1 109 ? 52.346 32.729 -14.220 1.00 21.30 109 LYS B CA 1
ATOM 2645 C C . LYS B 1 109 ? 53.101 33.912 -13.608 1.00 21.77 109 LYS B C 1
ATOM 2646 O O . LYS B 1 109 ? 52.981 34.188 -12.418 1.00 23.58 109 LYS B O 1
ATOM 2652 N N . PHE B 1 110 ? 53.872 34.612 -14.432 1.00 22.51 110 PHE B N 1
ATOM 2653 C CA . PHE B 1 110 ? 54.620 35.770 -13.960 1.00 23.67 110 PHE B CA 1
ATOM 2654 C C . PHE B 1 110 ? 53.681 36.794 -13.333 1.00 23.67 110 PHE B C 1
ATOM 2655 O O . PHE B 1 110 ? 53.916 37.270 -12.226 1.00 24.19 110 PHE B O 1
ATOM 2663 N N . ASN B 1 111 ? 52.610 37.130 -14.040 1.00 23.46 111 ASN B N 1
ATOM 2664 C CA . ASN B 1 111 ? 51.674 38.118 -13.529 1.00 26.60 111 ASN B CA 1
ATOM 2665 C C . ASN B 1 111 ? 50.862 37.669 -12.326 1.00 27.78 111 ASN B C 1
ATOM 2666 O O . ASN B 1 111 ? 50.147 38.468 -11.719 1.00 29.26 111 ASN B O 1
ATOM 2671 N N . ASN B 1 112 ? 51.000 36.397 -11.965 1.00 25.81 112 ASN B N 1
ATOM 2672 C CA . ASN B 1 112 ? 50.273 35.839 -10.833 1.00 25.40 112 ASN B CA 1
ATOM 2673 C C . ASN B 1 112 ? 51.246 35.653 -9.673 1.00 24.42 112 ASN B C 1
ATOM 2674 O O . ASN B 1 112 ? 50.892 35.130 -8.617 1.00 23.14 112 ASN B O 1
ATOM 2679 N N . THR B 1 113 ? 52.476 36.108 -9.882 1.00 23.76 113 THR B N 1
ATOM 2680 C CA . THR B 1 113 ? 53.538 35.982 -8.899 1.00 23.62 113 THR B CA 1
ATOM 2681 C C . THR B 1 113 ? 53.736 37.271 -8.094 1.00 23.88 113 THR B C 1
ATOM 2682 O O . THR B 1 113 ? 53.792 38.365 -8.657 1.00 21.81 113 THR B O 1
ATOM 2686 N N . ASN B 1 114 ? 53.807 37.146 -6.774 1.00 23.47 114 ASN B N 1
ATOM 2687 C CA . ASN B 1 114 ? 54.058 38.309 -5.932 1.00 22.60 114 ASN B CA 1
ATOM 2688 C C . ASN B 1 114 ? 54.411 37.946 -4.502 1.00 23.05 114 ASN B C 1
ATOM 2689 O O . ASN B 1 114 ? 54.098 36.853 -4.016 1.00 19.60 114 ASN B O 1
ATOM 2694 N N . LEU B 1 115 ? 55.076 38.887 -3.839 1.00 22.25 115 LEU B N 1
ATOM 2695 C CA . LEU B 1 115 ? 55.511 38.726 -2.457 1.00 23.07 115 LEU B CA 1
ATOM 2696 C C . LEU B 1 115 ? 54.410 38.194 -1.545 1.00 21.15 115 LEU B C 1
ATOM 2697 O O . LEU B 1 115 ? 54.599 37.214 -0.825 1.00 24.87 115 LEU B O 1
ATOM 2702 N N . PHE B 1 116 ? 53.260 38.853 -1.572 1.00 23.94 116 PHE B N 1
ATOM 2703 C CA . PHE B 1 116 ? 52.142 38.457 -0.726 1.00 23.94 116 PHE B CA 1
ATOM 2704 C C . PHE B 1 116 ? 51.773 36.976 -0.844 1.00 23.76 116 PHE B C 1
ATOM 2705 O O . PHE B 1 116 ? 51.463 36.322 0.160 1.00 22.46 116 PHE B O 1
ATOM 2713 N N . LYS B 1 117 ? 51.811 36.443 -2.061 1.00 22.58 117 LYS B N 1
ATOM 2714 C CA . LYS B 1 117 ? 51.472 35.038 -2.286 1.00 20.79 117 LYS B CA 1
ATOM 2715 C C . LYS B 1 117 ? 52.620 34.063 -2.005 1.00 22.42 117 LYS B C 1
ATOM 2716 O O . LYS B 1 117 ? 52.433 32.849 -2.058 1.00 21.69 117 LYS B O 1
ATOM 2722 N N . GLN B 1 118 ? 53.805 34.596 -1.724 1.00 19.77 118 GLN B N 1
ATOM 2723 C CA . GLN B 1 118 ? 54.973 33.768 -1.416 1.00 19.91 118 GLN B CA 1
ATOM 2724 C C . GLN B 1 118 ? 55.343 32.773 -2.517 1.00 21.19 118 GLN B C 1
ATOM 2725 O O . GLN B 1 118 ? 55.855 31.690 -2.236 1.00 20.69 118 GLN B O 1
ATOM 2731 N N . ASN B 1 119 ? 55.097 33.133 -3.769 1.00 21.53 119 ASN B N 1
ATOM 2732 C CA . ASN B 1 119 ? 55.425 32.223 -4.861 1.00 20.55 119 ASN B CA 1
ATOM 2733 C C . ASN B 1 119 ? 56.524 32.777 -5.770 1.00 20.15 119 ASN B C 1
ATOM 2734 O O . ASN B 1 119 ? 56.724 32.302 -6.890 1.00 20.72 119 ASN B O 1
ATOM 2739 N N . GLU B 1 120 ? 57.256 33.767 -5.277 1.00 20.37 120 GLU B N 1
ATOM 2740 C CA . GLU B 1 120 ? 58.321 34.374 -6.068 1.00 21.32 120 GLU B CA 1
ATOM 2741 C C . GLU B 1 120 ? 59.497 33.437 -6.320 1.00 21.86 120 GLU B C 1
ATOM 2742 O O . GLU B 1 120 ? 59.963 33.321 -7.452 1.00 23.31 120 GLU B O 1
ATOM 2748 N N . THR B 1 121 ? 59.979 32.764 -5.279 1.00 22.58 121 THR B N 1
ATOM 2749 C CA . THR B 1 121 ? 61.114 31.864 -5.468 1.00 27.03 121 THR B CA 1
ATOM 2750 C C . THR B 1 121 ? 60.775 30.695 -6.387 1.00 29.11 121 THR B C 1
ATOM 2751 O O . THR B 1 121 ? 61.636 30.212 -7.120 1.00 29.30 121 THR B O 1
ATOM 2755 N N . THR B 1 122 ? 59.528 30.234 -6.348 1.00 29.29 122 THR B N 1
ATOM 2756 C CA . THR B 1 122 ? 59.127 29.122 -7.203 1.00 28.85 122 THR B CA 1
ATOM 2757 C C . THR B 1 122 ? 59.209 29.566 -8.653 1.00 26.95 122 THR B C 1
ATOM 2758 O O . THR B 1 122 ? 59.735 28.849 -9.506 1.00 26.76 122 THR B O 1
ATOM 2762 N N . PHE B 1 123 ? 58.675 30.750 -8.927 1.00 23.73 123 PHE B N 1
ATOM 2763 C CA . PHE B 1 123 ? 58.699 31.303 -10.271 1.00 26.03 123 PHE B CA 1
ATOM 2764 C C . PHE B 1 123 ? 60.140 31.493 -10.747 1.00 26.22 123 PHE B C 1
ATOM 2765 O O . PHE B 1 123 ? 60.500 31.115 -11.860 1.00 23.51 123 PHE B O 1
ATOM 2773 N N . LEU B 1 124 ? 60.961 32.086 -9.892 1.00 24.56 124 LEU B N 1
ATOM 2774 C CA . LEU B 1 124 ? 62.342 32.342 -10.254 1.00 26.81 124 LEU B CA 1
ATOM 2775 C C . LEU B 1 124 ? 63.215 31.090 -10.324 1.00 27.58 124 LEU B C 1
ATOM 2776 O O . LEU B 1 124 ? 64.049 30.967 -11.221 1.00 27.64 124 LEU B O 1
ATOM 2781 N N . ASN B 1 125 ? 63.015 30.164 -9.390 1.00 27.29 125 ASN B N 1
ATOM 2782 C CA . ASN B 1 125 ? 63.827 28.945 -9.324 1.00 30.09 125 ASN B CA 1
ATOM 2783 C C . ASN B 1 125 ? 63.318 27.716 -10.068 1.00 29.29 125 ASN B C 1
ATOM 2784 O O . ASN B 1 125 ? 64.101 26.801 -10.354 1.00 27.70 125 ASN B O 1
ATOM 2789 N N . GLU B 1 126 ? 62.021 27.672 -10.358 1.00 27.81 126 GLU B N 1
ATOM 2790 C CA . GLU B 1 126 ? 61.444 26.518 -11.045 1.00 27.50 126 GLU B CA 1
ATOM 2791 C C . GLU B 1 126 ? 60.826 26.858 -12.398 1.00 28.31 126 GLU B C 1
ATOM 2792 O O . GLU B 1 126 ? 61.335 26.470 -13.452 1.00 28.72 126 GLU B O 1
ATOM 2798 N N . ASP B 1 127 ? 59.716 27.587 -12.356 1.00 28.24 127 ASP B N 1
ATOM 2799 C CA . ASP B 1 127 ? 58.976 27.947 -13.560 1.00 28.98 127 ASP B CA 1
ATOM 2800 C C . ASP B 1 127 ? 59.721 28.689 -14.666 1.00 28.29 127 ASP B C 1
ATOM 2801 O O . ASP B 1 127 ? 59.748 28.233 -15.809 1.00 28.06 127 ASP B O 1
ATOM 2806 N N . LEU B 1 128 ? 60.325 29.828 -14.348 1.00 26.90 128 LEU B N 1
ATOM 2807 C CA . LEU B 1 128 ? 61.013 30.587 -15.384 1.00 28.04 128 LEU B CA 1
ATOM 2808 C C . LEU B 1 128 ? 62.157 29.823 -16.065 1.00 28.57 128 LEU B C 1
ATOM 2809 O O . LEU B 1 128 ? 62.237 29.792 -17.291 1.00 30.28 128 LEU B O 1
ATOM 2814 N N . PRO B 1 129 ? 63.056 29.199 -15.285 1.00 28.47 129 PRO B N 1
ATOM 2815 C CA . PRO B 1 129 ? 64.154 28.461 -15.923 1.00 28.72 129 PRO B CA 1
ATOM 2816 C C . PRO B 1 129 ? 63.642 27.345 -16.832 1.00 29.56 129 PRO B C 1
ATOM 2817 O O . PRO B 1 129 ? 64.202 27.092 -17.905 1.00 29.97 129 PRO B O 1
ATOM 2821 N N . LYS B 1 130 ? 62.579 26.678 -16.395 1.00 28.87 130 LYS B N 1
ATOM 2822 C CA . LYS B 1 130 ? 61.991 25.589 -17.168 1.00 28.95 130 LYS B CA 1
ATOM 2823 C C . LYS B 1 130 ? 61.486 26.099 -18.512 1.00 28.02 130 LYS B C 1
ATOM 2824 O O . LYS B 1 130 ? 61.843 25.567 -19.566 1.00 27.49 130 LYS B O 1
ATOM 2830 N N . TRP B 1 131 ? 60.657 27.136 -18.479 1.00 25.85 131 TRP B N 1
ATOM 2831 C CA . TRP B 1 131 ? 60.120 27.699 -19.706 1.00 25.82 131 TRP B CA 1
ATOM 2832 C C . TRP B 1 131 ? 61.193 28.339 -20.574 1.00 26.50 131 TRP B C 1
ATOM 2833 O O . TRP B 1 131 ? 61.121 28.277 -21.802 1.00 25.79 131 TRP B O 1
ATOM 2844 N N . SER B 1 132 ? 62.184 28.957 -19.946 1.00 25.98 132 SER B N 1
ATOM 2845 C CA . SER B 1 132 ? 63.268 29.565 -20.711 1.00 29.66 132 SER B CA 1
ATOM 2846 C C . SER B 1 132 ? 63.977 28.440 -21.467 1.00 29.44 132 SER B C 1
ATOM 2847 O O . SER B 1 132 ? 64.431 28.622 -22.601 1.00 30.18 132 SER B O 1
ATOM 2850 N N . GLY B 1 133 ? 64.052 27.275 -20.833 1.00 29.11 133 GLY B N 1
ATOM 2851 C CA . GLY B 1 133 ? 64.677 26.127 -21.464 1.00 31.78 133 GLY B CA 1
ATOM 2852 C C . GLY B 1 133 ? 63.861 25.674 -22.666 1.00 33.09 133 GLY B C 1
ATOM 2853 O O . GLY B 1 133 ? 64.419 25.303 -23.703 1.00 32.91 133 GLY B O 1
ATOM 2854 N N . TYR B 1 134 ? 62.537 25.702 -22.532 1.00 31.25 134 TYR B N 1
ATOM 2855 C CA . TYR B 1 134 ? 61.665 25.300 -23.625 1.00 29.75 134 TYR B CA 1
ATOM 2856 C C . TYR B 1 134 ? 61.903 26.200 -24.829 1.00 30.81 134 TYR B C 1
ATOM 2857 O O . TYR B 1 134 ? 62.049 25.720 -25.954 1.00 32.85 134 TYR B O 1
ATOM 2866 N N . PHE B 1 135 ? 61.937 27.505 -24.587 1.00 29.87 135 PHE B N 1
ATOM 2867 C CA . PHE B 1 135 ? 62.146 28.483 -25.647 1.00 30.56 135 PHE B CA 1
ATOM 2868 C C . PHE B 1 135 ? 63.556 28.426 -26.227 1.00 32.57 135 PHE B C 1
ATOM 2869 O O . PHE B 1 135 ? 63.758 28.674 -27.419 1.00 31.40 135 PHE B O 1
ATOM 2877 N N . GLU B 1 136 ? 64.530 28.117 -25.381 1.00 33.13 136 GLU B N 1
ATOM 2878 C CA . GLU B 1 136 ? 65.913 28.017 -25.826 1.00 35.37 136 GLU B CA 1
ATOM 2879 C C . GLU B 1 136 ? 65.983 26.860 -26.819 1.00 36.04 136 GLU B C 1
ATOM 2880 O O . GLU B 1 136 ? 66.523 27.000 -27.916 1.00 37.60 136 GLU B O 1
ATOM 2886 N N . LYS B 1 137 ? 65.408 25.726 -26.429 1.00 35.99 137 LYS B N 1
ATOM 2887 C CA . LYS B 1 137 ? 65.388 24.529 -27.262 1.00 38.37 137 LYS B CA 1
ATOM 2888 C C . LYS B 1 137 ? 64.619 24.709 -28.573 1.00 39.04 137 LYS B C 1
ATOM 2889 O O . LYS B 1 137 ? 64.969 24.114 -29.598 1.00 37.45 137 LYS B O 1
ATOM 2895 N N . LEU B 1 138 ? 63.573 25.526 -28.544 1.00 38.54 138 LEU B N 1
ATOM 2896 C CA . LEU B 1 138 ? 62.786 25.780 -29.743 1.00 39.72 138 LEU B CA 1
ATOM 2897 C C . LEU B 1 138 ? 63.600 26.619 -30.717 1.00 40.94 138 LEU B C 1
ATOM 2898 O O . LEU B 1 138 ? 63.612 26.353 -31.920 1.00 40.43 138 LEU B O 1
ATOM 2903 N N . LEU B 1 139 ? 64.281 27.631 -30.188 1.00 42.60 139 LEU B N 1
ATOM 2904 C CA . LEU B 1 139 ? 65.115 28.507 -31.002 1.00 44.82 139 LEU B CA 1
ATOM 2905 C C . LEU B 1 139 ? 66.219 27.706 -31.677 1.00 46.30 139 LEU B C 1
ATOM 2906 O O . LEU B 1 139 ? 66.541 27.928 -32.845 1.00 46.63 139 LEU B O 1
ATOM 2911 N N . LYS B 1 140 ? 66.798 26.775 -30.930 1.00 48.00 140 LYS B N 1
ATOM 2912 C CA . LYS B 1 140 ? 67.874 25.949 -31.447 1.00 50.57 140 LYS B CA 1
ATOM 2913 C C . LYS B 1 140 ? 67.386 25.058 -32.585 1.00 51.54 140 LYS B C 1
ATOM 2914 O O . LYS B 1 140 ? 68.101 24.849 -33.566 1.00 50.85 140 LYS B O 1
ATOM 2920 N N . LYS B 1 141 ? 66.167 24.541 -32.461 1.00 53.06 141 LYS B N 1
ATOM 2921 C CA . LYS B 1 141 ? 65.610 23.681 -33.498 1.00 55.57 141 LYS B CA 1
ATOM 2922 C C . LYS B 1 141 ? 65.405 24.413 -34.818 1.00 56.94 141 LYS B C 1
ATOM 2923 O O . LYS B 1 141 ? 65.378 23.787 -35.876 1.00 56.03 141 LYS B O 1
ATOM 2929 N N . ASN B 1 142 ? 65.260 25.732 -34.765 1.00 58.95 142 ASN B N 1
ATOM 2930 C CA . ASN B 1 142 ? 65.064 26.494 -35.992 1.00 62.98 142 ASN B CA 1
ATOM 2931 C C . ASN B 1 142 ? 66.412 26.945 -36.546 1.00 66.21 142 ASN B C 1
ATOM 2932 O O . ASN B 1 142 ? 66.549 28.060 -37.048 1.00 66.28 142 ASN B O 1
ATOM 2937 N N . HIS B 1 143 ? 67.397 26.053 -36.438 1.00 71.13 143 HIS B N 1
ATOM 2938 C CA . HIS B 1 143 ? 68.763 26.270 -36.920 1.00 75.19 143 HIS B CA 1
ATOM 2939 C C . HIS B 1 143 ? 69.191 27.727 -37.082 1.00 78.16 143 HIS B C 1
ATOM 2940 O O . HIS B 1 143 ? 68.824 28.392 -38.052 1.00 78.93 143 HIS B O 1
ATOM 2947 N N . THR B 1 144 ? 69.983 28.210 -36.131 1.00 81.40 144 THR B N 1
ATOM 2948 C CA . THR B 1 144 ? 70.469 29.586 -36.159 1.00 84.60 144 THR B CA 1
ATOM 2949 C C . THR B 1 144 ? 71.816 29.687 -36.876 1.00 86.76 144 THR B C 1
ATOM 2950 O O . THR B 1 144 ? 72.212 30.766 -37.320 1.00 86.88 144 THR B O 1
ATOM 2954 N N . ASN B 1 145 ? 72.512 28.559 -36.989 1.00 89.22 145 ASN B N 1
ATOM 2955 C CA . ASN B 1 145 ? 73.817 28.524 -37.646 1.00 91.27 145 ASN B CA 1
ATOM 2956 C C . ASN B 1 145 ? 73.764 29.006 -39.093 1.00 92.44 145 ASN B C 1
ATOM 2957 O O . ASN B 1 145 ? 74.751 29.530 -39.614 1.00 92.73 145 ASN B O 1
ATOM 2962 N N . ASN B 1 146 ? 72.615 28.825 -39.740 1.00 93.54 146 ASN B N 1
ATOM 2963 C CA . ASN B 1 146 ? 72.438 29.253 -41.126 1.00 94.38 146 ASN B CA 1
ATOM 2964 C C . ASN B 1 146 ? 72.852 30.714 -41.252 1.00 94.77 146 ASN B C 1
ATOM 2965 O O . ASN B 1 146 ? 73.914 31.031 -41.793 1.00 95.06 146 ASN B O 1
ATOM 2970 N N . ASN B 1 147 ? 71.997 31.599 -40.752 1.00 94.74 147 ASN B N 1
ATOM 2971 C CA . ASN B 1 147 ? 72.265 33.030 -40.776 1.00 94.49 147 ASN B CA 1
ATOM 2972 C C . ASN B 1 147 ? 72.226 33.513 -39.332 1.00 94.00 147 ASN B C 1
ATOM 2973 O O . ASN B 1 147 ? 71.265 34.153 -38.904 1.00 94.16 147 ASN B O 1
ATOM 2978 N N . ASN B 1 148 ? 73.278 33.183 -38.587 1.00 93.05 148 ASN B N 1
ATOM 2979 C CA . ASN B 1 148 ? 73.394 33.551 -37.179 1.00 91.89 148 ASN B CA 1
ATOM 2980 C C . ASN B 1 148 ? 72.873 34.948 -36.862 1.00 90.56 148 ASN B C 1
ATOM 2981 O O . ASN B 1 148 ? 72.217 35.152 -35.841 1.00 91.25 148 ASN B O 1
ATOM 2986 N N . ASP B 1 149 ? 73.163 35.906 -37.737 1.00 88.14 149 ASP B N 1
ATOM 2987 C CA . ASP B 1 149 ? 72.718 37.284 -37.543 1.00 85.40 149 ASP B CA 1
ATOM 2988 C C . ASP B 1 149 ? 71.214 37.376 -37.278 1.00 82.57 149 ASP B C 1
ATOM 2989 O O . ASP B 1 149 ? 70.742 38.312 -36.630 1.00 82.47 149 ASP B O 1
ATOM 2994 N N . LYS B 1 150 ? 70.469 36.394 -37.773 1.00 78.98 150 LYS B N 1
ATOM 2995 C CA . LYS B 1 150 ? 69.020 36.370 -37.611 1.00 74.73 150 LYS B CA 1
ATOM 2996 C C . LYS B 1 150 ? 68.557 35.298 -36.626 1.00 71.12 150 LYS B C 1
ATOM 2997 O O . LYS B 1 150 ? 69.047 34.168 -36.647 1.00 70.57 150 LYS B O 1
ATOM 3003 N N . TYR B 1 151 ? 67.616 35.662 -35.760 1.00 67.03 151 TYR B N 1
ATOM 3004 C CA . TYR B 1 151 ? 67.066 34.729 -34.781 1.00 62.45 151 TYR B CA 1
ATOM 3005 C C . TYR B 1 151 ? 65.548 34.732 -34.885 1.00 58.25 151 TYR B C 1
ATOM 3006 O O . TYR B 1 151 ? 64.897 35.713 -34.532 1.00 57.77 151 TYR B O 1
ATOM 3015 N N . TYR B 1 152 ? 64.991 33.631 -35.376 1.00 53.19 152 TYR B N 1
ATOM 3016 C CA . TYR B 1 152 ? 63.549 33.507 -35.531 1.00 48.16 152 TYR B CA 1
ATOM 3017 C C . TYR B 1 152 ? 63.087 32.156 -35.017 1.00 44.72 152 TYR B C 1
ATOM 3018 O O . TYR B 1 152 ? 63.754 31.143 -35.232 1.00 43.60 152 TYR B O 1
ATOM 3027 N N . PHE B 1 153 ? 61.945 32.135 -34.339 1.00 39.67 153 PHE B N 1
ATOM 3028 C CA . PHE B 1 153 ? 61.419 30.879 -33.826 1.00 36.18 153 PHE B CA 1
ATOM 3029 C C . PHE B 1 153 ? 60.799 30.067 -34.956 1.00 35.00 153 PHE B C 1
ATOM 3030 O O . PHE B 1 153 ? 60.858 28.837 -34.949 1.00 34.42 153 PHE B O 1
ATOM 3038 N N . VAL B 1 154 ? 60.208 30.762 -35.924 1.00 34.23 154 VAL B N 1
ATOM 3039 C CA . VAL B 1 154 ? 59.537 30.108 -37.043 1.00 34.92 154 VAL B CA 1
ATOM 3040 C C . VAL B 1 154 ? 60.050 30.563 -38.416 1.00 35.95 154 VAL B C 1
ATOM 3041 O O . VAL B 1 154 ? 60.181 31.760 -38.680 1.00 35.09 154 VAL B O 1
ATOM 3045 N N . GLY B 1 155 ? 60.334 29.596 -39.285 1.00 37.26 155 GLY B N 1
ATOM 3046 C CA . GLY B 1 155 ? 60.814 29.913 -40.621 1.00 38.65 155 GLY B CA 1
ATOM 3047 C C . GLY B 1 155 ? 62.037 30.808 -40.641 1.00 39.25 155 GLY B C 1
ATOM 3048 O O . GLY B 1 155 ? 62.844 30.783 -39.714 1.00 36.89 155 GLY B O 1
ATOM 3049 N N . ASN B 1 156 ? 62.175 31.601 -41.701 1.00 43.50 156 ASN B N 1
ATOM 3050 C CA . ASN B 1 156 ? 63.316 32.507 -41.850 1.00 46.13 156 ASN B CA 1
ATOM 3051 C C . ASN B 1 156 ? 62.865 33.962 -41.856 1.00 46.03 156 ASN B C 1
ATOM 3052 O O . ASN B 1 156 ? 63.533 34.823 -42.432 1.00 46.77 156 ASN B O 1
ATOM 3057 N N . ASN B 1 157 ? 61.728 34.230 -41.225 1.00 45.53 157 ASN B N 1
ATOM 3058 C CA . ASN B 1 157 ? 61.185 35.581 -41.160 1.00 44.49 157 ASN B CA 1
ATOM 3059 C C . ASN B 1 157 ? 60.507 35.815 -39.819 1.00 42.68 157 ASN B C 1
ATOM 3060 O O . ASN B 1 157 ? 60.066 34.871 -39.167 1.00 41.30 157 ASN B O 1
ATOM 3065 N N . LEU B 1 158 ? 60.417 37.078 -39.417 1.00 40.02 158 LEU B N 1
ATOM 3066 C CA . LEU B 1 158 ? 59.800 37.422 -38.142 1.00 38.72 158 LEU B CA 1
ATOM 3067 C C . LEU B 1 158 ? 58.306 37.136 -38.087 1.00 35.83 158 LEU B C 1
ATOM 3068 O O . LEU B 1 158 ? 57.566 37.434 -39.028 1.00 33.89 158 LEU B O 1
ATOM 3073 N N . THR B 1 159 ? 57.873 36.552 -36.972 1.00 34.10 159 THR B N 1
ATOM 3074 C CA . THR B 1 159 ? 56.464 36.259 -36.747 1.00 32.60 159 THR B CA 1
ATOM 3075 C C . THR B 1 159 ? 56.085 36.921 -35.430 1.00 31.80 159 THR B C 1
ATOM 3076 O O . THR B 1 159 ? 56.955 37.334 -34.660 1.00 31.95 159 THR B O 1
ATOM 3080 N N . TYR B 1 160 ? 54.789 37.027 -35.172 1.00 31.82 160 TYR B N 1
ATOM 3081 C CA . TYR B 1 160 ? 54.327 37.636 -33.933 1.00 29.43 160 TYR B CA 1
ATOM 3082 C C . TYR B 1 160 ? 54.862 36.860 -32.731 1.00 28.45 160 TYR B C 1
ATOM 3083 O O . TYR B 1 160 ? 54.934 37.391 -31.629 1.00 29.92 160 TYR B O 1
ATOM 3092 N N . ALA B 1 161 ? 55.245 35.602 -32.946 1.00 30.12 161 ALA B N 1
ATOM 3093 C CA . ALA B 1 161 ? 55.788 34.789 -31.861 1.00 29.26 161 ALA B CA 1
ATOM 3094 C C . ALA B 1 161 ? 57.113 35.376 -31.378 1.00 30.87 161 ALA B C 1
ATOM 3095 O O . ALA B 1 161 ? 57.423 35.322 -30.185 1.00 30.69 161 ALA B O 1
ATOM 3097 N N . ASP B 1 162 ? 57.895 35.934 -32.304 1.00 28.68 162 ASP B N 1
ATOM 3098 C CA . ASP B 1 162 ? 59.175 36.538 -31.941 1.00 28.28 162 ASP B CA 1
ATOM 3099 C C . ASP B 1 162 ? 58.909 37.740 -31.037 1.00 26.92 162 ASP B C 1
ATOM 3100 O O . ASP B 1 162 ? 59.592 37.933 -30.031 1.00 28.72 162 ASP B O 1
ATOM 3105 N N . LEU B 1 163 ? 57.914 38.545 -31.396 1.00 25.85 163 LEU B N 1
ATOM 3106 C CA . LEU B 1 163 ? 57.560 39.715 -30.599 1.00 27.57 163 LEU B CA 1
ATOM 3107 C C . LEU B 1 163 ? 56.946 39.310 -29.260 1.00 27.71 163 LEU B C 1
ATOM 3108 O O . LEU B 1 163 ? 57.154 39.979 -28.250 1.00 26.73 163 LEU B O 1
ATOM 3113 N N . ALA B 1 164 ? 56.192 38.215 -29.254 1.00 27.19 164 ALA B N 1
ATOM 3114 C CA . ALA B 1 164 ? 55.568 37.746 -28.019 1.00 26.87 164 ALA B CA 1
ATOM 3115 C C . ALA B 1 164 ? 56.602 37.292 -27.000 1.00 27.35 164 ALA B C 1
ATOM 3116 O O . ALA B 1 164 ? 56.508 37.644 -25.824 1.00 27.70 164 ALA B O 1
ATOM 3118 N N . VAL B 1 165 ? 57.584 36.507 -27.439 1.00 27.71 165 VAL B N 1
ATOM 3119 C CA . VAL B 1 165 ? 58.622 36.027 -26.537 1.00 26.14 165 VAL B CA 1
ATOM 3120 C C . VAL B 1 165 ? 59.431 37.209 -26.005 1.00 29.17 165 VAL B C 1
ATOM 3121 O O . VAL B 1 165 ? 59.752 37.275 -24.816 1.00 29.23 165 VAL B O 1
ATOM 3125 N N . PHE B 1 166 ? 59.751 38.150 -26.884 1.00 29.13 166 PHE B N 1
ATOM 3126 C CA . PHE B 1 166 ? 60.495 39.328 -26.469 1.00 29.48 166 PHE B CA 1
ATOM 3127 C C . PHE B 1 166 ? 59.734 40.065 -25.373 1.00 29.16 166 PHE B C 1
ATOM 3128 O O . PHE B 1 166 ? 60.278 40.358 -24.307 1.00 31.11 166 PHE B O 1
ATOM 3136 N N . ASN B 1 167 ? 58.475 40.375 -25.659 1.00 27.79 167 ASN B N 1
ATOM 3137 C CA . ASN B 1 167 ? 57.615 41.089 -24.728 1.00 28.24 167 ASN B CA 1
ATOM 3138 C C . ASN B 1 167 ? 57.494 40.367 -23.389 1.00 28.33 167 ASN B C 1
ATOM 3139 O O . ASN B 1 167 ? 57.398 41.001 -22.337 1.00 28.17 167 ASN B O 1
ATOM 3144 N N . LEU B 1 168 ? 57.503 39.039 -23.435 1.00 26.99 168 LEU B N 1
ATOM 3145 C CA . LEU B 1 168 ? 57.399 38.231 -22.225 1.00 27.01 168 LEU B CA 1
ATOM 3146 C C . LEU B 1 168 ? 58.554 38.528 -21.281 1.00 27.06 168 LEU B C 1
ATOM 3147 O O . LEU B 1 168 ? 58.351 38.879 -20.118 1.00 25.18 168 LEU B O 1
ATOM 3152 N N . TYR B 1 169 ? 59.771 38.378 -21.787 1.00 29.56 169 TYR B N 1
ATOM 3153 C CA . TYR B 1 169 ? 60.953 38.625 -20.980 1.00 30.84 169 TYR B CA 1
ATOM 3154 C C . TYR B 1 169 ? 61.163 40.092 -20.666 1.00 31.70 169 TYR B C 1
ATOM 3155 O O . TYR B 1 169 ? 61.716 40.430 -19.621 1.00 33.33 169 TYR B O 1
ATOM 3164 N N . ASP B 1 170 ? 60.716 40.962 -21.564 1.00 33.02 170 ASP B N 1
ATOM 3165 C CA . ASP B 1 170 ? 60.845 42.395 -21.341 1.00 33.38 170 ASP B CA 1
ATOM 3166 C C . ASP B 1 170 ? 60.005 42.771 -20.122 1.00 34.30 170 ASP B C 1
ATOM 3167 O O . ASP B 1 170 ? 60.437 43.551 -19.275 1.00 34.52 170 ASP B O 1
ATOM 3172 N N . ASP B 1 171 ? 58.803 42.204 -20.040 1.00 33.32 171 ASP B N 1
ATOM 3173 C CA . ASP B 1 171 ? 57.889 42.460 -18.931 1.00 31.93 171 ASP B CA 1
ATOM 3174 C C . ASP B 1 171 ? 58.444 41.868 -17.629 1.00 32.08 171 ASP B C 1
ATOM 3175 O O . ASP B 1 171 ? 58.450 42.524 -16.585 1.00 31.22 171 ASP B O 1
ATOM 3180 N N . ILE B 1 172 ? 58.920 40.629 -17.691 1.00 30.77 172 ILE B N 1
ATOM 3181 C CA . ILE B 1 172 ? 59.482 39.975 -16.510 1.00 31.91 172 ILE B CA 1
ATOM 3182 C C . ILE B 1 172 ? 60.640 40.795 -15.939 1.00 33.44 172 ILE B C 1
ATOM 3183 O O . ILE B 1 172 ? 60.712 41.034 -14.734 1.00 31.28 172 ILE B O 1
ATOM 3188 N N . GLU B 1 173 ? 61.539 41.220 -16.822 1.00 33.98 173 GLU B N 1
ATOM 3189 C CA . GLU B 1 173 ? 62.711 42.002 -16.441 1.00 38.34 173 GLU B CA 1
ATOM 3190 C C . GLU B 1 173 ? 62.398 43.289 -15.684 1.00 39.51 173 GLU B C 1
ATOM 3191 O O . GLU B 1 173 ? 63.228 43.767 -14.913 1.00 41.01 173 GLU B O 1
ATOM 3197 N N . THR B 1 174 ? 61.210 43.846 -15.895 1.00 39.85 174 THR B N 1
ATOM 3198 C CA . THR B 1 174 ? 60.829 45.076 -15.207 1.00 41.22 174 THR B CA 1
ATOM 3199 C C . THR B 1 174 ? 60.676 44.840 -13.710 1.00 42.44 174 THR B C 1
ATOM 3200 O O . THR B 1 174 ? 60.777 45.776 -12.915 1.00 44.36 174 THR B O 1
ATOM 3204 N N . LYS B 1 175 ? 60.433 43.591 -13.323 1.00 41.25 175 LYS B N 1
ATOM 3205 C CA . LYS B 1 175 ? 60.246 43.273 -11.914 1.00 39.85 175 LYS B CA 1
ATOM 3206 C C . LYS B 1 175 ? 61.315 42.350 -11.356 1.00 39.59 175 LYS B C 1
ATOM 3207 O O . LYS B 1 175 ? 61.719 42.492 -10.204 1.00 39.02 175 LYS B O 1
ATOM 3213 N N . TYR B 1 176 ? 61.775 41.409 -12.172 1.00 39.89 176 TYR B N 1
ATOM 3214 C CA . TYR B 1 176 ? 62.779 40.451 -11.726 1.00 41.49 176 TYR B CA 1
ATOM 3215 C C . TYR B 1 176 ? 64.071 40.483 -12.523 1.00 44.80 176 TYR B C 1
ATOM 3216 O O . TYR B 1 176 ? 64.076 40.818 -13.704 1.00 44.54 176 TYR B O 1
ATOM 3225 N N . PRO B 1 177 ? 65.190 40.120 -11.871 1.00 49.83 177 PRO B N 1
ATOM 3226 C CA . PRO B 1 177 ? 66.539 40.080 -12.443 1.00 53.14 177 PRO B CA 1
ATOM 3227 C C . PRO B 1 177 ? 66.606 39.413 -13.807 1.00 55.83 177 PRO B C 1
ATOM 3228 O O . PRO B 1 177 ? 65.762 38.584 -14.150 1.00 58.33 177 PRO B O 1
ATOM 3232 N N . SER B 1 178 ? 67.61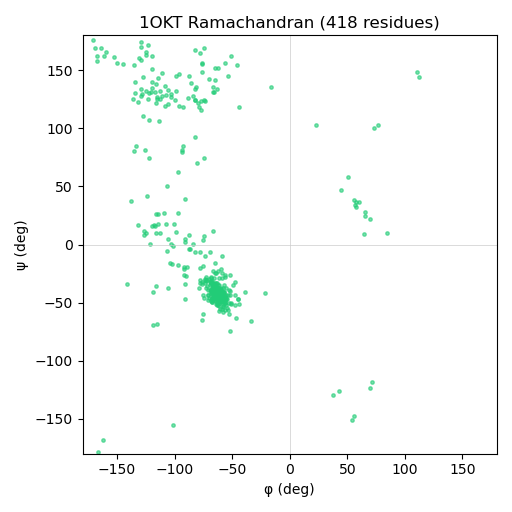7 39.785 -14.582 1.00 58.56 178 SER B N 1
ATOM 3233 C CA . SER B 1 178 ? 67.813 39.214 -15.907 1.00 60.52 178 SER B CA 1
ATOM 3234 C C . SER B 1 178 ? 68.417 37.824 -15.728 1.00 61.13 178 SER B C 1
ATOM 3235 O O . SER B 1 178 ? 69.533 37.685 -15.227 1.00 60.92 178 SER B O 1
ATOM 3238 N N . SER B 1 179 ? 67.668 36.801 -16.129 1.00 61.66 179 SER B N 1
ATOM 3239 C CA . SER B 1 179 ? 68.117 35.419 -15.992 1.00 61.86 179 SER B CA 1
ATOM 3240 C C . SER B 1 179 ? 68.517 34.781 -17.318 1.00 61.33 179 SER B C 1
ATOM 3241 O O . SER B 1 179 ? 69.017 33.653 -17.344 1.00 60.75 179 SER B O 1
ATOM 3244 N N . LEU B 1 180 ? 68.295 35.502 -18.414 1.00 60.32 180 LEU B N 1
ATOM 3245 C CA . LEU B 1 180 ? 68.625 35.000 -19.744 1.00 59.48 180 LEU B CA 1
ATOM 3246 C C . LEU B 1 180 ? 70.098 34.659 -19.873 1.00 59.62 180 LEU B C 1
ATOM 3247 O O . LEU B 1 180 ? 70.525 34.058 -20.859 1.00 59.54 180 LEU B O 1
ATOM 3252 N N . LYS B 1 181 ? 70.869 35.054 -18.869 1.00 60.07 181 LYS B N 1
ATOM 3253 C CA . LYS B 1 181 ? 72.298 34.794 -18.844 1.00 60.05 181 LYS B CA 1
ATOM 3254 C C . LYS B 1 181 ? 72.594 33.331 -19.147 1.00 58.29 181 LYS B C 1
ATOM 3255 O O . LYS B 1 181 ? 73.590 33.015 -19.789 1.00 58.88 181 LYS B O 1
ATOM 3261 N N . ASN B 1 182 ? 71.717 32.442 -18.692 1.00 56.08 182 ASN B N 1
ATOM 3262 C CA . ASN B 1 182 ? 71.908 31.011 -18.900 1.00 52.67 182 ASN B CA 1
ATOM 3263 C C . ASN B 1 182 ? 71.264 30.477 -20.173 1.00 49.58 182 ASN B C 1
ATOM 3264 O O . ASN B 1 182 ? 71.273 29.270 -20.417 1.00 47.77 182 ASN B O 1
ATOM 3269 N N . PHE B 1 183 ? 70.706 31.372 -20.982 1.00 46.82 183 PHE B N 1
ATOM 3270 C CA . PHE B 1 183 ? 70.063 30.966 -22.228 1.00 43.85 183 PHE B CA 1
ATOM 3271 C C . PHE B 1 183 ? 70.519 31.866 -23.380 1.00 42.69 183 PHE B C 1
ATOM 3272 O O . PHE B 1 183 ? 69.861 32.846 -23.726 1.00 42.06 183 PHE B O 1
ATOM 3280 N N . PRO B 1 184 ? 71.665 31.521 -23.991 1.00 42.91 184 PRO B N 1
ATOM 3281 C CA . PRO B 1 184 ? 72.344 32.190 -25.108 1.00 41.54 184 PRO B CA 1
ATOM 3282 C C . PRO B 1 184 ? 71.464 32.594 -26.283 1.00 40.76 184 PRO B C 1
ATOM 3283 O O . PRO B 1 184 ? 71.338 33.781 -26.589 1.00 40.36 184 PRO B O 1
ATOM 3287 N N . LEU B 1 185 ? 70.872 31.608 -26.953 1.00 40.11 185 LEU B N 1
ATOM 3288 C CA . LEU B 1 185 ? 70.016 31.889 -28.102 1.00 39.73 185 LEU B CA 1
ATOM 3289 C C . LEU B 1 185 ? 68.890 32.834 -27.718 1.00 39.62 185 LEU B C 1
ATOM 3290 O O . LEU B 1 185 ? 68.649 33.837 -28.391 1.00 39.51 185 LEU B O 1
ATOM 3295 N N . LEU B 1 186 ? 68.203 32.503 -26.629 1.00 39.20 186 LEU B N 1
ATOM 3296 C CA . LEU B 1 186 ? 67.099 33.315 -26.140 1.00 38.75 186 LEU B CA 1
ATOM 3297 C C . LEU B 1 186 ? 67.600 34.727 -25.855 1.00 38.81 186 LEU B C 1
ATOM 3298 O O . LEU B 1 186 ? 66.984 35.710 -26.265 1.00 37.40 186 LEU B O 1
ATOM 3303 N N . LYS B 1 187 ? 68.723 34.820 -25.149 1.00 40.31 187 LYS B N 1
ATOM 3304 C CA . LYS B 1 187 ? 69.316 36.113 -24.823 1.00 41.89 187 LYS B CA 1
ATOM 3305 C C . LYS B 1 187 ? 69.626 36.865 -26.112 1.00 41.23 187 LYS B C 1
ATOM 3306 O O . LYS B 1 187 ? 69.379 38.065 -26.224 1.00 41.50 187 LYS B O 1
ATOM 3312 N N . ALA B 1 188 ? 70.177 36.144 -27.082 1.00 41.70 188 ALA B N 1
ATOM 3313 C CA . ALA B 1 188 ? 70.526 36.727 -28.372 1.00 42.57 188 ALA B CA 1
ATOM 3314 C C . ALA B 1 188 ? 69.264 37.174 -29.095 1.00 42.22 188 ALA B C 1
ATOM 3315 O O . ALA B 1 188 ? 69.198 38.282 -29.630 1.00 43.95 188 ALA B O 1
ATOM 3317 N N . HIS B 1 189 ? 68.260 36.303 -29.103 1.00 41.90 189 HIS B N 1
ATOM 3318 C CA . HIS B 1 189 ? 66.994 36.593 -29.759 1.00 41.26 189 HIS B CA 1
ATOM 3319 C C . HIS B 1 189 ? 66.368 37.890 -29.264 1.00 42.01 189 HIS B C 1
ATOM 3320 O O . HIS B 1 189 ? 65.930 38.721 -30.062 1.00 41.54 189 HIS B O 1
ATOM 3327 N N . ASN B 1 190 ? 66.329 38.063 -27.949 1.00 44.81 190 ASN B N 1
ATOM 3328 C CA . ASN B 1 190 ? 65.741 39.263 -27.371 1.00 48.18 190 ASN B CA 1
ATOM 3329 C C . ASN B 1 190 ? 66.516 40.518 -27.754 1.00 48.75 190 ASN B C 1
ATOM 3330 O O . ASN B 1 190 ? 65.917 41.544 -28.074 1.00 48.69 190 ASN B O 1
ATOM 3335 N N . GLU B 1 191 ? 67.843 40.440 -27.730 1.00 50.95 191 GLU B N 1
ATOM 3336 C CA . GLU B 1 191 ? 68.669 41.588 -28.098 1.00 52.39 191 GLU B CA 1
ATOM 3337 C C . GLU B 1 191 ? 68.388 41.947 -29.555 1.00 51.63 191 GLU B C 1
ATOM 3338 O O . GLU B 1 191 ? 68.176 43.113 -29.891 1.00 50.01 191 GLU B O 1
ATOM 3344 N N . PHE B 1 192 ? 68.385 40.927 -30.408 1.00 50.85 192 PHE B N 1
ATOM 3345 C CA . PHE B 1 192 ? 68.126 41.092 -31.833 1.00 51.41 192 PHE B CA 1
ATOM 3346 C C . PHE B 1 192 ? 66.806 41.816 -32.080 1.00 51.40 192 PHE B C 1
ATOM 3347 O O . PHE B 1 192 ? 66.763 42.832 -32.776 1.00 50.66 192 PHE B O 1
ATOM 3355 N N . ILE B 1 193 ? 65.732 41.283 -31.505 1.00 50.42 193 ILE B N 1
ATOM 3356 C CA . ILE B 1 193 ? 64.401 41.862 -31.664 1.00 49.22 193 ILE B CA 1
ATOM 3357 C C . ILE B 1 193 ? 64.294 43.288 -31.121 1.00 49.06 193 ILE B C 1
ATOM 3358 O O . ILE B 1 193 ? 63.660 44.144 -31.735 1.00 48.97 193 ILE B O 1
ATOM 3363 N N . SER B 1 194 ? 64.913 43.537 -29.972 1.00 49.71 194 SER B N 1
ATOM 3364 C CA . SER B 1 194 ? 64.868 44.855 -29.346 1.00 50.73 194 SER B CA 1
ATOM 3365 C C . SER B 1 194 ? 65.607 45.915 -30.151 1.00 52.12 194 SER B C 1
ATOM 3366 O O . SER B 1 194 ? 65.233 47.086 -30.140 1.00 52.15 194 SER B O 1
ATOM 3369 N N . ASN B 1 195 ? 66.657 45.497 -30.846 1.00 52.95 195 ASN B N 1
ATOM 3370 C CA . ASN B 1 195 ? 67.461 46.414 -31.642 1.00 53.71 195 ASN B CA 1
ATOM 3371 C C . ASN B 1 195 ? 66.904 46.681 -33.032 1.00 53.74 195 ASN B C 1
ATOM 3372 O O . ASN B 1 195 ? 67.503 47.422 -33.808 1.00 53.87 195 ASN B O 1
ATOM 3377 N N . LEU B 1 196 ? 65.766 46.079 -33.357 1.00 53.93 196 LEU B N 1
ATOM 3378 C CA . LEU B 1 196 ? 65.167 46.315 -34.662 1.00 54.09 196 LEU B CA 1
ATOM 3379 C C . LEU B 1 196 ? 64.742 47.779 -34.689 1.00 55.69 196 LEU B C 1
ATOM 3380 O O . LEU B 1 196 ? 64.103 48.264 -33.754 1.00 55.46 196 LEU B O 1
ATOM 3385 N N . PRO B 1 197 ? 65.099 48.506 -35.761 1.00 57.14 197 PRO B N 1
ATOM 3386 C CA . PRO B 1 197 ? 64.767 49.925 -35.923 1.00 57.12 197 PRO B CA 1
ATOM 3387 C C . PRO B 1 197 ? 63.428 50.366 -35.334 1.00 56.63 197 PRO B C 1
ATOM 3388 O O . PRO B 1 197 ? 63.394 51.157 -34.391 1.00 57.14 197 PRO B O 1
ATOM 3392 N N . ASN B 1 198 ? 62.331 49.859 -35.887 1.00 55.85 198 ASN B N 1
ATOM 3393 C CA . ASN B 1 198 ? 61.004 50.229 -35.402 1.00 55.23 198 ASN B CA 1
ATOM 3394 C C . ASN B 1 198 ? 60.765 49.891 -33.933 1.00 54.34 198 ASN B C 1
ATOM 3395 O O . ASN B 1 198 ? 60.164 50.676 -33.201 1.00 53.49 198 ASN B O 1
ATOM 3400 N N . ILE B 1 199 ? 61.239 48.729 -33.500 1.00 54.07 199 ILE B N 1
ATOM 3401 C CA . ILE B 1 199 ? 61.061 48.312 -32.111 1.00 54.12 199 ILE B CA 1
ATOM 3402 C C . ILE B 1 199 ? 61.920 49.151 -31.171 1.00 54.75 199 ILE B C 1
ATOM 3403 O O . ILE B 1 199 ? 61.443 49.646 -30.149 1.00 53.85 199 ILE B O 1
ATOM 3408 N N . LYS B 1 200 ? 63.192 49.303 -31.527 1.00 55.43 200 LYS B N 1
ATOM 3409 C CA . LYS B 1 200 ? 64.139 50.069 -30.726 1.00 56.33 200 LYS B CA 1
ATOM 3410 C C . LYS B 1 200 ? 63.652 51.501 -30.524 1.00 56.48 200 LYS B C 1
ATOM 3411 O O . LYS B 1 200 ? 63.769 52.062 -29.434 1.00 55.45 200 LYS B O 1
ATOM 3417 N N . ASN B 1 201 ? 63.102 52.087 -31.581 1.00 57.05 201 ASN B N 1
ATOM 3418 C CA . ASN B 1 201 ? 62.596 53.449 -31.517 1.00 58.30 201 ASN B CA 1
ATOM 3419 C C . ASN B 1 201 ? 61.379 53.496 -30.600 1.00 57.46 201 ASN B C 1
ATOM 3420 O O . ASN B 1 201 ? 61.282 54.356 -29.723 1.00 57.20 201 ASN B O 1
ATOM 3425 N N . TYR B 1 202 ? 60.456 52.560 -30.803 1.00 56.53 202 TYR B N 1
ATOM 3426 C CA . TYR B 1 202 ? 59.242 52.492 -29.997 1.00 54.75 202 TYR B CA 1
ATOM 3427 C C . TYR B 1 202 ? 59.543 52.452 -28.504 1.00 53.75 202 TYR B C 1
ATOM 3428 O O . TYR B 1 202 ? 59.065 53.292 -27.742 1.00 52.08 202 TYR B O 1
ATOM 3437 N N . ILE B 1 203 ? 60.334 51.468 -28.094 1.00 54.29 203 ILE B N 1
ATOM 3438 C CA . ILE B 1 203 ? 60.689 51.307 -26.692 1.00 56.22 203 ILE B CA 1
ATOM 3439 C C . ILE B 1 203 ? 61.218 52.604 -26.087 1.00 58.27 203 ILE B C 1
ATOM 3440 O O . ILE B 1 203 ? 60.742 53.054 -25.043 1.00 59.60 203 ILE B O 1
ATOM 3445 N N . THR B 1 204 ? 62.198 53.205 -26.752 1.00 59.46 204 THR B N 1
ATOM 3446 C CA . THR B 1 204 ? 62.802 54.442 -26.273 1.00 60.27 204 THR B CA 1
ATOM 3447 C C . THR B 1 204 ? 61.797 55.570 -26.058 1.00 60.38 204 THR B C 1
ATOM 3448 O O . THR B 1 204 ? 62.013 56.441 -25.218 1.00 61.13 204 THR B O 1
ATOM 3452 N N . ASN B 1 205 ? 60.695 55.552 -26.800 1.00 60.97 205 ASN B N 1
ATOM 3453 C CA . ASN B 1 205 ? 59.693 56.606 -26.674 1.00 62.47 205 ASN B CA 1
ATOM 3454 C C . ASN B 1 205 ? 58.565 56.351 -25.675 1.00 63.68 205 ASN B C 1
ATOM 3455 O O . ASN B 1 205 ? 57.980 57.299 -25.151 1.00 64.24 205 ASN B O 1
ATOM 3460 N N . ARG B 1 206 ? 58.253 55.087 -25.405 1.00 64.89 206 ARG B N 1
ATOM 3461 C CA . ARG B 1 206 ? 57.176 54.772 -24.467 1.00 65.70 206 ARG B CA 1
ATOM 3462 C C . ARG B 1 206 ? 57.553 55.118 -23.029 1.00 67.18 206 ARG B C 1
ATOM 3463 O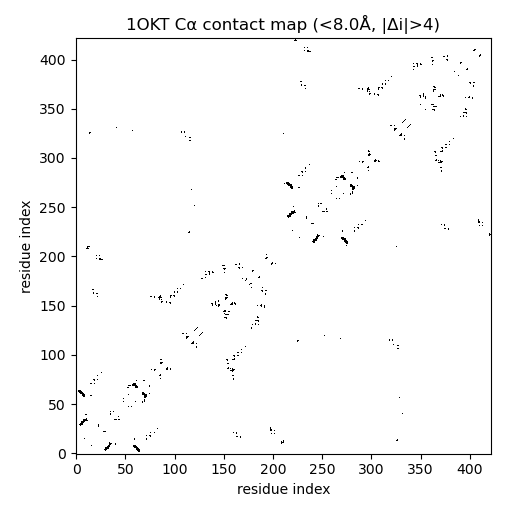 O . ARG B 1 206 ? 58.699 54.932 -22.615 1.00 66.24 206 ARG B O 1
ATOM 3471 N N . LYS B 1 207 ? 56.582 55.617 -22.270 1.00 69.63 207 LYS B N 1
ATOM 3472 C CA . LYS B 1 207 ? 56.810 55.984 -20.876 1.00 72.59 207 LYS B CA 1
ATOM 3473 C C . LYS B 1 207 ? 56.872 54.737 -20.000 1.00 74.02 207 LYS B C 1
ATOM 3474 O O . LYS B 1 207 ? 56.311 53.698 -20.347 1.00 74.17 207 LYS B O 1
ATOM 3480 N N . GLU B 1 208 ? 57.557 54.842 -18.865 1.00 75.54 208 GLU B N 1
ATOM 3481 C CA . GLU B 1 208 ? 57.677 53.713 -17.951 1.00 77.25 208 GLU B CA 1
ATOM 3482 C C . GLU B 1 208 ? 56.365 53.462 -17.218 1.00 77.49 208 GLU B C 1
ATOM 3483 O O . GLU B 1 208 ? 55.833 54.352 -16.553 1.00 77.26 208 GLU B O 1
ATOM 3489 N N . SER B 1 209 ? 55.848 52.245 -17.348 1.00 78.05 209 SER B N 1
ATOM 3490 C CA . SER B 1 209 ? 54.605 51.862 -16.689 1.00 78.29 209 SER B CA 1
ATOM 3491 C C . SER B 1 209 ? 54.908 50.790 -15.650 1.00 78.55 209 SER B C 1
ATOM 3492 O O . SER B 1 209 ? 55.766 49.931 -15.865 1.00 78.23 209 SER B O 1
ATOM 3495 N N . VAL B 1 210 ? 54.207 50.842 -14.523 1.00 78.79 210 VAL B N 1
ATOM 3496 C CA . VAL B 1 210 ? 54.412 49.860 -13.468 1.00 78.91 210 VAL B CA 1
ATOM 3497 C C . VAL B 1 210 ? 53.794 48.530 -13.894 1.00 78.83 210 VAL B C 1
ATOM 3498 O O . VAL B 1 210 ? 54.270 47.459 -13.513 1.00 78.91 210 VAL B O 1
ATOM 3502 N N . TYR B 1 211 ? 52.734 48.607 -14.694 1.00 78.50 211 TYR B N 1
ATOM 3503 C CA . TYR B 1 211 ? 52.059 47.411 -15.182 1.00 77.89 211 TYR B CA 1
ATOM 3504 C C . TYR B 1 211 ? 51.942 47.438 -16.703 1.00 77.14 211 TYR B C 1
ATOM 3505 O O . TYR B 1 211 ? 52.275 48.482 -17.303 1.00 75.59 211 TYR B O 1
#

Foldseek 3Di:
DLFAKEWEEALFCPLCVLVVLLCLVLVHDYHDHHAPPPHDRVVVLVVVCVVDPDDPSDDGWMQTHNDIDHDSVVSQLVSQVVRPQQADDPVLNVQLVVLLVLLVVLLVVLVVDDDVVVCPVVCLPPVLVVSLVVQLVLQVVVCPLLPPQATDSGDNHHHSSLSSLLVSVVLSCVPDNDSCVPRVSSVSSNVSSCPDVSNVVVVVPRDDHND/DPFAKEWEEALFCPLCVLVVLLCLLVVNDHHDHHAPPVDDSVVVLVVVVVVDPDPPSDDGWMQGHNDIDHDSVVSQLVSQVVVVQQADDPVLNVQLNVLLVLLVVLLVVLVVDDDVVVCVCCNVVPVPVVSLVVQLVLQVVQPCVVPVLDTDSGDRGHHSSLSSLLVSQVLSVLPDPDPCVVRVSSVSSNVSSCPDVSNVVVVVPRDDHPD

GO terms:
  GO:0004364 glutathione transferase activity (F, IDA)
  GO:0004364 glutathione transferase activity (F, EXP)

B-factor: mean 37.98, std 16.18, range [12.66, 95.57]